Protein AF-0000000077103407 (afdb_homodimer)

InterPro domains:
  IPR001544 Aminotransferase class IV [PF01063] (34-262)
  IPR036038 Aminotransferase-like, PLP-dependent enzymes [SSF56752] (8-288)
  IPR043131 Branched-chain-amino-acid aminotransferase-like, N-terminal [G3DSA:3.30.470.10] (2-124)
  IPR043132 Branched-chain-amino-acid aminotransferase-like, C-terminal [G3DSA:3.20.10.10] (126-289)
  IPR050571 Class-IV Pyridoxal-Phosphate-Dependent Aminotransferase [PTHR42743] (19-290)

pLDDT: mean 94.96, std 7.56, range [35.94, 98.94]

Organism: NCBI:txid592028

Foldseek 3Di:
DPDQFKWKDKPNDIDGDPPDPDDCQFVCNVPLAWAKFKFWAAQLRTFCLVVRVVLRVVLCVVSLADDDADSVRVRVVQSVQSVRRVERGWIKMKMKGSAGDPDDPDDDHRPPHDIMIMIIIDHDDVVVLVVQQFAWAEEEDELPVDFQQQRRTSPLVVLVVQCVVCVVVPTRWYWYAYPQFTEQISAWFKWFAAPQEIEGAADDRSHYPAPLVVCLQPPQCVVLVTHYDRPPNDTHGPVCRLATLWMWIAHNRSRIGTHQYYPPRGRNPSGHDPSSVSSVVSVVVCRVVGDD/DPDQFKWKDKPNDIDGDDPDPDDCQFVCNVPLAWAKFKFWAAQLRTFCLVVRVVLRVVLCVVSLADDDADSVRVRVVQSVQSVRRVERGWIKMKMKGSAGDPDDPDDDHRPPHDIMIMIIIDHDDVVVLVVQQFAWAEEEDELPVDFQQQRRTSPLVVLVVQCVVCVVVPTRWYWYAYPQFTEQISAWFKWFAAPQEIEGEADDRSHYPAPLVVCLQPPQCVVLVTHYDHHVDDTHGPVCRLATLWMWIAHNRSRTGTHQYYPPRGRNPSGHDPSSVSSVVSVVVCRVVGDD

Radius of gyration: 25.15 Å; Cα contacts (8 Å, |Δi|>4): 1339; chains: 2; bounding box: 50×75×53 Å

Secondary structure (DSSP, 8-state):
-------EEETTEEESS-TT-B-TTBHHHHH--EEEEEEEEETTEESSHHHHHHHHHHHHHHHTPPP-S-HHHHHHHHHHHHHHHT-SEEEEEEEEE--B-S--SS---TTTSPPEEEEEEEE--HHHHHHHTT-EEEEEEE--S-S-TTS-BS--HHHHHHHHHHHHTT-SEEEEEETTEEEEESSSEEEEEETTEEE-PPP-TTS---HHHHHIIIIIHHHHT--EESSS-PPPBHHHHHT-SEEEEEETTTEEEEEEEETTEESTTSS--HHHHHHHHHHHHHHHH---/-------EEETTEEESS-TT-B-TTBHHHHH--EEEEEEEEETTEESSHHHHHHHHHHHHHHHTPPP-S-HHHHHHHHHHHHHHHT-SEEEEEEEEE--B-S--SS---TTTSPPEEEEEEEE--HHHHHHHHT-EEEEEEE--S-S-TTS-BS--HHHHHHHHHHHHTT-SEEEEEETTEEEEESSSEEEEEETTEEE-PPP-TTS---HHHHHIIIIIHHHHT--EE-SS----BHHHHHT-SEEEEEETTTEEEEEEEETTEESTTSS--HHHHHHHHHHHHHHHH---

Solvent-accessible surface area (backbone atoms only — not comparable to full-atom values): 29566 Å² total; per-residue (Å²): 128,80,82,78,46,50,26,31,41,47,73,95,39,78,41,62,63,54,67,38,65,33,39,61,42,23,29,22,60,65,26,10,35,32,33,46,44,71,36,30,24,55,83,53,34,74,53,57,55,69,60,47,52,50,51,41,51,51,30,28,56,77,70,49,38,59,83,87,70,51,73,70,54,49,53,52,52,50,51,50,29,31,59,64,22,66,37,41,50,23,34,38,39,40,36,40,27,46,17,62,54,77,95,56,91,55,68,66,60,55,82,71,42,64,54,40,44,39,35,37,48,48,72,58,61,62,67,63,39,56,56,39,53,71,33,34,37,29,30,72,41,77,52,46,63,37,58,59,38,40,39,52,46,15,54,35,52,67,34,28,53,41,27,39,56,13,47,77,68,76,21,76,33,20,37,27,32,45,95,58,26,46,51,27,35,46,78,30,42,49,37,30,26,51,94,75,28,38,38,31,43,43,86,49,51,61,26,62,76,48,62,46,48,48,43,38,58,71,44,18,25,58,76,59,72,37,55,61,40,44,77,60,70,50,78,36,39,48,67,54,56,63,66,14,57,32,38,33,34,23,27,59,82,63,39,56,28,31,36,20,25,48,70,86,39,57,23,51,85,46,51,75,37,71,68,58,51,44,38,43,54,36,41,52,49,43,63,75,70,49,75,134,130,79,83,78,47,48,25,31,40,45,74,95,39,78,39,64,64,51,65,40,65,33,40,62,42,23,30,22,60,66,25,11,34,32,35,45,44,72,36,31,24,56,82,53,34,72,54,55,55,68,59,47,52,52,50,41,50,50,31,28,55,78,71,50,40,58,82,87,70,50,73,70,53,50,53,53,51,51,51,50,30,32,59,64,23,65,38,40,52,22,35,37,39,41,38,40,28,47,17,64,54,77,95,57,92,55,69,65,57,55,80,72,41,64,54,40,42,39,36,37,47,48,70,58,62,64,68,62,38,54,56,38,54,70,33,35,38,29,30,72,39,77,52,47,63,36,55,59,39,39,40,52,45,16,55,36,52,68,34,28,53,41,27,40,56,12,45,76,68,76,20,74,34,20,36,27,32,44,96,57,26,44,50,27,34,45,80,30,43,49,36,30,24,51,94,76,27,38,38,32,43,41,88,48,51,60,25,62,76,47,60,45,48,47,42,38,58,72,46,17,23,56,75,59,72,36,56,62,46,42,84,88,39,62,82,37,39,47,66,54,56,63,68,15,57,30,36,33,32,24,28,58,84,64,39,54,29,30,37,20,25,48,69,87,39,58,23,49,87,46,52,75,37,71,67,59,51,43,37,42,54,35,42,51,49,41,63,73,71,49,75,133

Sequence (584 aa):
MGETKTAIYYNHNFYYDFSQIISADDRAIQFGDGAYEWIRIHHGHSFGLSYHTDRLYRSMRLLGIRPVTAPDEFTEIVEVVVEESEIEEGYVKIIVTRGSDDHNFTIPARSALQPNVLVYGKPIDLNAIEKVQSGVNCITLDDDRGHHCDILSLNQLNNMMARAEAQKKNCYDAVFIKDGLLTEASHSNVCIVKAGVIWTPATNEHMIRGVTRSLVLTRAAPSAGVTSIDEASEPVRFEDMMTAEEVFLTNSQDGIIPVLSIDGNLIGGGKVGDVTQKIQEHYAHLMEDGLPMGETKTAIYYNHNFYYDFSQIISADDRAIQFGDGAYEWIRIHHGHSFGLSYHTDRLYRSMRLLGIRPVTAPDEFTEIVEVVVEESEIEEGYVKIIVTRGSDDHNFTIPARSALQPNVLVYGKPIDLNAIEKVQSGVNCITLDDDRGHHCDILSLNQLNNMMARAEAQKKNCYDAVFIKDGLLTEASHSNVCIVKAGVIWTPATNEHMIRGVTRSLVLTRAAPSAGVTSIDEASEPVRFEDMMTAEEVFLTNSQDGIIPVLSIDGNLIGGGKVGDVTQKIQEHYAHLMEDGLP

Structure (mmCIF, N/CA/C/O backbone):
data_AF-0000000077103407-model_v1
#
loop_
_entity.id
_entity.type
_entity.pdbx_description
1 polymer 'D-amino-acid transaminase'
#
loop_
_atom_site.group_PDB
_atom_site.id
_atom_site.type_symbol
_atom_site.label_atom_id
_atom_site.label_alt_id
_atom_site.label_comp_id
_atom_site.label_asym_id
_atom_site.label_entity_id
_atom_site.label_seq_id
_atom_site.pdbx_PDB_ins_code
_atom_site.Cartn_x
_atom_site.Cartn_y
_atom_site.Cartn_z
_atom_site.occupancy
_atom_site.B_iso_or_equiv
_atom_site.auth_seq_id
_atom_site.auth_comp_id
_atom_site.auth_asym_id
_atom_site.auth_atom_id
_atom_site.pdbx_PDB_model_num
ATOM 1 N N . MET A 1 1 ? -23.391 -20.438 -18.312 1 35.94 1 MET A N 1
ATOM 2 C CA . MET A 1 1 ? -22.422 -20.672 -17.25 1 35.94 1 MET A CA 1
ATOM 3 C C . MET A 1 1 ? -23.078 -20.562 -15.883 1 35.94 1 MET A C 1
ATOM 5 O O . MET A 1 1 ? -23.75 -19.562 -15.586 1 35.94 1 MET A O 1
ATOM 9 N N . GLY A 1 2 ? -23.469 -21.531 -15.164 1 46.44 2 GLY A N 1
ATOM 10 C CA . GLY A 1 2 ? -24.312 -21.578 -13.984 1 46.44 2 GLY A CA 1
ATOM 11 C C . GLY A 1 2 ? -23.938 -20.531 -12.945 1 46.44 2 GLY A C 1
ATOM 12 O O . GLY A 1 2 ? -22.797 -20.094 -12.883 1 46.44 2 GLY A O 1
ATOM 13 N N . GLU A 1 3 ? -24.844 -19.688 -12.414 1 58.41 3 GLU A N 1
ATOM 14 C CA . GLU A 1 3 ? -24.641 -18.594 -11.461 1 58.41 3 GLU A CA 1
ATOM 15 C C . GLU A 1 3 ? -23.781 -19.047 -10.281 1 58.41 3 GLU A C 1
ATOM 17 O O . GLU A 1 3 ? -24.078 -20.047 -9.633 1 58.41 3 GLU A O 1
ATOM 22 N N . THR A 1 4 ? -22.422 -18.734 -10.242 1 70.88 4 THR A N 1
ATOM 23 C CA . THR A 1 4 ? -21.516 -19.109 -9.164 1 70.88 4 THR A CA 1
ATOM 24 C C . THR A 1 4 ? -22.094 -18.734 -7.809 1 70.88 4 THR A C 1
ATOM 26 O O . THR A 1 4 ? -22.594 -17.609 -7.633 1 70.88 4 THR A O 1
ATOM 29 N N . LYS A 1 5 ? -22.438 -19.781 -7.008 1 88.75 5 LYS A N 1
ATOM 30 C CA . LYS A 1 5 ? -22.875 -19.531 -5.641 1 88.75 5 LYS A CA 1
ATOM 31 C C . LYS A 1 5 ? -21.812 -18.812 -4.828 1 88.75 5 LYS A C 1
ATOM 33 O O . LYS A 1 5 ? -20.625 -19.156 -4.902 1 88.75 5 LYS A O 1
ATOM 38 N N . THR A 1 6 ? -22.234 -17.703 -4.277 1 93.06 6 THR A N 1
ATOM 39 C CA . THR A 1 6 ? -21.328 -16.906 -3.473 1 93.06 6 THR A CA 1
ATOM 40 C C . THR A 1 6 ? -21.516 -17.203 -1.985 1 93.06 6 THR A C 1
ATOM 42 O O . THR A 1 6 ? -22.641 -17.234 -1.492 1 93.06 6 THR A O 1
ATOM 45 N N . ALA A 1 7 ? -20.438 -17.594 -1.346 1 96.25 7 ALA A N 1
ATOM 46 C CA . ALA A 1 7 ? -20.375 -17.703 0.11 1 96.25 7 ALA A CA 1
ATOM 47 C C . ALA A 1 7 ? -19.188 -16.938 0.672 1 96.25 7 ALA A C 1
ATOM 49 O O . ALA A 1 7 ? -18.047 -17.172 0.265 1 96.25 7 ALA A O 1
ATOM 50 N N . ILE A 1 8 ? -19.5 -16.031 1.627 1 97.69 8 ILE A N 1
ATOM 51 C CA . ILE A 1 8 ? -18.484 -15.156 2.207 1 97.69 8 ILE A CA 1
ATOM 52 C C . ILE A 1 8 ? -18.516 -15.289 3.729 1 97.69 8 ILE A C 1
ATOM 54 O O . ILE A 1 8 ? -19.562 -15.164 4.355 1 97.69 8 ILE A O 1
ATOM 58 N N . TYR A 1 9 ? -17.391 -15.664 4.281 1 98.38 9 TYR A N 1
ATOM 59 C CA . TYR A 1 9 ? -17.219 -15.594 5.727 1 98.38 9 TYR A CA 1
ATOM 60 C C . TYR A 1 9 ? -16.656 -14.242 6.148 1 98.38 9 TYR A C 1
ATOM 62 O O . TYR A 1 9 ? -15.648 -13.781 5.602 1 98.38 9 TYR A O 1
ATOM 70 N N . TYR A 1 10 ? -17.312 -13.555 7.082 1 98 10 TYR A N 1
ATOM 71 C CA . TYR A 1 10 ? -16.797 -12.32 7.672 1 98 10 TYR A CA 1
ATOM 72 C C . TYR A 1 10 ? -17.047 -12.289 9.172 1 98 10 TYR A C 1
ATOM 74 O O . TYR A 1 10 ? -18.188 -12.156 9.617 1 98 10 TYR A O 1
ATOM 82 N N . ASN A 1 11 ? -16.016 -12.438 9.961 1 96.44 11 ASN A N 1
ATOM 83 C CA . ASN A 1 11 ? -16.047 -12.367 11.422 1 96.44 11 ASN A CA 1
ATOM 84 C C . ASN A 1 11 ? -17.141 -13.281 11.992 1 96.44 11 ASN A C 1
ATOM 86 O O . ASN A 1 11 ? -18 -12.828 12.758 1 96.44 11 ASN A O 1
ATOM 90 N N . HIS A 1 12 ? -17.141 -14.492 11.68 1 95.31 12 HIS A N 1
ATOM 91 C CA . HIS A 1 12 ? -17.969 -15.555 12.242 1 95.31 12 HIS A CA 1
ATOM 92 C C . HIS A 1 12 ? -19.375 -15.531 11.641 1 95.31 12 HIS A C 1
ATOM 94 O O . HIS A 1 12 ? -20.25 -16.266 12.086 1 95.31 12 HIS A O 1
ATOM 100 N N . ASN A 1 13 ? -19.594 -14.656 10.648 1 96.5 13 ASN A N 1
ATOM 101 C CA . ASN A 1 13 ? -20.859 -14.633 9.922 1 96.5 13 ASN A CA 1
ATOM 102 C C . ASN A 1 13 ? -20.672 -15.016 8.461 1 96.5 13 ASN A C 1
ATOM 104 O O . ASN A 1 13 ? -19.578 -14.867 7.906 1 96.5 13 ASN A O 1
ATOM 108 N N . PHE A 1 14 ? -21.781 -15.516 7.863 1 96.88 14 PHE A N 1
ATOM 109 C CA . PHE A 1 14 ? -21.766 -15.844 6.445 1 96.88 14 PHE A CA 1
ATOM 110 C C . PHE A 1 14 ? -22.672 -14.906 5.664 1 96.88 14 PHE A C 1
ATOM 112 O O . PHE A 1 14 ? -23.766 -14.562 6.133 1 96.88 14 PHE A O 1
ATOM 119 N N . TYR A 1 15 ? -22.156 -14.445 4.629 1 96.69 15 TYR A N 1
ATOM 120 C CA . TYR A 1 15 ? -22.891 -13.656 3.646 1 96.69 15 TYR A CA 1
ATOM 121 C C . TYR A 1 15 ? -22.891 -14.336 2.285 1 96.69 15 TYR A C 1
ATOM 123 O O . TYR A 1 15 ? -22.031 -15.164 1.994 1 96.69 15 TYR A O 1
ATOM 131 N N . TYR A 1 16 ? -23.859 -13.961 1.423 1 95.31 16 TYR A N 1
ATOM 132 C CA . TYR A 1 16 ? -24.016 -14.68 0.159 1 95.31 16 TYR A CA 1
ATOM 133 C C . TYR A 1 16 ? -23.984 -13.711 -1.019 1 95.31 16 TYR A C 1
ATOM 135 O O . TYR A 1 16 ? -24.391 -14.062 -2.129 1 95.31 16 TYR A O 1
ATOM 143 N N . ASP A 1 17 ? -23.641 -12.508 -0.693 1 93.81 17 ASP A N 1
ATOM 144 C CA . ASP A 1 17 ? -23.281 -11.5 -1.686 1 93.81 17 ASP A CA 1
ATOM 145 C C . ASP A 1 17 ? -22.203 -10.562 -1.142 1 93.81 17 ASP A C 1
ATOM 147 O O . ASP A 1 17 ? -22.016 -10.469 0.072 1 93.81 17 ASP A O 1
ATOM 151 N N . PHE A 1 18 ? -21.516 -9.906 -2.004 1 94.56 18 PHE A N 1
ATOM 152 C CA . PHE A 1 18 ? -20.359 -9.102 -1.608 1 94.56 18 PHE A CA 1
ATOM 153 C C . PHE A 1 18 ? -20.812 -7.723 -1.132 1 94.56 18 PHE A C 1
ATOM 155 O O . PHE A 1 18 ? -19.984 -6.93 -0.666 1 94.56 18 PHE A O 1
ATOM 162 N N . SER A 1 19 ? -22.016 -7.383 -1.115 1 92.06 19 SER A N 1
ATOM 163 C CA . SER A 1 19 ? -22.453 -6.008 -0.926 1 92.06 19 SER A CA 1
ATOM 164 C C . SER A 1 19 ? -22.516 -5.645 0.554 1 92.06 19 SER A C 1
ATOM 166 O O . SER A 1 19 ? -22.969 -6.445 1.377 1 92.06 19 SER A O 1
ATOM 168 N N . GLN A 1 20 ? -22 -4.531 0.915 1 90.81 20 GLN A N 1
ATOM 169 C CA . GLN A 1 20 ? -22.125 -3.832 2.189 1 90.81 20 GLN A CA 1
ATOM 170 C C . GLN A 1 20 ? -21.797 -4.754 3.359 1 90.81 20 GLN A C 1
ATOM 172 O O . GLN A 1 20 ? -22.594 -4.914 4.281 1 90.81 20 GLN A O 1
ATOM 177 N N . ILE A 1 21 ? -20.703 -5.328 3.439 1 94.75 21 ILE A N 1
ATOM 178 C CA . ILE A 1 21 ? -20.219 -6.246 4.465 1 94.75 21 ILE A CA 1
ATOM 179 C C . ILE A 1 21 ? -19.172 -5.551 5.328 1 94.75 21 ILE A C 1
ATOM 181 O O . ILE A 1 21 ? -19.141 -5.727 6.551 1 94.75 21 ILE A O 1
ATOM 185 N N . ILE A 1 22 ? -18.438 -4.664 4.758 1 97.12 22 ILE A N 1
ATOM 186 C CA . ILE A 1 22 ? -17.266 -4.082 5.406 1 97.12 22 ILE A CA 1
ATOM 187 C C . ILE A 1 22 ? -17.609 -2.695 5.945 1 97.12 22 ILE A C 1
ATOM 189 O O . ILE A 1 22 ? -18.281 -1.91 5.27 1 97.12 22 ILE A O 1
ATOM 193 N N . SER A 1 23 ? -17.156 -2.396 7.141 1 96.88 23 SER A N 1
ATOM 194 C CA . SER A 1 23 ? -17.312 -1.064 7.719 1 96.88 23 SER A CA 1
ATOM 195 C C . SER A 1 23 ? -16.453 -0.044 6.988 1 96.88 23 SER A C 1
ATOM 197 O O . SER A 1 23 ? -15.32 -0.35 6.594 1 96.88 23 SER A O 1
ATOM 199 N N . ALA A 1 24 ? -16.953 1.139 6.906 1 95.38 24 ALA A N 1
ATOM 200 C CA . ALA A 1 24 ? -16.234 2.186 6.184 1 95.38 24 ALA A CA 1
ATOM 201 C C . ALA A 1 24 ? -14.992 2.631 6.953 1 95.38 24 ALA A C 1
ATOM 203 O O . ALA A 1 24 ? -14.102 3.268 6.391 1 95.38 24 ALA A O 1
ATOM 204 N N . ASP A 1 25 ? -14.953 2.342 8.234 1 95.38 25 ASP A N 1
ATOM 205 C CA . ASP A 1 25 ? -13.805 2.754 9.031 1 95.38 25 ASP A CA 1
ATOM 206 C C . ASP A 1 25 ? -12.828 1.598 9.227 1 95.38 25 ASP A C 1
ATOM 208 O O . ASP A 1 25 ? -11.945 1.664 10.086 1 95.38 25 ASP A O 1
ATOM 212 N N . ASP A 1 26 ? -13.055 0.472 8.453 1 97.19 26 ASP A N 1
ATOM 213 C CA . ASP A 1 26 ? -12.055 -0.586 8.43 1 97.19 26 ASP A CA 1
ATOM 214 C C . ASP A 1 26 ? -10.703 -0.051 7.969 1 97.19 26 ASP A C 1
ATOM 216 O O . ASP A 1 26 ? -10.617 0.656 6.961 1 97.19 26 ASP A O 1
ATOM 220 N N . ARG A 1 27 ? -9.68 -0.404 8.641 1 97.31 27 ARG A N 1
ATOM 221 C CA . ARG A 1 27 ? -8.359 0.153 8.375 1 97.31 27 ARG A CA 1
ATOM 222 C C . ARG A 1 27 ? -7.82 -0.334 7.031 1 97.31 27 ARG A C 1
ATOM 224 O O . ARG A 1 27 ? -6.879 0.247 6.488 1 97.31 27 ARG A O 1
ATOM 231 N N . ALA A 1 28 ? -8.367 -1.424 6.453 1 96.88 28 ALA A N 1
ATOM 232 C CA . ALA A 1 28 ? -8.023 -1.813 5.086 1 96.88 28 ALA A CA 1
ATOM 233 C C . ALA A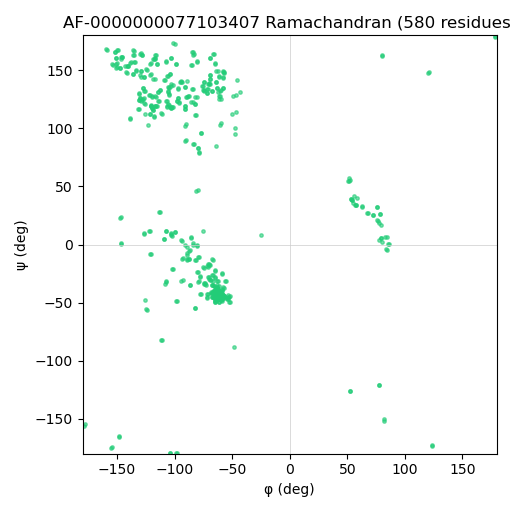 1 28 ? -8.445 -0.74 4.086 1 96.88 28 ALA A C 1
ATOM 235 O O . ALA A 1 28 ? -7.734 -0.477 3.113 1 96.88 28 ALA A O 1
ATOM 236 N N . ILE A 1 29 ? -9.594 -0.147 4.359 1 96.44 29 ILE A N 1
ATOM 237 C CA . ILE A 1 29 ? -10.125 0.894 3.49 1 96.44 29 ILE A CA 1
ATOM 238 C C . ILE A 1 29 ? -9.391 2.209 3.746 1 96.44 29 ILE A C 1
ATOM 240 O O . ILE A 1 29 ? -9.188 3.002 2.824 1 96.44 29 ILE A O 1
ATOM 244 N N . GLN A 1 30 ? -8.93 2.316 4.926 1 96.38 30 GLN A N 1
ATOM 245 C CA . GLN A 1 30 ? -8.367 3.598 5.34 1 96.38 30 GLN A CA 1
ATOM 246 C C . GLN A 1 30 ? -6.891 3.695 4.961 1 96.38 30 GLN A C 1
ATOM 248 O O . GLN A 1 30 ? -6.398 4.773 4.625 1 96.38 30 GLN A O 1
ATOM 253 N N . PHE A 1 31 ? -6.148 2.514 5.027 1 96.88 31 PHE A N 1
ATOM 254 C CA . PHE A 1 31 ? -4.699 2.605 4.938 1 96.88 31 PHE A CA 1
ATOM 255 C C . PHE A 1 31 ? -4.121 1.387 4.227 1 96.88 31 PHE A C 1
ATOM 257 O O . PHE A 1 31 ? -2.904 1.271 4.07 1 96.88 31 PHE A O 1
ATOM 264 N N . GLY A 1 32 ? -4.953 0.452 3.783 1 97.56 32 GLY A N 1
ATOM 265 C CA . GLY A 1 32 ? -4.43 -0.824 3.32 1 97.56 32 GLY A CA 1
ATOM 266 C C . GLY A 1 32 ? -3.822 -1.658 4.434 1 97.56 32 GLY A C 1
ATOM 267 O O . GLY A 1 32 ? -2.924 -2.467 4.188 1 97.56 32 GLY A O 1
ATOM 268 N N . ASP A 1 33 ? -4.297 -1.456 5.621 1 97.62 33 ASP A N 1
ATOM 269 C CA . ASP A 1 33 ? -3.727 -2.053 6.824 1 97.62 33 ASP A CA 1
ATOM 270 C C . ASP A 1 33 ? -4.258 -3.467 7.043 1 97.62 33 ASP A C 1
ATOM 272 O O . ASP A 1 33 ? -5.207 -3.672 7.801 1 97.62 33 ASP A O 1
ATOM 276 N N . GLY A 1 34 ? -3.596 -4.371 6.418 1 98.12 34 GLY A N 1
ATOM 277 C CA . GLY A 1 34 ? -3.973 -5.777 6.473 1 98.12 34 GLY A CA 1
ATOM 278 C C . GLY A 1 34 ? -3.074 -6.664 5.633 1 98.12 34 GLY A C 1
ATOM 279 O O . GLY A 1 34 ? -2.109 -6.191 5.031 1 98.12 34 GLY A O 1
ATOM 280 N N . ALA A 1 35 ? -3.369 -7.949 5.664 1 98.56 35 ALA A N 1
ATOM 281 C CA . ALA A 1 35 ? -2.658 -8.984 4.918 1 98.56 35 ALA A CA 1
ATOM 282 C C . ALA A 1 35 ? -3.633 -9.961 4.27 1 98.56 35 ALA A C 1
ATOM 284 O O . ALA A 1 35 ? -4.809 -10.008 4.637 1 98.56 35 ALA A O 1
ATOM 285 N N . TYR A 1 36 ? -3.119 -10.742 3.273 1 98.5 36 TYR A N 1
ATOM 286 C CA . TYR A 1 36 ? -4.031 -11.664 2.607 1 98.5 36 TYR A CA 1
ATOM 287 C C . TYR A 1 36 ? -3.291 -12.906 2.121 1 98.5 36 TYR A C 1
ATOM 289 O O . TYR A 1 36 ? -2.059 -12.953 2.15 1 98.5 36 TYR A O 1
ATOM 297 N N . GLU A 1 37 ? -4.035 -13.836 1.774 1 98.38 37 GLU A N 1
ATOM 298 C CA . GLU A 1 37 ? -3.566 -15.039 1.096 1 98.38 37 GLU A CA 1
ATOM 299 C C . GLU A 1 37 ? -4.488 -15.422 -0.059 1 98.38 37 GLU A C 1
ATOM 301 O O . GLU A 1 37 ? -5.699 -15.188 0.004 1 98.38 37 GLU A O 1
ATOM 306 N N . TRP A 1 38 ? -3.943 -15.93 -1.014 1 97.56 38 TRP A N 1
ATOM 307 C CA . TRP A 1 38 ? -4.605 -16.5 -2.182 1 97.56 38 TRP A CA 1
ATOM 308 C C . TRP A 1 38 ? -4.289 -17.984 -2.314 1 97.56 38 TRP A C 1
ATOM 310 O O . TRP A 1 38 ? -3.146 -18.359 -2.586 1 97.56 38 TRP A O 1
ATOM 320 N N . ILE A 1 39 ? -5.293 -18.797 -2.195 1 98.06 39 ILE A N 1
ATOM 321 C CA . ILE A 1 39 ? -5.066 -20.234 -2.057 1 98.06 39 ILE A CA 1
ATOM 322 C C . ILE A 1 39 ? -5.789 -20.984 -3.176 1 98.06 39 ILE A C 1
ATOM 324 O O . ILE A 1 39 ? -7 -20.844 -3.344 1 98.06 39 ILE A O 1
ATOM 328 N N . ARG A 1 40 ? -5.105 -21.844 -3.879 1 98.12 40 ARG A N 1
ATOM 329 C CA . ARG A 1 40 ? -5.66 -22.625 -4.973 1 98.12 40 ARG A CA 1
ATOM 330 C C . ARG A 1 40 ? -6.598 -23.719 -4.445 1 98.12 40 ARG A C 1
ATOM 332 O O . ARG A 1 40 ? -6.289 -24.375 -3.457 1 98.12 40 ARG A O 1
ATOM 339 N N . ILE A 1 41 ? -7.77 -23.766 -5.039 1 97.44 41 ILE A N 1
ATOM 340 C CA . ILE A 1 41 ? -8.688 -24.875 -4.816 1 97.44 41 ILE A CA 1
ATOM 341 C C . ILE A 1 41 ? -8.633 -25.844 -6.004 1 97.44 41 ILE A C 1
ATOM 343 O O . ILE A 1 41 ? -8.875 -25.438 -7.145 1 97.44 41 ILE A O 1
ATOM 347 N N . HIS A 1 42 ? -8.25 -27.016 -5.762 1 97.06 42 HIS A N 1
ATOM 348 C CA . HIS A 1 42 ? -8.148 -28.094 -6.75 1 97.06 42 HIS A CA 1
ATOM 349 C C . HIS A 1 42 ? -9.031 -29.281 -6.379 1 97.06 42 HIS A C 1
ATOM 351 O O . HIS A 1 42 ? -8.875 -29.859 -5.301 1 97.06 42 HIS A O 1
ATOM 357 N N . HIS A 1 43 ? -9.984 -29.641 -7.199 1 96.06 43 HIS A N 1
ATOM 358 C CA . HIS A 1 43 ? -10.953 -30.703 -6.961 1 96.06 43 HIS A CA 1
ATOM 359 C C . HIS A 1 43 ? -11.68 -30.516 -5.637 1 96.06 43 HIS A C 1
ATOM 361 O O . HIS A 1 43 ? -11.812 -31.453 -4.852 1 96.06 43 HIS A O 1
ATOM 367 N N . GLY A 1 44 ? -11.977 -29.281 -5.344 1 95.94 44 GLY A N 1
ATOM 368 C CA . GLY A 1 44 ? -12.797 -28.969 -4.188 1 95.94 44 GLY A CA 1
ATOM 369 C C . GLY A 1 44 ? -12.008 -28.891 -2.895 1 95.94 44 GLY A C 1
ATOM 370 O O . GLY A 1 44 ? -12.578 -28.734 -1.816 1 95.94 44 GLY A O 1
ATOM 371 N N . HIS A 1 45 ? -10.711 -28.984 -3.018 1 95.94 45 HIS A N 1
ATOM 372 C CA . HIS A 1 45 ? -9.875 -28.938 -1.821 1 95.94 45 HIS A CA 1
ATOM 373 C C . HIS A 1 45 ? -8.789 -27.875 -1.943 1 95.94 45 HIS A C 1
ATOM 375 O O . HIS A 1 45 ? -8.234 -27.672 -3.027 1 95.94 45 HIS A O 1
ATOM 381 N N . SER A 1 46 ? -8.531 -27.266 -0.789 1 97.12 46 SER A N 1
ATOM 382 C CA . SER A 1 46 ? -7.457 -26.281 -0.785 1 97.12 46 SER A CA 1
ATOM 383 C C . SER A 1 46 ? -6.09 -26.938 -0.935 1 97.12 46 SER A C 1
ATOM 385 O O . SER A 1 46 ? -5.852 -28.016 -0.373 1 97.12 46 SER A O 1
ATOM 387 N N . PHE A 1 47 ? -5.246 -26.391 -1.698 1 97.69 47 PHE A N 1
ATOM 388 C CA . PHE A 1 47 ? -3.881 -26.875 -1.875 1 97.69 47 PHE A CA 1
ATOM 389 C C . PHE A 1 47 ? -2.895 -26 -1.105 1 97.69 47 PHE A C 1
ATOM 391 O O . PHE A 1 47 ? -2.789 -24.797 -1.36 1 97.69 47 PHE A O 1
ATOM 398 N N . GLY A 1 48 ? -2.184 -26.547 -0.131 1 96.88 48 GLY A N 1
ATOM 399 C CA . GLY A 1 48 ? -1.134 -25.875 0.61 1 96.88 48 GLY A CA 1
ATOM 400 C C . GLY A 1 48 ? -1.669 -24.891 1.637 1 96.88 48 GLY A C 1
ATOM 401 O O . GLY A 1 48 ? -1.042 -23.859 1.908 1 96.88 48 GLY A O 1
ATOM 402 N N . LEU A 1 49 ? -2.834 -25.172 2.227 1 97.19 49 LEU A N 1
ATOM 403 C CA . LEU A 1 49 ? -3.475 -24.234 3.152 1 97.19 49 LEU A CA 1
ATOM 404 C C . LEU A 1 49 ? -2.559 -23.922 4.328 1 97.19 49 LEU A C 1
ATOM 406 O O . LEU A 1 49 ? -2.432 -22.766 4.734 1 97.19 49 LEU A O 1
ATOM 410 N N . SER A 1 50 ? -1.943 -24.938 4.852 1 97 50 SER A N 1
ATOM 411 C CA . SER A 1 50 ? -1.091 -24.719 6.016 1 97 50 SER A CA 1
ATOM 412 C C . SER A 1 50 ? 0.093 -23.828 5.676 1 97 50 SER A C 1
ATOM 414 O O . SER A 1 50 ? 0.489 -22.984 6.48 1 97 50 SER A O 1
ATOM 416 N N . TYR A 1 51 ? 0.728 -23.984 4.457 1 97.38 51 TYR A N 1
ATOM 417 C CA . TYR A 1 51 ? 1.81 -23.125 4.004 1 97.38 51 TYR A CA 1
ATOM 418 C C . TYR A 1 51 ? 1.339 -21.672 3.891 1 97.38 51 TYR A C 1
ATOM 420 O O . TYR A 1 51 ? 2.051 -20.75 4.289 1 97.38 51 TYR A O 1
ATOM 428 N N . HIS A 1 52 ? 0.178 -21.547 3.408 1 98.25 52 HIS A N 1
ATOM 429 C CA . HIS A 1 52 ? -0.379 -20.219 3.213 1 98.25 52 HIS A CA 1
ATOM 430 C C . HIS A 1 52 ? -0.729 -19.562 4.547 1 98.25 52 HIS A C 1
ATOM 432 O O . HIS A 1 52 ? -0.473 -18.375 4.746 1 98.25 52 HIS A O 1
ATOM 438 N N . THR A 1 53 ? -1.332 -20.328 5.465 1 98 53 THR A N 1
ATOM 439 C CA . THR A 1 53 ? -1.682 -19.75 6.762 1 98 53 THR A CA 1
ATOM 440 C C . THR A 1 53 ? -0.427 -19.406 7.551 1 98 53 THR A C 1
ATOM 442 O O . THR A 1 53 ? -0.412 -18.422 8.297 1 98 53 THR A O 1
ATOM 445 N N . ASP A 1 54 ? 0.602 -20.219 7.402 1 98 54 ASP A N 1
ATOM 446 C CA . ASP A 1 54 ? 1.877 -19.875 8.023 1 98 54 ASP A CA 1
ATOM 447 C C . ASP A 1 54 ? 2.402 -18.547 7.516 1 98 54 ASP A C 1
ATOM 449 O O . ASP A 1 54 ? 2.879 -17.719 8.297 1 98 54 ASP A O 1
ATOM 453 N N . ARG A 1 55 ? 2.379 -18.391 6.227 1 98.06 55 ARG A N 1
ATOM 454 C CA . ARG A 1 55 ? 2.832 -17.125 5.652 1 98.06 55 ARG A CA 1
ATOM 455 C C . ARG A 1 55 ? 1.939 -15.969 6.094 1 98.06 55 ARG A C 1
ATOM 457 O O . ARG A 1 55 ? 2.418 -14.852 6.301 1 98.06 55 ARG A O 1
ATOM 464 N N . LEU A 1 56 ? 0.652 -16.188 6.223 1 98.62 56 LEU A N 1
ATOM 465 C CA . LEU A 1 56 ? -0.274 -15.188 6.723 1 98.62 56 LEU A CA 1
ATOM 466 C C . LEU A 1 56 ? 0.121 -14.734 8.125 1 98.62 56 LEU A C 1
ATOM 468 O O . LEU A 1 56 ? 0.184 -13.531 8.398 1 98.62 56 LEU A O 1
ATOM 472 N N . TYR A 1 57 ? 0.411 -15.727 8.961 1 98.56 57 TYR A N 1
ATOM 473 C CA . TYR A 1 57 ? 0.789 -15.406 10.336 1 98.56 57 TYR A CA 1
ATOM 474 C C . TYR A 1 57 ? 2.092 -14.617 10.375 1 98.56 57 TYR A C 1
ATOM 476 O O . TYR A 1 57 ? 2.256 -13.727 11.211 1 98.56 57 TYR A O 1
ATOM 484 N N . ARG A 1 58 ? 3 -14.945 9.539 1 98 58 ARG A N 1
ATOM 485 C CA . ARG A 1 58 ? 4.238 -14.18 9.445 1 98 58 ARG A CA 1
ATOM 486 C C . ARG A 1 58 ? 3.959 -12.734 9.047 1 98 58 ARG A C 1
ATOM 488 O O . ARG A 1 58 ? 4.508 -11.805 9.641 1 98 58 ARG A O 1
ATOM 495 N N . SER A 1 59 ? 3.172 -12.57 8.008 1 98.44 59 SER A N 1
ATOM 496 C CA . SER A 1 59 ? 2.807 -11.227 7.57 1 98.44 59 SER A CA 1
ATOM 497 C C . SER A 1 59 ? 2.141 -10.438 8.695 1 98.44 59 SER A C 1
ATOM 499 O O . SER A 1 59 ? 2.473 -9.273 8.93 1 98.44 59 SER A O 1
ATOM 501 N N . MET A 1 60 ? 1.219 -11.078 9.406 1 97.81 60 MET A N 1
ATOM 502 C CA . MET A 1 60 ? 0.521 -10.438 10.516 1 97.81 60 MET A CA 1
ATOM 503 C C . MET A 1 60 ? 1.501 -10.031 11.617 1 97.81 60 MET A C 1
ATOM 505 O O . MET A 1 60 ? 1.4 -8.938 12.164 1 97.81 60 MET A O 1
ATOM 509 N N . ARG A 1 61 ? 2.396 -10.891 11.891 1 97.12 61 ARG A N 1
ATOM 510 C CA . ARG A 1 61 ? 3.408 -10.602 12.906 1 97.12 61 ARG A CA 1
ATOM 511 C C . ARG A 1 61 ? 4.23 -9.375 12.523 1 97.12 61 ARG A C 1
ATOM 513 O O . ARG A 1 61 ? 4.465 -8.492 13.352 1 97.12 61 ARG A O 1
ATOM 520 N N . LEU A 1 62 ? 4.652 -9.297 11.312 1 96.5 62 LEU A N 1
ATOM 521 C CA . LEU A 1 62 ? 5.473 -8.188 10.836 1 96.5 62 LEU A CA 1
ATOM 522 C C . LEU A 1 62 ? 4.676 -6.891 10.828 1 96.5 62 LEU A C 1
ATOM 524 O O . LEU A 1 62 ? 5.238 -5.809 11.008 1 96.5 62 LEU A O 1
ATOM 528 N N . LEU A 1 63 ? 3.377 -6.977 10.703 1 96.69 63 LEU A N 1
ATOM 529 C CA . LEU A 1 63 ? 2.508 -5.805 10.68 1 96.69 63 LEU A CA 1
ATOM 530 C C . LEU A 1 63 ? 2.064 -5.438 12.094 1 96.69 63 LEU A C 1
ATOM 532 O O . LEU A 1 63 ? 1.472 -4.375 12.305 1 96.69 63 LEU A O 1
ATOM 536 N N . GLY A 1 64 ? 2.285 -6.316 13.016 1 95.62 64 GLY A N 1
ATOM 537 C CA . GLY A 1 64 ? 1.811 -6.102 14.375 1 95.62 64 GLY A CA 1
ATOM 538 C C . GLY A 1 64 ? 0.331 -6.395 14.547 1 95.62 64 GLY A C 1
ATOM 539 O O . GLY A 1 64 ? -0.335 -5.785 15.383 1 95.62 64 GLY A O 1
ATOM 540 N N . ILE A 1 65 ? -0.23 -7.234 13.742 1 96.69 65 ILE A N 1
ATOM 541 C CA . ILE A 1 65 ? -1.624 -7.652 13.844 1 96.69 65 ILE A CA 1
ATOM 542 C C . ILE A 1 65 ? -1.716 -8.969 14.609 1 96.69 65 ILE A C 1
ATOM 544 O O . ILE A 1 65 ? -1.099 -9.961 14.227 1 96.69 65 ILE A O 1
ATOM 548 N N . ARG A 1 66 ? -2.412 -8.992 15.633 1 94.88 66 ARG A N 1
ATOM 549 C CA . ARG A 1 66 ? -2.557 -10.203 16.438 1 94.88 66 ARG A CA 1
ATOM 550 C C . ARG A 1 66 ? -3.475 -11.211 15.75 1 94.88 66 ARG A C 1
ATOM 552 O O . ARG A 1 66 ? -4.562 -10.852 15.297 1 94.88 66 ARG A O 1
ATOM 559 N N . PRO A 1 67 ? -3.053 -12.414 15.703 1 94.25 67 PRO A N 1
ATOM 560 C CA . PRO A 1 67 ? -3.953 -13.43 15.148 1 94.25 67 PRO A CA 1
ATOM 561 C C . PRO A 1 67 ? -5.148 -13.719 16.047 1 94.25 67 PRO A C 1
ATOM 563 O O . PRO A 1 67 ? -5.012 -13.734 17.281 1 94.25 67 PRO A O 1
ATOM 566 N N . VAL A 1 68 ? -6.309 -13.859 15.398 1 93 68 VAL A N 1
ATOM 567 C CA . VAL A 1 68 ? -7.5 -14.172 16.188 1 93 68 VAL A CA 1
ATOM 568 C C . VAL A 1 68 ? -8.109 -15.477 15.695 1 93 68 VAL A C 1
ATOM 570 O O . VAL A 1 68 ? -9.117 -15.945 16.234 1 93 68 VAL A O 1
ATOM 573 N N . THR A 1 69 ? -7.672 -16.016 14.664 1 95.12 69 THR A N 1
ATOM 574 C CA . THR A 1 69 ? -8.117 -17.281 14.094 1 95.12 69 THR A CA 1
ATOM 575 C C . THR A 1 69 ? -6.992 -18.312 14.109 1 95.12 69 THR A C 1
ATOM 577 O O . THR A 1 69 ? -5.902 -18.047 13.594 1 95.12 69 THR A O 1
ATOM 580 N N . ALA A 1 70 ? -7.281 -19.422 14.648 1 95.38 70 ALA A N 1
ATOM 581 C CA . ALA A 1 70 ? -6.289 -20.5 14.711 1 95.38 70 ALA A CA 1
ATOM 582 C C . ALA A 1 70 ? -6.211 -21.25 13.391 1 95.38 70 ALA A C 1
ATOM 584 O O . ALA A 1 70 ? -7.141 -21.188 12.578 1 95.38 70 ALA A O 1
ATOM 585 N N . PRO A 1 71 ? -5.023 -21.906 13.203 1 94.06 71 PRO A N 1
ATOM 586 C CA . PRO A 1 71 ? -4.859 -22.641 11.945 1 94.06 71 PRO A CA 1
ATOM 587 C C . PRO A 1 71 ? -5.996 -23.641 11.688 1 94.06 71 PRO A C 1
ATOM 589 O O . PRO A 1 71 ? -6.516 -23.703 10.57 1 94.06 71 PRO A O 1
ATOM 592 N N . ASP A 1 72 ? -6.391 -24.359 12.672 1 95.31 72 ASP A N 1
ATOM 593 C CA . ASP A 1 72 ? -7.465 -25.344 12.523 1 95.31 72 ASP A CA 1
ATOM 594 C C . ASP A 1 72 ? -8.789 -24.656 12.188 1 95.31 72 ASP A C 1
ATOM 596 O O . ASP A 1 72 ? -9.602 -25.188 11.43 1 95.31 72 ASP A O 1
ATOM 600 N N . GLU A 1 73 ? -8.992 -23.5 12.773 1 96.69 73 GLU A N 1
ATOM 601 C CA . GLU A 1 73 ? -10.195 -22.719 12.477 1 96.69 73 GLU A CA 1
ATOM 602 C C . GLU A 1 73 ? -10.203 -22.25 11.023 1 96.69 73 GLU A C 1
ATOM 604 O O . GLU A 1 73 ? -11.242 -22.266 10.367 1 96.69 73 GLU A O 1
ATOM 609 N N . PHE A 1 74 ? -9.055 -21.844 10.523 1 97.25 74 PHE A N 1
ATOM 610 C CA . PHE A 1 74 ? -8.969 -21.469 9.125 1 97.25 74 PHE A CA 1
ATOM 611 C C . PHE A 1 74 ? -9.328 -22.641 8.219 1 97.25 74 PHE A C 1
ATOM 613 O O . PHE A 1 74 ? -9.977 -22.453 7.184 1 97.25 74 PHE A O 1
ATOM 620 N N . THR A 1 75 ? -8.836 -23.812 8.562 1 97.19 75 THR A N 1
ATOM 621 C CA . THR A 1 75 ? -9.164 -25 7.789 1 97.19 75 THR A CA 1
ATOM 622 C C . THR A 1 75 ? -10.672 -25.188 7.699 1 97.19 75 THR A C 1
ATOM 624 O O . THR A 1 75 ? -11.219 -25.406 6.613 1 97.19 75 THR A O 1
ATOM 627 N N . GLU A 1 76 ? -11.359 -25.047 8.812 1 97.69 76 GLU A N 1
ATOM 628 C CA . GLU A 1 76 ? -12.805 -25.219 8.859 1 97.69 76 GLU A CA 1
ATOM 629 C C . GLU A 1 76 ? -13.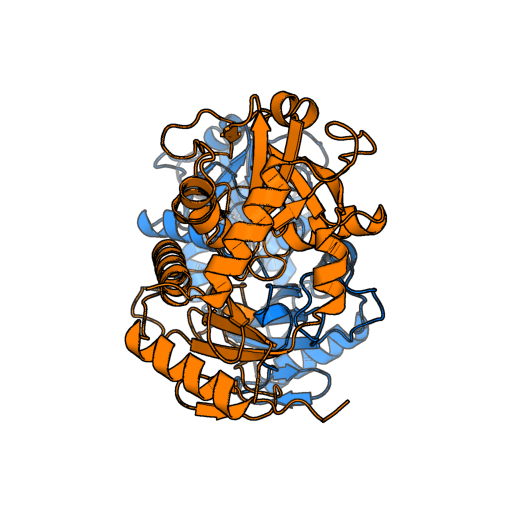508 -24.141 8.039 1 97.69 76 GLU A C 1
ATOM 631 O O . GLU A 1 76 ? -14.438 -24.422 7.281 1 97.69 76 GLU A O 1
ATOM 636 N N . ILE A 1 77 ? -13.086 -22.906 8.203 1 98.12 77 ILE A N 1
ATOM 637 C CA . ILE A 1 77 ? -13.688 -21.781 7.5 1 98.12 77 ILE A CA 1
ATOM 638 C C . ILE A 1 77 ? -13.555 -21.984 5.992 1 98.12 77 ILE A C 1
ATOM 640 O O . ILE A 1 77 ? -14.523 -21.844 5.25 1 98.12 77 ILE A O 1
ATOM 644 N N . VAL A 1 78 ? -12.352 -22.344 5.551 1 98.19 78 VAL A N 1
ATOM 645 C CA . VAL A 1 78 ? -12.07 -22.531 4.129 1 98.19 78 VAL A CA 1
ATOM 646 C C . VAL A 1 78 ? -12.914 -23.672 3.576 1 98.19 78 VAL A C 1
ATOM 648 O O . VAL A 1 78 ? -13.5 -23.547 2.498 1 98.19 78 VAL A O 1
ATOM 651 N N . GLU A 1 79 ? -12.977 -24.75 4.297 1 97.44 79 GLU A N 1
ATOM 652 C CA . GLU A 1 79 ? -13.773 -25.891 3.865 1 97.44 79 GLU A CA 1
ATOM 653 C C . GLU A 1 79 ? -15.242 -25.5 3.688 1 97.44 79 GLU A C 1
ATOM 655 O O . GLU A 1 79 ? -15.859 -25.859 2.684 1 97.44 79 GLU A O 1
ATOM 660 N N . VAL A 1 80 ? -15.781 -24.812 4.629 1 97.62 80 VAL A N 1
ATOM 661 C CA . VAL A 1 80 ? -17.172 -24.406 4.578 1 97.62 80 VAL A CA 1
ATOM 662 C C . VAL A 1 80 ? -17.406 -23.469 3.387 1 97.62 80 VAL A C 1
ATOM 664 O O . VAL A 1 80 ? -18.375 -23.641 2.645 1 97.62 80 VAL A O 1
ATOM 667 N N . VAL A 1 81 ? -16.531 -22.516 3.184 1 98 81 VAL A N 1
ATOM 668 C CA . VAL A 1 81 ? -16.656 -21.562 2.094 1 98 81 VAL A CA 1
ATOM 669 C C . VAL A 1 81 ? -16.609 -22.281 0.752 1 98 81 VAL A C 1
ATOM 671 O O . VAL A 1 81 ? -17.406 -22.016 -0.142 1 98 81 VAL A O 1
ATOM 674 N N . VAL A 1 82 ? -15.68 -23.203 0.595 1 97.62 82 VAL A N 1
ATOM 675 C CA . VAL A 1 82 ? -15.508 -23.953 -0.647 1 97.62 82 VAL A CA 1
ATOM 676 C C . VAL A 1 82 ? -16.75 -24.812 -0.914 1 97.62 82 VAL A C 1
ATOM 678 O O . VAL A 1 82 ? -17.266 -24.828 -2.031 1 97.62 82 VAL A O 1
ATOM 681 N N . GLU A 1 83 ? -17.188 -25.469 0.136 1 96.81 83 GLU A N 1
ATOM 682 C CA . GLU A 1 83 ? -18.359 -26.312 0.013 1 96.81 83 GLU A CA 1
ATOM 683 C C . GLU A 1 83 ? -19.594 -25.5 -0.354 1 96.81 83 GLU A C 1
ATOM 685 O O . GLU A 1 83 ? -20.312 -25.844 -1.295 1 96.81 83 GLU A O 1
ATOM 690 N N . GLU A 1 84 ? -19.797 -24.438 0.325 1 96.38 84 GLU A N 1
ATOM 691 C CA . GLU A 1 84 ? -20.984 -23.609 0.126 1 96.38 84 GLU A CA 1
ATOM 692 C C . GLU A 1 84 ? -20.953 -22.906 -1.224 1 96.38 84 GLU A C 1
ATOM 694 O O . GLU A 1 84 ? -22 -22.672 -1.831 1 96.38 84 GLU A O 1
ATOM 699 N N . SER A 1 85 ? -19.797 -22.625 -1.676 1 96.31 85 SER A N 1
ATOM 700 C CA . SER A 1 85 ? -19.656 -21.953 -2.963 1 96.31 85 SER A CA 1
ATOM 701 C C . SER A 1 85 ? -19.578 -22.953 -4.105 1 96.31 85 SER A C 1
ATOM 703 O O . SER A 1 85 ? -19.547 -22.562 -5.277 1 96.31 85 SER A O 1
ATOM 705 N N . GLU A 1 86 ? -19.5 -24.188 -3.795 1 96.44 86 GLU A N 1
ATOM 706 C CA . GLU A 1 86 ? -19.453 -25.297 -4.754 1 96.44 86 GLU A CA 1
ATOM 707 C C . GLU A 1 86 ? -18.297 -25.125 -5.734 1 96.44 86 GLU A C 1
ATOM 709 O O . GLU A 1 86 ? -18.469 -25.281 -6.941 1 96.44 86 GLU A O 1
ATOM 714 N N . ILE A 1 87 ? -17.25 -24.719 -5.172 1 96.31 87 ILE A N 1
ATOM 715 C CA . ILE A 1 87 ? -16.062 -24.516 -6.004 1 96.31 87 ILE A CA 1
ATOM 716 C C . ILE A 1 87 ? -15.305 -25.828 -6.152 1 96.31 87 ILE A C 1
ATOM 718 O O . ILE A 1 87 ? -14.914 -26.438 -5.152 1 96.31 87 ILE A O 1
ATOM 722 N N . GLU A 1 88 ? -15.102 -26.281 -7.348 1 96.31 88 GLU A N 1
ATOM 723 C CA . GLU A 1 88 ? -14.273 -27.438 -7.629 1 96.31 88 GLU A CA 1
ATOM 724 C C . GLU A 1 88 ? -12.867 -27.031 -8.062 1 96.31 88 GLU A C 1
ATOM 726 O O . GLU A 1 88 ? -11.883 -27.625 -7.621 1 96.31 88 GLU A O 1
ATOM 731 N N . GLU A 1 89 ? -12.828 -26.109 -9.008 1 97.12 89 GLU A N 1
ATOM 732 C CA . GLU A 1 89 ? -11.594 -25.469 -9.461 1 97.12 89 GLU A CA 1
ATOM 733 C C . GLU A 1 89 ? -11.664 -23.953 -9.273 1 97.12 89 GLU A C 1
ATOM 735 O O . GLU A 1 89 ? -12.492 -23.281 -9.891 1 97.12 89 GLU A O 1
ATOM 740 N N . GLY A 1 90 ? -10.867 -23.422 -8.383 1 96.88 90 GLY A N 1
ATOM 741 C CA . GLY A 1 90 ? -10.93 -22.016 -8.047 1 96.88 90 GLY A CA 1
ATOM 742 C C . GLY A 1 90 ? -9.883 -21.594 -7.023 1 96.88 90 GLY A C 1
ATOM 743 O O . GLY A 1 90 ? -8.773 -22.141 -7.016 1 96.88 90 GLY A O 1
ATOM 744 N N . TYR A 1 91 ? -10.164 -20.562 -6.309 1 97.12 91 TYR A N 1
ATOM 745 C CA . TYR A 1 91 ? -9.32 -20.078 -5.219 1 97.12 91 TYR A CA 1
ATOM 746 C C . TYR A 1 91 ? -10.164 -19.641 -4.031 1 97.12 91 TYR A C 1
ATOM 748 O O . TYR A 1 91 ? -11.367 -19.391 -4.172 1 97.12 91 TYR A O 1
ATOM 756 N N . VAL A 1 92 ? -9.523 -19.672 -2.934 1 97.81 92 VAL A N 1
ATOM 757 C CA . VAL A 1 92 ? -10.023 -18.984 -1.742 1 97.81 92 VAL A CA 1
ATOM 758 C C . VAL A 1 92 ? -9.078 -17.844 -1.359 1 97.81 92 VAL A C 1
ATOM 760 O O . VAL A 1 92 ? -7.855 -18.031 -1.351 1 97.81 92 VAL A O 1
ATOM 763 N N . LYS A 1 93 ? -9.641 -16.688 -1.132 1 98 93 LYS A N 1
ATOM 764 C CA . LYS A 1 93 ? -8.867 -15.57 -0.609 1 98 93 LYS A CA 1
ATOM 765 C C . LYS A 1 93 ? -9.172 -15.336 0.868 1 98 93 LYS A C 1
ATOM 767 O O . LYS A 1 93 ? -10.336 -15.328 1.273 1 98 93 LYS A O 1
ATOM 772 N N . ILE A 1 94 ? -8.188 -15.242 1.647 1 98.5 94 ILE A N 1
ATOM 773 C CA . ILE A 1 94 ? -8.273 -14.836 3.045 1 98.5 94 ILE A CA 1
ATOM 774 C C . ILE A 1 94 ? -7.703 -13.43 3.209 1 98.5 94 ILE A C 1
ATOM 776 O O . ILE A 1 94 ? -6.578 -13.156 2.791 1 98.5 94 ILE A O 1
ATOM 780 N N . ILE A 1 95 ? -8.461 -12.547 3.734 1 98.56 95 ILE A N 1
ATOM 781 C CA . ILE A 1 95 ? -8.008 -11.203 4.074 1 98.56 95 ILE A CA 1
ATOM 782 C C . ILE A 1 95 ? -8.164 -10.969 5.574 1 98.56 95 ILE A C 1
ATOM 784 O O . ILE A 1 95 ? -9.227 -11.234 6.145 1 98.56 95 ILE A O 1
ATOM 788 N N . VAL A 1 96 ? -7.129 -10.555 6.215 1 98.69 96 VAL A N 1
ATOM 789 C CA . VAL A 1 96 ? -7.164 -10.117 7.605 1 98.69 96 VAL A CA 1
ATOM 790 C C . VAL A 1 96 ? -6.777 -8.641 7.695 1 98.69 96 VAL A C 1
ATOM 792 O O . VAL A 1 96 ? -5.699 -8.25 7.246 1 98.69 96 VAL A O 1
ATOM 795 N N . THR A 1 97 ? -7.684 -7.863 8.188 1 98 97 THR A N 1
ATOM 796 C CA . THR A 1 97 ? -7.367 -6.461 8.422 1 98 97 THR A CA 1
ATOM 797 C C . THR A 1 97 ? -7.129 -6.199 9.906 1 98 97 THR A C 1
ATOM 799 O O . THR A 1 97 ? -7.512 -7.008 10.75 1 98 97 THR A O 1
ATOM 802 N N . ARG A 1 98 ? -6.469 -5.113 10.219 1 96.88 98 ARG A N 1
ATOM 803 C CA . ARG A 1 98 ? -6.203 -4.793 11.617 1 96.88 98 ARG A CA 1
ATOM 804 C C . ARG A 1 98 ? -7.5 -4.512 12.375 1 96.88 98 ARG A C 1
ATOM 806 O O . ARG A 1 98 ? -7.539 -4.602 13.602 1 96.88 98 ARG A O 1
ATOM 813 N N . GLY A 1 99 ? -8.508 -4.156 11.68 1 96.12 99 GLY A N 1
ATOM 814 C CA . GLY A 1 99 ? -9.781 -3.877 12.32 1 96.12 99 GLY A CA 1
ATOM 815 C C . GLY A 1 99 ? -10.312 -2.484 12.023 1 96.12 99 GLY A C 1
ATOM 816 O O . GLY A 1 99 ? -9.805 -1.805 11.125 1 96.12 99 GLY A O 1
ATOM 817 N N . SER A 1 100 ? -11.391 -2.162 12.695 1 92.88 100 SER A N 1
ATOM 818 C CA . SER A 1 100 ? -12.031 -0.863 12.547 1 92.88 100 SER A CA 1
ATOM 819 C C . SER A 1 100 ? -11.719 0.05 13.727 1 92.88 100 SER A C 1
ATOM 821 O O . SER A 1 100 ? -11.68 -0.401 14.875 1 92.88 100 SER A O 1
ATOM 823 N N . ASP A 1 101 ? -11.414 1.271 13.422 1 86.25 101 ASP A N 1
ATOM 824 C CA . ASP A 1 101 ? -11.055 2.238 14.453 1 86.25 101 ASP A CA 1
ATOM 825 C C . ASP A 1 101 ? -11.25 3.67 13.953 1 86.25 101 ASP A C 1
ATOM 827 O O . ASP A 1 101 ? -11.547 3.889 12.781 1 86.25 101 ASP A O 1
ATOM 831 N N . ASP A 1 102 ? -11.188 4.547 14.898 1 81.44 102 ASP A N 1
ATOM 832 C CA . ASP A 1 102 ? -11.055 5.945 14.516 1 81.44 102 ASP A CA 1
ATOM 833 C C . ASP A 1 102 ? -9.812 6.16 13.648 1 81.44 102 ASP A C 1
ATOM 835 O O . ASP A 1 102 ? -8.867 5.375 13.711 1 81.44 102 ASP A O 1
ATOM 839 N N . HIS A 1 103 ? -10 7.137 12.797 1 80.19 103 HIS A N 1
ATOM 840 C CA . HIS A 1 103 ? -8.859 7.441 11.938 1 80.19 103 HIS A CA 1
ATOM 841 C C . HIS A 1 103 ? -7.648 7.859 12.758 1 80.19 103 HIS A C 1
ATOM 843 O O . HIS A 1 103 ? -7.637 8.945 13.344 1 80.19 103 HIS A O 1
ATOM 849 N N . ASN A 1 104 ? -6.789 7.027 12.891 1 83.12 104 ASN A N 1
ATOM 850 C CA . ASN A 1 104 ? -5.492 7.234 13.531 1 83.12 104 ASN A CA 1
ATOM 851 C C . ASN A 1 104 ? -4.352 6.707 12.664 1 83.12 104 ASN A C 1
ATOM 853 O O . ASN A 1 104 ? -4.262 5.504 12.414 1 83.12 104 ASN A O 1
ATOM 857 N N . PHE A 1 105 ? -3.529 7.633 12.273 1 90.44 105 PHE A N 1
ATOM 858 C CA . PHE A 1 105 ? -2.424 7.254 11.398 1 90.44 105 PHE A CA 1
ATOM 859 C C . PHE A 1 105 ? -1.272 6.664 12.203 1 90.44 105 PHE A C 1
ATOM 861 O O . PHE A 1 105 ? -0.142 7.152 12.125 1 90.44 105 PHE A O 1
ATOM 868 N N . THR A 1 106 ? -1.546 5.805 13.078 1 90.62 106 THR A N 1
ATOM 869 C CA . THR A 1 106 ? -0.583 5.078 13.898 1 90.62 106 THR A CA 1
ATOM 870 C C . THR A 1 106 ? -0.925 3.59 13.938 1 90.62 106 THR A C 1
ATOM 872 O O . THR A 1 106 ? -2.061 3.201 13.656 1 90.62 106 THR A O 1
ATOM 875 N N . ILE A 1 107 ? 0.077 2.793 14.227 1 90.38 107 ILE A N 1
ATOM 876 C CA . ILE A 1 107 ? -0.174 1.388 14.523 1 90.38 107 ILE A CA 1
ATOM 877 C C . ILE A 1 107 ? -0.608 1.24 15.984 1 90.38 107 ILE A C 1
ATOM 879 O O . ILE A 1 107 ? 0.168 1.521 16.906 1 90.38 107 ILE A O 1
ATOM 883 N N . PRO A 1 108 ? -1.821 0.896 16.094 1 89.56 108 PRO A N 1
ATOM 884 C CA . PRO A 1 108 ? -2.289 0.736 17.469 1 89.56 108 PRO A CA 1
ATOM 885 C C . PRO A 1 108 ? -1.616 -0.429 18.188 1 89.56 108 PRO A C 1
ATOM 887 O O . PRO A 1 108 ? -1.009 -1.29 17.547 1 89.56 108 PRO A O 1
ATOM 890 N N . ALA A 1 109 ? -1.785 -0.361 19.484 1 86.19 109 ALA A N 1
ATOM 891 C CA . ALA A 1 109 ? -1.31 -1.498 20.266 1 86.19 109 ALA A CA 1
ATOM 892 C C . ALA A 1 109 ? -1.982 -2.793 19.812 1 86.19 109 ALA A C 1
ATOM 894 O O . ALA A 1 109 ? -3.139 -2.781 19.391 1 86.19 109 ALA A O 1
ATOM 895 N N . ARG A 1 110 ? -1.271 -3.832 19.938 1 81.44 110 ARG A N 1
ATOM 896 C CA . ARG A 1 110 ? -1.657 -5.129 19.391 1 81.44 110 ARG A CA 1
ATOM 897 C C . ARG A 1 110 ? -3.029 -5.551 19.906 1 81.44 110 ARG A C 1
ATOM 899 O O . ARG A 1 110 ? -3.801 -6.184 19.188 1 81.44 110 ARG A O 1
ATOM 906 N N . SER A 1 111 ? -3.377 -5.188 21.031 1 82.12 111 SER A N 1
ATOM 907 C CA . SER A 1 111 ? -4.625 -5.652 21.625 1 82.12 111 SER A CA 1
ATOM 908 C C . SER A 1 111 ? -5.707 -4.578 21.547 1 82.12 111 SER A C 1
ATOM 910 O O . SER A 1 111 ? -6.824 -4.781 22.016 1 82.12 111 SER A O 1
ATOM 912 N N . ALA A 1 112 ? -5.387 -3.533 20.859 1 87.31 112 ALA A N 1
ATOM 913 C CA . ALA A 1 112 ? -6.305 -2.396 20.875 1 87.31 112 ALA A CA 1
ATOM 914 C C . ALA A 1 112 ? -7.484 -2.629 19.938 1 87.31 112 ALA A C 1
ATOM 916 O O . ALA A 1 112 ? -8.594 -2.148 20.188 1 87.31 112 ALA A O 1
ATOM 917 N N . LEU A 1 113 ? -7.219 -3.342 18.891 1 92 113 LEU A N 1
ATOM 918 C CA . LEU A 1 113 ? -8.266 -3.578 17.906 1 92 113 LEU A CA 1
ATOM 919 C C . LEU A 1 113 ? -8.461 -5.07 17.656 1 92 113 LEU A C 1
ATOM 921 O O . LEU A 1 113 ? -7.527 -5.859 17.828 1 92 113 LEU A O 1
ATOM 925 N N . GLN A 1 114 ? -9.672 -5.371 17.312 1 94.69 114 GLN A N 1
ATOM 926 C CA . GLN A 1 114 ? -9.977 -6.727 16.875 1 94.69 114 GLN A CA 1
ATOM 927 C C . GLN A 1 114 ? -9.828 -6.852 15.359 1 94.69 114 GLN A C 1
ATOM 929 O O . GLN A 1 114 ? -10.547 -6.188 14.602 1 94.69 114 GLN A O 1
ATOM 934 N N . PRO A 1 115 ? -8.938 -7.707 14.953 1 97.38 115 PRO A N 1
ATOM 935 C CA . PRO A 1 115 ? -8.797 -7.898 13.508 1 97.38 115 PRO A CA 1
ATOM 936 C C . PRO A 1 115 ? -10.078 -8.43 12.859 1 97.38 115 PRO A C 1
ATOM 938 O O . PRO A 1 115 ? -10.836 -9.164 13.5 1 97.38 115 PRO A O 1
ATOM 941 N N . ASN A 1 116 ? -10.352 -7.988 11.648 1 97.69 116 ASN A N 1
ATOM 942 C CA . ASN A 1 116 ? -11.422 -8.555 10.836 1 97.69 116 ASN A CA 1
ATOM 943 C C . ASN A 1 116 ? -10.906 -9.648 9.906 1 97.69 116 ASN A C 1
ATOM 945 O O . ASN A 1 116 ? -9.812 -9.531 9.352 1 97.69 116 ASN A O 1
ATOM 949 N N . VAL A 1 117 ? -11.656 -10.711 9.75 1 98.5 117 VAL A N 1
ATOM 950 C CA . VAL A 1 117 ? -11.297 -11.828 8.891 1 98.5 117 VAL A CA 1
ATOM 951 C C . VAL A 1 117 ? -12.352 -12 7.797 1 98.5 117 VAL A C 1
ATOM 953 O O . VAL A 1 117 ? -13.531 -12.203 8.094 1 98.5 117 VAL A O 1
ATOM 956 N N . LEU A 1 118 ? -11.953 -11.836 6.562 1 98.31 118 LEU A N 1
ATOM 957 C CA . LEU A 1 118 ? -12.781 -12.031 5.379 1 98.31 118 LEU A CA 1
ATOM 958 C C . LEU A 1 118 ? -12.289 -13.211 4.555 1 98.31 118 LEU A C 1
ATOM 960 O O . LEU A 1 118 ? -11.102 -13.289 4.223 1 98.31 118 LEU A O 1
ATOM 964 N N . VAL A 1 119 ? -13.117 -14.188 4.285 1 98.56 119 VAL A N 1
ATOM 965 C CA . VAL A 1 119 ? -12.781 -15.344 3.473 1 98.56 119 VAL A CA 1
ATOM 966 C C . VAL A 1 119 ? -13.844 -15.562 2.402 1 98.56 119 VAL A C 1
ATOM 968 O O . VAL A 1 119 ? -15.039 -15.586 2.705 1 98.56 119 VAL A O 1
ATOM 971 N N . TYR A 1 120 ? -13.438 -15.633 1.16 1 97.5 120 TYR A N 1
ATOM 972 C CA . TYR A 1 120 ? -14.359 -15.961 0.081 1 97.5 120 TYR A CA 1
ATOM 973 C C . TYR A 1 120 ? -13.664 -16.781 -1.001 1 97.5 120 TYR A C 1
ATOM 975 O O . TYR A 1 120 ? -12.438 -16.875 -1.019 1 97.5 120 TYR A O 1
ATOM 983 N N . GLY A 1 121 ? -14.422 -17.469 -1.843 1 96.19 121 GLY A N 1
ATOM 984 C CA . GLY A 1 121 ? -13.891 -18.266 -2.938 1 96.19 121 GLY A CA 1
ATOM 985 C C . GLY A 1 121 ? -14.547 -17.969 -4.27 1 96.19 121 GLY A C 1
ATOM 986 O O . GLY A 1 121 ? -15.719 -17.578 -4.316 1 96.19 121 GLY A O 1
ATOM 987 N N . LYS A 1 122 ? -13.812 -18.109 -5.309 1 95.75 122 LYS A N 1
ATOM 988 C CA . LYS A 1 122 ? -14.305 -17.938 -6.672 1 95.75 122 LYS A CA 1
ATOM 989 C C . LYS A 1 122 ? -13.688 -18.953 -7.621 1 95.75 122 LYS A C 1
ATOM 991 O O . LYS A 1 122 ? -12.594 -19.469 -7.359 1 95.75 122 LYS A O 1
ATOM 996 N N . PRO A 1 123 ? -14.422 -19.25 -8.688 1 95.5 123 PRO A N 1
ATOM 997 C CA . PRO A 1 123 ? -13.828 -20.125 -9.703 1 95.5 123 PRO A CA 1
ATOM 998 C C . PRO A 1 123 ? -12.688 -19.453 -10.461 1 95.5 123 PRO A C 1
ATOM 1000 O O . PRO A 1 123 ? -12.547 -18.219 -10.422 1 95.5 123 PRO A O 1
ATOM 1003 N N . ILE A 1 124 ? -11.883 -20.266 -11.078 1 95.19 124 ILE A N 1
ATOM 1004 C CA . ILE A 1 124 ? -10.812 -19.766 -11.938 1 95.19 124 ILE A CA 1
ATOM 1005 C C . ILE A 1 124 ? -11.047 -20.234 -13.367 1 95.19 124 ILE A C 1
ATOM 1007 O O . ILE A 1 124 ? -11.812 -21.172 -13.609 1 95.19 124 ILE A O 1
ATOM 1011 N N . ASP A 1 125 ? -10.43 -19.578 -14.289 1 94.44 125 ASP A N 1
ATOM 1012 C CA . ASP A 1 125 ? -10.469 -19.953 -15.703 1 94.44 125 ASP A CA 1
ATOM 1013 C C . ASP A 1 125 ? -9.32 -20.906 -16.047 1 94.44 125 ASP A C 1
ATOM 1015 O O . ASP A 1 125 ? -8.211 -20.469 -16.328 1 94.44 125 ASP A O 1
ATOM 1019 N N . LEU A 1 126 ? -9.641 -22.156 -16.156 1 95.56 126 LEU A N 1
ATOM 1020 C CA . LEU A 1 126 ? -8.617 -23.172 -16.406 1 95.56 126 LEU A CA 1
ATOM 1021 C C . LEU A 1 126 ? -8.008 -23 -17.781 1 95.56 126 LEU A C 1
ATOM 1023 O O . LEU A 1 126 ? -6.84 -23.328 -18 1 95.56 126 LEU A O 1
ATOM 1027 N N . ASN A 1 127 ? -8.812 -22.516 -18.703 1 96 127 ASN A N 1
ATOM 1028 C CA . ASN A 1 127 ? -8.289 -22.266 -20.047 1 96 127 ASN A CA 1
ATOM 1029 C C . ASN A 1 127 ? -7.223 -21.172 -20.047 1 96 127 ASN A C 1
ATOM 1031 O O . ASN A 1 127 ? -6.219 -21.281 -20.75 1 96 127 ASN A O 1
ATOM 1035 N N . ALA A 1 128 ? -7.469 -20.203 -19.297 1 94.38 128 ALA A N 1
ATOM 1036 C CA . ALA A 1 128 ? -6.484 -19.125 -19.172 1 94.38 128 ALA A CA 1
ATOM 1037 C C . ALA A 1 128 ? -5.188 -19.641 -18.547 1 94.38 128 ALA A C 1
ATOM 1039 O O . ALA A 1 128 ? -4.094 -19.25 -18.969 1 94.38 128 ALA A O 1
ATOM 1040 N N . ILE A 1 129 ? -5.305 -20.484 -17.609 1 95.88 129 ILE A N 1
ATOM 1041 C CA . ILE A 1 129 ? -4.145 -21.078 -16.938 1 95.88 129 ILE A CA 1
ATOM 1042 C C . ILE A 1 129 ? -3.367 -21.938 -17.938 1 95.88 129 ILE A C 1
ATOM 1044 O O . ILE A 1 129 ? -2.141 -21.844 -18.031 1 95.88 129 ILE A O 1
ATOM 1048 N N . GLU A 1 130 ? -4.078 -22.75 -18.625 1 95.88 130 GLU A N 1
ATOM 1049 C CA . GLU A 1 130 ? -3.451 -23.625 -19.609 1 95.88 130 GLU A CA 1
ATOM 1050 C C . GLU A 1 130 ? -2.668 -22.828 -20.656 1 95.88 130 GLU A C 1
ATOM 1052 O O . GLU A 1 130 ? -1.591 -23.234 -21.078 1 95.88 130 GLU A O 1
ATOM 1057 N N . LYS A 1 131 ? -3.189 -21.719 -21.016 1 96.06 131 LYS A N 1
ATOM 1058 C CA . LYS A 1 131 ? -2.568 -20.875 -22.031 1 96.06 131 LYS A CA 1
ATOM 1059 C C . LYS A 1 131 ? -1.182 -20.422 -21.594 1 96.06 131 LYS A C 1
ATOM 1061 O O . LYS A 1 131 ? -0.262 -20.328 -22.406 1 96.06 131 LYS A O 1
ATOM 1066 N N . VAL A 1 132 ? -1.025 -20.188 -20.375 1 97.31 132 VAL A N 1
ATOM 1067 C CA . VAL A 1 132 ? 0.25 -19.625 -19.938 1 97.31 132 VAL A CA 1
ATOM 1068 C C . VAL A 1 132 ? 1.24 -20.75 -19.656 1 97.31 132 VAL A C 1
ATOM 1070 O O . VAL A 1 132 ? 2.445 -20.5 -19.531 1 97.31 132 VAL A O 1
ATOM 1073 N N . GLN A 1 133 ? 0.775 -21.984 -19.594 1 96.81 133 GLN A N 1
ATOM 1074 C CA . GLN A 1 133 ? 1.645 -23.125 -19.312 1 96.81 133 GLN A CA 1
ATOM 1075 C C . GLN A 1 133 ? 2.557 -23.422 -20.5 1 96.81 133 GLN A C 1
ATOM 1077 O O . GLN A 1 133 ? 3.545 -24.141 -20.359 1 96.81 133 GLN A O 1
ATOM 1082 N N . SER A 1 134 ? 2.205 -22.875 -21.672 1 96.69 134 SER A N 1
ATOM 1083 C CA . SER A 1 134 ? 3.016 -23.094 -22.859 1 96.69 134 SER A CA 1
ATOM 1084 C C . SER A 1 134 ? 4.074 -22 -23.016 1 96.69 134 SER A C 1
ATOM 1086 O O . SER A 1 134 ? 4.855 -22.016 -23.969 1 96.69 134 SER A O 1
ATOM 1088 N N . GLY A 1 135 ? 4.051 -21.109 -22.109 1 98.56 135 GLY A N 1
ATOM 1089 C CA . GLY A 1 135 ? 5.102 -20.109 -22.125 1 98.56 135 GLY A CA 1
ATOM 1090 C C . GLY A 1 135 ? 4.57 -18.688 -22.266 1 98.56 135 GLY A C 1
ATOM 1091 O O . GLY A 1 135 ? 3.559 -18.469 -22.938 1 98.56 135 GLY A O 1
ATOM 1092 N N . VAL A 1 136 ? 5.281 -17.766 -21.656 1 98.81 136 VAL A N 1
ATOM 1093 C CA . VAL A 1 136 ? 4.887 -16.359 -21.688 1 98.81 136 VAL A CA 1
ATOM 1094 C C . VAL A 1 136 ? 6.109 -15.484 -21.969 1 98.81 136 VAL A C 1
ATOM 1096 O O . VAL A 1 136 ? 7.242 -15.977 -21.984 1 98.81 136 VAL A O 1
ATOM 1099 N N . ASN A 1 137 ? 5.84 -14.234 -22.297 1 98.81 137 ASN A N 1
ATOM 1100 C CA . ASN A 1 137 ? 6.863 -13.195 -22.391 1 98.81 137 ASN A CA 1
ATOM 1101 C C . ASN A 1 137 ? 6.797 -12.242 -21.203 1 98.81 137 ASN A C 1
ATOM 1103 O O . ASN A 1 137 ? 5.715 -11.977 -20.672 1 98.81 137 ASN A O 1
ATOM 1107 N N . CYS A 1 138 ? 7.914 -11.773 -20.781 1 98.88 138 CYS A N 1
ATOM 1108 C CA . CYS A 1 138 ? 7.992 -10.844 -19.672 1 98.88 138 CYS A CA 1
ATOM 1109 C C . CYS A 1 138 ? 8.828 -9.625 -20.031 1 98.88 138 CYS A C 1
ATOM 1111 O O . CYS A 1 138 ? 9.484 -9.602 -21.062 1 98.88 138 CYS A O 1
ATOM 1113 N N . ILE A 1 139 ? 8.711 -8.594 -19.234 1 98.88 139 ILE A N 1
ATOM 1114 C CA . ILE A 1 139 ? 9.602 -7.441 -19.281 1 98.88 139 ILE A CA 1
ATOM 1115 C C . ILE A 1 139 ? 10.352 -7.32 -17.969 1 98.88 139 ILE A C 1
ATOM 1117 O O . ILE A 1 139 ? 10.023 -7.992 -16.984 1 98.88 139 ILE A O 1
ATOM 1121 N N . THR A 1 140 ? 11.414 -6.555 -17.984 1 98.81 140 THR A N 1
ATOM 1122 C CA . THR A 1 140 ? 12.078 -6.211 -16.734 1 98.81 140 THR A CA 1
ATOM 1123 C C . THR A 1 140 ? 11.742 -4.777 -16.328 1 98.81 140 THR A C 1
ATOM 1125 O O . THR A 1 140 ? 11.469 -3.93 -17.172 1 98.81 140 THR A O 1
ATOM 1128 N N . LEU A 1 141 ? 11.672 -4.551 -15.086 1 98.5 141 LEU A N 1
ATOM 1129 C CA . LEU A 1 141 ? 11.547 -3.221 -14.5 1 98.5 141 LEU A CA 1
ATOM 1130 C C . LEU A 1 141 ? 12.523 -3.049 -13.336 1 98.5 141 LEU A C 1
ATOM 1132 O O . LEU A 1 141 ? 12.867 -4.02 -12.656 1 98.5 141 LEU A O 1
ATOM 1136 N N . ASP A 1 142 ? 12.969 -1.812 -13.148 1 97.31 142 ASP A N 1
ATOM 1137 C CA . ASP A 1 142 ? 13.68 -1.515 -11.906 1 97.31 142 ASP A CA 1
ATOM 1138 C C . ASP A 1 142 ? 12.789 -1.75 -10.688 1 97.31 142 ASP A C 1
ATOM 1140 O O . ASP A 1 142 ? 11.617 -1.36 -10.688 1 97.31 142 ASP A O 1
ATOM 1144 N N . ASP A 1 143 ? 13.375 -2.482 -9.695 1 97 143 ASP A N 1
ATOM 1145 C CA . ASP A 1 143 ? 12.625 -2.691 -8.461 1 97 143 ASP A CA 1
ATOM 1146 C C . ASP A 1 143 ? 12.656 -1.438 -7.586 1 97 143 ASP A C 1
ATOM 1148 O O . ASP A 1 143 ? 13.562 -1.262 -6.773 1 97 143 ASP A O 1
ATOM 1152 N N . ASP A 1 144 ? 11.656 -0.663 -7.703 1 92.94 144 ASP A N 1
ATOM 1153 C CA . ASP A 1 144 ? 11.562 0.572 -6.93 1 92.94 144 ASP A CA 1
ATO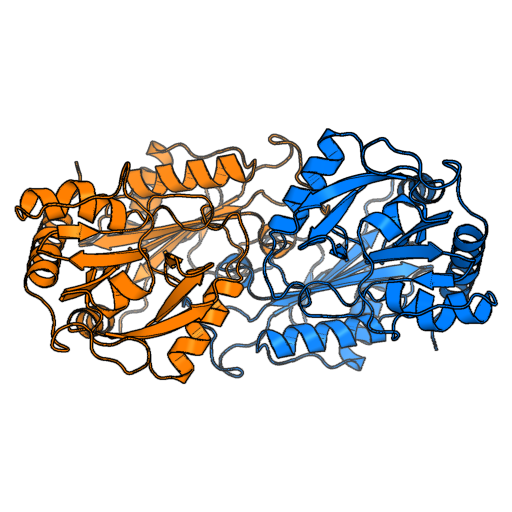M 1154 C C . ASP A 1 144 ? 10.422 0.502 -5.918 1 92.94 144 ASP A C 1
ATOM 1156 O O . ASP A 1 144 ? 9.812 1.523 -5.59 1 92.94 144 ASP A O 1
ATOM 1160 N N . ARG A 1 145 ? 10.07 -0.72 -5.457 1 95.44 145 ARG A N 1
ATOM 1161 C CA . ARG A 1 145 ? 8.969 -0.941 -4.535 1 95.44 145 ARG A CA 1
ATOM 1162 C C . ARG A 1 145 ? 9.391 -0.668 -3.096 1 95.44 145 ARG A C 1
ATOM 1164 O O . ARG A 1 145 ? 8.547 -0.512 -2.211 1 95.44 145 ARG A O 1
ATOM 1171 N N . GLY A 1 146 ? 10.633 -0.565 -2.908 1 92 146 GLY A N 1
ATOM 1172 C CA . GLY A 1 146 ? 11.109 -0.349 -1.552 1 92 146 GLY A CA 1
ATOM 1173 C C . GLY A 1 146 ? 11.195 -1.625 -0.736 1 92 146 GLY A C 1
ATOM 1174 O O . GLY A 1 146 ? 11.445 -2.701 -1.281 1 92 146 GLY A O 1
ATOM 1175 N N . HIS A 1 147 ? 11.039 -1.503 0.6 1 91.69 147 HIS A N 1
ATOM 1176 C CA . HIS A 1 147 ? 11.188 -2.631 1.515 1 91.69 147 HIS A CA 1
ATOM 1177 C C . HIS A 1 147 ? 9.828 -3.191 1.913 1 91.69 147 HIS A C 1
ATOM 1179 O O . HIS A 1 147 ? 8.789 -2.715 1.444 1 91.69 147 HIS A O 1
ATOM 1185 N N . HIS A 1 148 ? 9.828 -4.289 2.604 1 94.81 148 HIS A N 1
ATOM 1186 C CA . HIS A 1 148 ? 8.664 -4.961 3.178 1 94.81 148 HIS A CA 1
ATOM 1187 C C . HIS A 1 148 ? 7.879 -5.711 2.109 1 94.81 148 HIS A C 1
ATOM 1189 O O . HIS A 1 148 ? 6.695 -6 2.293 1 94.81 148 HIS A O 1
ATOM 1195 N N . CYS A 1 149 ? 8.586 -5.977 1.022 1 96.31 149 CYS A N 1
ATOM 1196 C CA . CYS A 1 149 ? 7.953 -6.773 -0.024 1 96.31 149 CYS A CA 1
ATOM 1197 C C . CYS A 1 149 ? 7.707 -8.195 0.451 1 96.31 149 CYS A C 1
ATOM 1199 O O . CYS A 1 149 ? 6.949 -8.945 -0.173 1 96.31 149 CYS A O 1
ATOM 1201 N N . ASP A 1 150 ? 8.312 -8.562 1.567 1 96.88 150 ASP A N 1
ATOM 1202 C CA . ASP A 1 150 ? 8.156 -9.906 2.119 1 96.88 150 ASP A CA 1
ATOM 1203 C C . ASP A 1 150 ? 6.836 -10.039 2.871 1 96.88 150 ASP A C 1
ATOM 1205 O O . ASP A 1 150 ? 6.457 -11.141 3.279 1 96.88 150 ASP A O 1
ATOM 1209 N N . ILE A 1 151 ? 6.176 -8.93 3.086 1 98.19 151 ILE A N 1
ATOM 1210 C CA . ILE A 1 151 ? 4.84 -8.93 3.676 1 98.19 151 ILE A CA 1
ATOM 1211 C C . ILE A 1 151 ? 3.789 -8.992 2.572 1 98.19 151 ILE A C 1
ATOM 1213 O O . ILE A 1 151 ? 3.717 -8.094 1.727 1 98.19 151 ILE A O 1
ATOM 1217 N N . LEU A 1 152 ? 3.039 -10.039 2.566 1 98.44 152 LEU A N 1
ATOM 1218 C CA . LEU A 1 152 ? 1.923 -10.078 1.627 1 98.44 152 LEU A CA 1
ATOM 1219 C C . LEU A 1 152 ? 0.751 -9.25 2.148 1 98.44 152 LEU A C 1
ATOM 1221 O O . LEU A 1 152 ? -0.245 -9.805 2.617 1 98.44 152 LEU A O 1
ATOM 1225 N N . SER A 1 153 ? 0.867 -7.941 1.986 1 98.31 153 SER A N 1
ATOM 1226 C CA . SER A 1 153 ? -0.079 -6.988 2.559 1 98.31 153 SER A CA 1
ATOM 1227 C C . SER A 1 153 ? -1.111 -6.547 1.525 1 98.31 153 SER A C 1
ATOM 1229 O O . SER A 1 153 ? -1.116 -7.039 0.396 1 98.31 153 SER A O 1
ATOM 1231 N N . LEU A 1 154 ? -2.008 -5.66 1.978 1 98.06 154 LEU A N 1
ATOM 1232 C CA . LEU A 1 154 ? -3.039 -5.105 1.107 1 98.06 154 LEU A CA 1
ATOM 1233 C C . LEU A 1 154 ? -2.514 -3.889 0.352 1 98.06 154 LEU A C 1
ATOM 1235 O O . LEU A 1 154 ? -3.279 -3.191 -0.318 1 98.06 154 LEU A O 1
ATOM 1239 N N . ASN A 1 155 ? -1.233 -3.561 0.456 1 97.75 155 ASN A N 1
ATOM 1240 C CA . ASN A 1 155 ? -0.576 -2.523 -0.334 1 97.75 155 ASN A CA 1
ATOM 1241 C C . ASN A 1 155 ? 0.022 -3.094 -1.618 1 97.75 155 ASN A C 1
ATOM 1243 O O . ASN A 1 155 ? 1.192 -3.477 -1.646 1 97.75 155 ASN A O 1
ATOM 1247 N N . GLN A 1 156 ? -0.783 -3.109 -2.678 1 97.19 156 GLN A N 1
ATOM 1248 C CA . GLN A 1 156 ? -0.369 -3.85 -3.863 1 97.19 156 GLN A CA 1
ATOM 1249 C C . GLN A 1 156 ? -0.305 -2.939 -5.086 1 97.19 156 GLN A C 1
ATOM 1251 O O . GLN A 1 156 ? -0.125 -3.414 -6.211 1 97.19 156 GLN A O 1
ATOM 1256 N N . LEU A 1 157 ? -0.382 -1.658 -4.902 1 96.69 157 LEU A N 1
ATOM 1257 C CA . LEU A 1 157 ? -0.487 -0.731 -6.023 1 96.69 157 LEU A CA 1
ATOM 1258 C C . LEU A 1 157 ? 0.767 -0.783 -6.891 1 96.69 157 LEU A C 1
ATOM 1260 O O . LEU A 1 157 ? 0.675 -0.812 -8.117 1 96.69 157 LEU A O 1
ATOM 1264 N N . ASN A 1 158 ? 1.951 -0.814 -6.289 1 96.31 158 ASN A N 1
ATOM 1265 C CA . ASN A 1 158 ? 3.191 -0.837 -7.059 1 96.31 158 ASN A CA 1
ATOM 1266 C C . ASN A 1 158 ? 3.289 -2.088 -7.926 1 96.31 158 ASN A C 1
ATOM 1268 O O . ASN A 1 158 ? 3.703 -2.016 -9.086 1 96.31 158 ASN A O 1
ATOM 1272 N N . ASN A 1 159 ? 2.934 -3.16 -7.355 1 97.44 159 ASN A N 1
ATOM 1273 C CA . ASN A 1 159 ? 2.945 -4.41 -8.109 1 97.44 159 ASN A CA 1
ATOM 1274 C C . ASN A 1 159 ? 1.95 -4.379 -9.266 1 97.44 159 ASN A C 1
ATOM 1276 O O . ASN A 1 159 ? 2.262 -4.832 -10.367 1 97.44 159 ASN A O 1
ATOM 1280 N N . MET A 1 160 ? 0.779 -3.848 -8.953 1 96.62 160 MET A N 1
ATOM 1281 C CA . MET A 1 160 ? -0.247 -3.771 -9.992 1 96.62 160 MET A CA 1
ATOM 1282 C C . MET A 1 160 ? 0.185 -2.84 -11.117 1 96.62 160 MET A C 1
ATOM 1284 O O . MET A 1 160 ? -0.081 -3.111 -12.289 1 96.62 160 MET A O 1
ATOM 1288 N N . MET A 1 161 ? 0.8 -1.765 -10.766 1 96.12 161 MET A N 1
ATOM 1289 C CA . MET A 1 161 ? 1.284 -0.829 -11.773 1 96.12 161 MET A CA 1
ATOM 1290 C C . MET A 1 161 ? 2.373 -1.468 -12.633 1 96.12 161 MET A C 1
ATOM 1292 O O . MET A 1 161 ? 2.42 -1.254 -13.844 1 96.12 161 MET A O 1
ATOM 1296 N N . ALA A 1 162 ? 3.248 -2.234 -12.023 1 97.25 162 ALA A N 1
ATOM 1297 C CA . ALA A 1 162 ? 4.27 -2.965 -12.773 1 97.25 162 ALA A CA 1
ATOM 1298 C C . ALA A 1 162 ? 3.633 -3.967 -13.727 1 97.25 162 ALA A C 1
ATOM 1300 O O . ALA A 1 162 ? 4.051 -4.078 -14.883 1 97.25 162 ALA A O 1
ATOM 1301 N N . ARG A 1 163 ? 2.654 -4.637 -13.25 1 97.25 163 ARG A N 1
ATOM 1302 C CA . ARG A 1 163 ? 1.948 -5.59 -14.102 1 97.25 163 ARG A CA 1
ATOM 1303 C C . ARG A 1 163 ? 1.302 -4.887 -15.289 1 97.25 163 ARG A C 1
ATOM 1305 O O . ARG A 1 163 ? 1.308 -5.41 -16.406 1 97.25 163 ARG A O 1
ATOM 1312 N N . ALA A 1 164 ? 0.744 -3.773 -15.023 1 96.06 164 ALA A N 1
ATOM 1313 C CA . ALA A 1 164 ? 0.121 -2.988 -16.094 1 96.06 164 ALA A CA 1
ATOM 1314 C C . ALA A 1 164 ? 1.135 -2.631 -17.172 1 96.06 164 ALA A C 1
ATOM 1316 O O . ALA A 1 164 ? 0.804 -2.609 -18.359 1 96.06 164 ALA A O 1
ATOM 1317 N N . GLU A 1 165 ? 2.332 -2.32 -16.812 1 97.06 165 GLU A N 1
ATOM 1318 C CA . GLU A 1 165 ? 3.381 -2.016 -17.781 1 97.06 165 GLU A CA 1
ATOM 1319 C C . GLU A 1 165 ? 3.678 -3.219 -18.672 1 97.06 165 GLU A C 1
ATOM 1321 O O . GLU A 1 165 ? 3.904 -3.068 -19.875 1 97.06 165 GLU A O 1
ATOM 1326 N N . ALA A 1 166 ? 3.711 -4.344 -18.047 1 98.12 166 ALA A N 1
ATOM 1327 C CA . ALA A 1 166 ? 3.906 -5.57 -18.812 1 98.12 166 ALA A CA 1
ATOM 1328 C C . ALA A 1 166 ? 2.754 -5.793 -19.797 1 98.12 166 ALA A C 1
ATOM 1330 O O . ALA A 1 166 ? 2.979 -6.129 -20.953 1 98.12 166 ALA A O 1
ATOM 1331 N N . GLN A 1 167 ? 1.562 -5.562 -19.328 1 96.44 167 GLN A N 1
ATOM 1332 C CA . GLN A 1 167 ? 0.376 -5.77 -20.156 1 96.44 167 GLN A CA 1
ATOM 1333 C C . GLN A 1 167 ? 0.37 -4.828 -21.359 1 96.44 167 GLN A C 1
ATOM 1335 O O . GLN A 1 167 ? -0.037 -5.215 -22.453 1 96.44 167 GLN A O 1
ATOM 1340 N N . LYS A 1 168 ? 0.805 -3.639 -21.156 1 96.12 168 LYS A N 1
ATOM 1341 C CA . LYS A 1 168 ? 0.886 -2.668 -22.25 1 96.12 168 LYS A CA 1
ATOM 1342 C C . LYS A 1 168 ? 1.788 -3.174 -23.375 1 96.12 168 LYS A C 1
ATOM 1344 O O . LYS A 1 168 ? 1.614 -2.797 -24.531 1 96.12 168 LYS A O 1
ATOM 1349 N N . LYS A 1 169 ? 2.676 -4.023 -23.016 1 97.56 169 LYS A N 1
ATOM 1350 C CA . LYS A 1 169 ? 3.623 -4.574 -23.984 1 97.56 169 LYS A CA 1
ATOM 1351 C C . LYS A 1 169 ? 3.232 -5.992 -24.391 1 97.56 169 LYS A C 1
ATOM 1353 O O . LYS A 1 169 ? 4.047 -6.73 -24.938 1 97.56 169 LYS A O 1
ATOM 1358 N N . ASN A 1 170 ? 2.023 -6.391 -23.969 1 97.38 170 ASN A N 1
ATOM 1359 C CA . ASN A 1 170 ? 1.49 -7.719 -24.25 1 97.38 170 ASN A CA 1
ATOM 1360 C C . ASN A 1 170 ? 2.338 -8.812 -23.609 1 97.38 170 ASN A C 1
ATOM 1362 O O . ASN A 1 170 ? 2.561 -9.867 -24.203 1 97.38 170 ASN A O 1
ATOM 1366 N N . CYS A 1 171 ? 2.879 -8.5 -22.516 1 98.44 171 CYS A N 1
ATOM 1367 C CA . CYS A 1 171 ? 3.666 -9.461 -21.75 1 98.44 171 CYS A CA 1
ATOM 1368 C C . CYS A 1 171 ? 2.916 -9.898 -20.5 1 98.44 171 CYS A C 1
ATOM 1370 O O . CYS A 1 171 ? 2.027 -9.195 -20.016 1 98.44 171 CYS A O 1
ATOM 1372 N N . TYR A 1 172 ? 3.246 -11.031 -19.969 1 98.19 172 TYR A N 1
ATOM 1373 C CA . TYR A 1 172 ? 2.537 -11.688 -18.875 1 98.19 172 TYR A CA 1
ATOM 1374 C C . TYR A 1 172 ? 2.867 -11.039 -17.531 1 98.19 172 TYR A C 1
ATOM 1376 O O . TYR A 1 172 ? 1.983 -10.836 -16.703 1 98.19 172 TYR A O 1
ATOM 1384 N N . ASP A 1 173 ? 4.156 -10.734 -17.328 1 98.44 173 ASP A N 1
ATOM 1385 C CA . ASP A 1 173 ? 4.594 -10.242 -16.031 1 98.44 173 ASP A CA 1
ATOM 1386 C C . ASP A 1 173 ? 5.805 -9.32 -16.156 1 98.44 173 ASP A C 1
ATOM 1388 O O . ASP A 1 173 ? 6.426 -9.258 -17.219 1 98.44 173 ASP A O 1
ATOM 1392 N N . ALA A 1 174 ? 6.035 -8.531 -15.156 1 98.81 174 ALA A N 1
ATOM 1393 C CA . ALA A 1 174 ? 7.227 -7.688 -15.039 1 98.81 174 ALA A CA 1
ATOM 1394 C C . ALA A 1 174 ? 8.188 -8.242 -13.992 1 98.81 174 ALA A C 1
ATOM 1396 O O . ALA A 1 174 ? 7.824 -8.391 -12.82 1 98.81 174 ALA A O 1
ATOM 1397 N N . VAL A 1 175 ? 9.375 -8.578 -14.406 1 98.88 175 VAL A N 1
ATOM 1398 C CA . VAL A 1 175 ? 10.422 -9.094 -13.523 1 98.88 175 VAL A CA 1
ATOM 1399 C C . VAL A 1 175 ? 11.227 -7.93 -12.953 1 98.88 175 VAL A C 1
ATOM 1401 O O . VAL A 1 175 ? 11.742 -7.094 -13.703 1 98.88 175 VAL A O 1
ATOM 1404 N N . PHE A 1 176 ? 11.352 -7.93 -11.664 1 98.62 176 PHE A N 1
ATOM 1405 C CA . PHE A 1 176 ? 12 -6.812 -10.984 1 98.62 176 PHE A CA 1
ATOM 1406 C C . PHE A 1 176 ? 13.5 -7.066 -10.844 1 98.62 176 PHE A C 1
ATOM 1408 O O . PHE A 1 176 ? 13.914 -8.172 -10.484 1 98.62 176 PHE A O 1
ATOM 1415 N N . ILE A 1 177 ? 14.25 -6.027 -11.141 1 98.38 177 ILE A N 1
ATOM 1416 C CA . ILE A 1 177 ? 15.695 -6.023 -10.961 1 98.38 177 ILE A CA 1
ATOM 1417 C C . ILE A 1 177 ? 16.094 -4.898 -10.008 1 98.38 177 ILE A C 1
ATOM 1419 O O . ILE A 1 177 ? 15.758 -3.732 -10.234 1 98.38 177 ILE A O 1
ATOM 1423 N N . LYS A 1 178 ? 16.703 -5.223 -8.922 1 95.88 178 LYS A N 1
ATOM 1424 C CA . LYS A 1 178 ? 17.203 -4.254 -7.953 1 95.88 178 LYS A CA 1
ATOM 1425 C C . LYS A 1 178 ? 18.734 -4.246 -7.934 1 95.88 178 LYS A C 1
ATOM 1427 O O . LYS A 1 178 ? 19.359 -5.219 -7.508 1 95.88 178 LYS A O 1
ATOM 1432 N N . ASP A 1 179 ? 19.344 -3.17 -8.367 1 93.88 179 ASP A N 1
ATOM 1433 C CA . ASP A 1 179 ? 20.797 -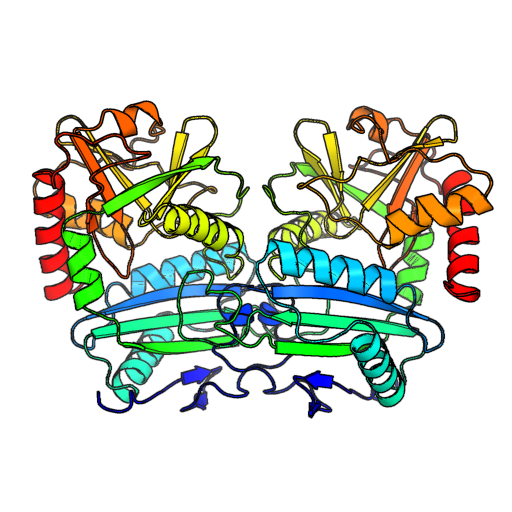3.027 -8.383 1 93.88 179 ASP A CA 1
ATOM 1434 C C . ASP A 1 179 ? 21.453 -4.195 -9.117 1 93.88 179 ASP A C 1
ATOM 1436 O O . ASP A 1 179 ? 22.422 -4.789 -8.617 1 93.88 179 ASP A O 1
ATOM 1440 N N . GLY A 1 180 ? 20.875 -4.613 -10.141 1 97 180 GLY A N 1
ATOM 1441 C CA . GLY A 1 180 ? 21.406 -5.66 -10.992 1 97 180 GLY A CA 1
ATOM 1442 C C . GLY A 1 180 ? 21.047 -7.055 -10.516 1 97 180 GLY A C 1
ATOM 1443 O O . GLY A 1 180 ? 21.438 -8.047 -11.133 1 97 180 GLY A O 1
ATOM 1444 N N . LEU A 1 181 ? 20.328 -7.133 -9.453 1 96.38 181 LEU A N 1
ATOM 1445 C CA . LEU A 1 181 ? 19.969 -8.422 -8.867 1 96.38 181 LEU A CA 1
ATOM 1446 C C . LEU A 1 181 ? 18.5 -8.727 -9.07 1 96.38 181 LEU A C 1
ATOM 1448 O O . LEU A 1 181 ? 17.656 -7.832 -8.938 1 96.38 181 LEU A O 1
ATOM 1452 N N . LEU A 1 182 ? 18.203 -10.008 -9.344 1 96.88 182 LEU A N 1
ATOM 1453 C CA . LEU A 1 182 ? 16.828 -10.492 -9.484 1 96.88 182 LEU A CA 1
ATOM 1454 C C . LEU A 1 182 ? 16.125 -10.523 -8.133 1 96.88 182 LEU A C 1
ATOM 1456 O O . LEU A 1 182 ? 16.703 -10.953 -7.137 1 96.88 182 LEU A O 1
ATOM 1460 N N . THR A 1 183 ? 14.914 -10.023 -8.055 1 96.31 183 THR A N 1
ATOM 1461 C CA . THR A 1 183 ? 14.102 -10.18 -6.852 1 96.31 183 THR A CA 1
ATOM 1462 C C . THR A 1 183 ? 12.922 -11.102 -7.113 1 96.31 183 THR A C 1
ATOM 1464 O O . THR A 1 183 ? 13.031 -12.32 -6.953 1 96.31 183 THR A O 1
ATOM 1467 N N . GLU A 1 184 ? 11.898 -10.609 -7.66 1 97.88 184 GLU A N 1
ATOM 1468 C CA . GLU A 1 184 ? 10.703 -11.344 -8.07 1 97.88 184 GLU A CA 1
ATOM 1469 C C . GLU A 1 184 ? 9.969 -10.625 -9.195 1 97.88 184 GLU A C 1
ATOM 1471 O O . GLU A 1 184 ? 10.523 -9.727 -9.828 1 97.88 184 GLU A O 1
ATOM 1476 N N . ALA A 1 185 ? 8.836 -11.125 -9.586 1 98.56 185 ALA A N 1
ATOM 1477 C CA . ALA A 1 185 ? 7.973 -10.445 -10.547 1 98.56 185 ALA A CA 1
ATOM 1478 C C . ALA A 1 185 ? 6.785 -9.797 -9.844 1 98.56 185 ALA A C 1
ATOM 1480 O O . ALA A 1 185 ? 6.723 -9.766 -8.609 1 98.56 185 ALA A O 1
ATOM 1481 N N . SER A 1 186 ? 5.91 -9.156 -10.562 1 97.94 186 SER A N 1
ATOM 1482 C CA . SER A 1 186 ? 4.824 -8.375 -9.984 1 97.94 186 SER A CA 1
ATOM 1483 C C . SER A 1 186 ? 3.879 -9.258 -9.18 1 97.94 186 SER A C 1
ATOM 1485 O O . SER A 1 186 ? 3.283 -8.805 -8.195 1 97.94 186 SER A O 1
ATOM 1487 N N . HIS A 1 187 ? 3.723 -10.492 -9.562 1 97.25 187 HIS A N 1
ATOM 1488 C CA . HIS A 1 187 ? 2.807 -11.375 -8.852 1 97.25 187 HIS A CA 1
ATOM 1489 C C . HIS A 1 187 ? 3.307 -12.82 -8.859 1 97.25 187 HIS A C 1
ATOM 1491 O O . HIS A 1 187 ? 2.508 -13.758 -8.828 1 97.25 187 HIS A O 1
ATOM 1497 N N . SER A 1 188 ? 4.637 -13.008 -9.039 1 98.12 188 SER A N 1
ATOM 1498 C CA . SER A 1 188 ? 5.25 -14.328 -9.094 1 98.12 188 SER A CA 1
ATOM 1499 C C . SER A 1 188 ? 6.684 -14.305 -8.586 1 98.12 188 SER A C 1
ATOM 1501 O O . SER A 1 188 ? 7.316 -13.242 -8.555 1 98.12 188 SER A O 1
ATOM 1503 N N . ASN A 1 189 ? 7.148 -15.453 -8.141 1 97.5 189 ASN A N 1
ATOM 1504 C CA . ASN A 1 189 ? 8.586 -15.648 -8 1 97.5 189 ASN A CA 1
ATOM 1505 C C . ASN A 1 189 ? 9.227 -16.078 -9.32 1 97.5 189 ASN A C 1
ATOM 1507 O O . ASN A 1 189 ? 8.523 -16.453 -10.258 1 97.5 189 ASN A O 1
ATOM 1511 N N . VAL A 1 190 ? 10.57 -15.93 -9.344 1 98 190 VAL A N 1
ATOM 1512 C CA . VAL A 1 190 ? 11.281 -16.234 -10.586 1 98 190 VAL A CA 1
ATOM 1513 C C . VAL A 1 190 ? 12.391 -17.25 -10.312 1 98 190 VAL A C 1
ATOM 1515 O O . VAL A 1 190 ? 13.156 -17.094 -9.359 1 98 190 VAL A O 1
ATOM 1518 N N . CYS A 1 191 ? 12.453 -18.234 -11.109 1 97.69 191 CYS A N 1
ATOM 1519 C CA . CYS A 1 191 ? 13.523 -19.234 -11.086 1 97.69 191 CYS A CA 1
ATOM 1520 C C . CYS A 1 191 ? 14.258 -19.266 -12.422 1 97.69 191 CYS A C 1
ATOM 1522 O O . CYS A 1 191 ? 13.648 -19.078 -13.477 1 97.69 191 CYS A O 1
ATOM 1524 N N . ILE A 1 192 ? 15.508 -19.531 -12.344 1 97.5 192 ILE A N 1
ATOM 1525 C CA . ILE A 1 192 ? 16.297 -19.75 -13.555 1 97.5 192 ILE A CA 1
ATOM 1526 C C . ILE A 1 192 ? 16.938 -21.125 -13.523 1 97.5 192 ILE A C 1
ATOM 1528 O O . ILE A 1 192 ? 17.094 -21.719 -12.445 1 97.5 192 ILE A O 1
ATOM 1532 N N . VAL A 1 193 ? 17.234 -21.656 -14.688 1 97.75 193 VAL A N 1
ATOM 1533 C CA . VAL A 1 193 ? 17.953 -22.922 -14.812 1 97.75 193 VAL A CA 1
ATOM 1534 C C . VAL A 1 193 ? 19.312 -22.703 -15.469 1 97.75 193 VAL A C 1
ATOM 1536 O O . VAL A 1 193 ? 19.391 -22.188 -16.578 1 97.75 193 VAL A O 1
ATOM 1539 N N . LYS A 1 194 ? 20.281 -23.031 -14.758 1 94.81 194 LYS A N 1
ATOM 1540 C CA . LYS A 1 194 ? 21.656 -22.984 -15.234 1 94.81 194 LYS A CA 1
ATOM 1541 C C . LYS A 1 194 ? 22.375 -24.312 -14.969 1 94.81 194 LYS A C 1
ATOM 1543 O O . LYS A 1 194 ? 22.438 -24.766 -13.828 1 94.81 194 LYS A O 1
ATOM 1548 N N . ALA A 1 195 ? 22.891 -24.906 -16.016 1 95.19 195 ALA A N 1
ATOM 1549 C CA . ALA A 1 195 ? 23.562 -26.203 -15.914 1 95.19 195 ALA A CA 1
ATOM 1550 C C . ALA A 1 195 ? 22.641 -27.25 -15.297 1 95.19 195 ALA A C 1
ATOM 1552 O O . ALA A 1 195 ? 23.062 -28.031 -14.445 1 95.19 195 ALA A O 1
ATOM 1553 N N . GLY A 1 196 ? 21.438 -27.109 -15.594 1 95.56 196 GLY A N 1
ATOM 1554 C CA . GLY A 1 196 ? 20.438 -28.078 -15.156 1 95.56 196 GLY A CA 1
ATOM 1555 C C . GLY A 1 196 ? 20.016 -27.875 -13.719 1 95.56 196 GLY A C 1
ATOM 1556 O O . GLY A 1 196 ? 19.203 -28.641 -13.195 1 95.56 196 GLY A O 1
ATOM 1557 N N . VAL A 1 197 ? 20.562 -26.844 -13.109 1 95.69 197 VAL A N 1
ATOM 1558 C CA . VAL A 1 197 ? 20.266 -26.562 -11.703 1 95.69 197 VAL A CA 1
ATOM 1559 C C . VAL A 1 197 ? 19.312 -25.375 -11.594 1 95.69 197 VAL A C 1
ATOM 1561 O O . VAL A 1 197 ? 19.469 -24.375 -12.281 1 95.69 197 VAL A O 1
ATOM 1564 N N . ILE A 1 198 ? 18.281 -25.547 -10.734 1 97 198 ILE A N 1
ATOM 1565 C CA . ILE A 1 198 ? 17.344 -24.453 -10.492 1 97 198 ILE A CA 1
ATOM 1566 C C . ILE A 1 198 ? 17.938 -23.469 -9.484 1 97 198 ILE A C 1
ATOM 1568 O O . ILE A 1 198 ? 18.406 -23.875 -8.414 1 97 198 ILE A O 1
ATOM 1572 N N . TRP A 1 199 ? 17.938 -22.203 -9.938 1 95.06 199 TRP A N 1
ATOM 1573 C CA . TRP A 1 199 ? 18.344 -21.109 -9.062 1 95.06 199 TRP A CA 1
ATOM 1574 C C . TRP A 1 199 ? 17.203 -20.141 -8.836 1 95.06 199 TRP A C 1
ATOM 1576 O O . TRP A 1 199 ? 16.406 -19.875 -9.742 1 95.06 199 TRP A O 1
ATOM 1586 N N . THR A 1 200 ? 17.094 -19.625 -7.633 1 95.31 200 THR A N 1
ATOM 1587 C CA . THR A 1 200 ? 16.203 -18.516 -7.309 1 95.31 200 THR A CA 1
ATOM 1588 C C . THR A 1 200 ? 16.797 -17.656 -6.203 1 95.31 200 THR A C 1
ATOM 1590 O O . THR A 1 200 ? 17.656 -18.109 -5.438 1 95.31 200 THR A O 1
ATOM 1593 N N . PRO A 1 201 ? 16.438 -16.359 -6.184 1 93.06 201 PRO A N 1
ATOM 1594 C CA . PRO A 1 201 ? 16.969 -15.531 -5.102 1 93.06 201 PRO A CA 1
ATOM 1595 C C . PRO A 1 201 ? 16.594 -16.062 -3.717 1 93.06 201 PRO A C 1
ATOM 1597 O O . PRO A 1 201 ? 15.484 -16.562 -3.518 1 93.06 201 PRO A O 1
ATOM 1600 N N . ALA A 1 202 ? 17.578 -15.898 -2.812 1 90.69 202 ALA A N 1
ATOM 1601 C CA . ALA A 1 202 ? 17.234 -16.188 -1.422 1 90.69 202 ALA A CA 1
ATOM 1602 C C . ALA A 1 202 ? 16.141 -15.25 -0.919 1 90.69 202 ALA A C 1
ATOM 1604 O O . ALA A 1 202 ? 16.094 -14.078 -1.309 1 90.69 202 ALA A O 1
ATOM 1605 N N . THR A 1 203 ? 15.32 -15.797 0.032 1 91 203 THR A N 1
ATOM 1606 C CA . THR A 1 203 ? 14.242 -14.977 0.573 1 91 203 THR A CA 1
ATOM 1607 C C . THR A 1 203 ? 14.805 -13.828 1.407 1 91 203 THR A C 1
ATOM 1609 O O . THR A 1 203 ? 15.75 -14.016 2.174 1 91 203 THR A O 1
ATOM 1612 N N . ASN A 1 204 ? 14.359 -12.703 1.193 1 91.88 204 ASN A N 1
ATOM 1613 C CA . ASN A 1 204 ? 14.711 -11.5 1.938 1 91.88 204 ASN A CA 1
ATOM 1614 C C . ASN A 1 204 ? 13.547 -10.516 2.004 1 91.88 204 ASN A C 1
ATOM 1616 O O . ASN A 1 204 ? 12.406 -10.883 1.725 1 91.88 204 ASN A O 1
ATOM 1620 N N . GLU A 1 205 ? 13.781 -9.305 2.359 1 92.88 205 GLU A N 1
ATOM 1621 C CA . GLU A 1 205 ? 12.727 -8.328 2.602 1 92.88 205 GLU A CA 1
ATOM 1622 C C . GLU A 1 205 ? 12.219 -7.727 1.293 1 92.88 205 GLU A C 1
ATOM 1624 O O . GLU A 1 205 ? 11.266 -6.949 1.291 1 92.88 205 GLU A O 1
ATOM 1629 N N . HIS A 1 206 ? 12.789 -8.133 0.148 1 94.31 206 HIS A N 1
ATOM 1630 C CA . HIS A 1 206 ? 12.438 -7.527 -1.13 1 94.31 206 HIS A CA 1
ATOM 1631 C C . HIS A 1 206 ? 11.594 -8.477 -1.974 1 94.31 206 HIS A C 1
ATOM 1633 O O . HIS A 1 206 ? 11.367 -8.227 -3.16 1 94.31 206 HIS A O 1
ATOM 1639 N N . MET A 1 207 ? 11.148 -9.523 -1.327 1 95.56 207 MET A N 1
ATOM 1640 C CA . MET A 1 207 ? 10.352 -10.461 -2.111 1 95.56 207 MET A CA 1
ATOM 1641 C C . MET A 1 207 ? 9.391 -11.242 -1.218 1 95.56 207 MET A C 1
ATOM 1643 O O . MET A 1 207 ? 9.648 -11.406 -0.023 1 95.56 207 MET A O 1
ATOM 1647 N N . ILE A 1 208 ? 8.367 -11.68 -1.823 1 97.25 208 ILE A N 1
ATOM 1648 C CA . ILE A 1 208 ? 7.426 -12.562 -1.145 1 97.25 208 ILE A CA 1
ATOM 1649 C C . ILE A 1 208 ? 8.031 -13.961 -1.021 1 97.25 208 ILE A C 1
ATOM 1651 O O . ILE A 1 208 ? 8.648 -14.461 -1.961 1 97.25 208 ILE A O 1
ATOM 1655 N N . ARG A 1 209 ? 7.785 -14.523 0.13 1 95.75 209 ARG A N 1
ATOM 1656 C CA . ARG A 1 209 ? 8.133 -15.938 0.302 1 95.75 209 ARG A CA 1
ATOM 1657 C C . ARG A 1 209 ? 7.078 -16.844 -0.332 1 95.75 209 ARG A C 1
ATOM 1659 O O . ARG A 1 209 ? 6.215 -17.375 0.364 1 95.75 209 ARG A O 1
ATOM 1666 N N . GLY A 1 210 ? 7.211 -17.031 -1.575 1 97.31 210 GLY A N 1
ATOM 1667 C CA . GLY A 1 210 ? 6.188 -17.734 -2.338 1 97.31 210 GLY A CA 1
ATOM 1668 C C . GLY A 1 210 ? 6 -19.172 -1.907 1 97.31 210 GLY A C 1
ATOM 1669 O O . GLY A 1 210 ? 6.977 -19.906 -1.734 1 97.31 210 GLY A O 1
ATOM 1670 N N . VAL A 1 211 ? 4.773 -19.562 -1.769 1 98 211 VAL A N 1
ATOM 1671 C CA . VAL A 1 211 ? 4.449 -20.922 -1.362 1 98 211 VAL A CA 1
ATOM 1672 C C . VAL A 1 211 ? 4.742 -21.891 -2.51 1 98 211 VAL A C 1
ATOM 1674 O O . VAL A 1 211 ? 5.367 -22.922 -2.309 1 98 211 VAL A O 1
ATOM 1677 N N . THR A 1 212 ? 4.309 -21.547 -3.723 1 98.06 212 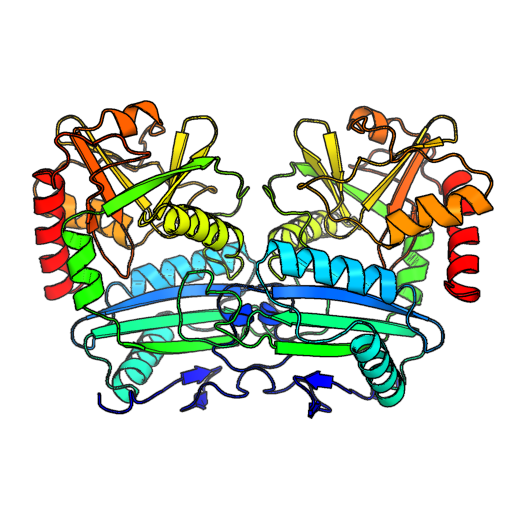THR A N 1
ATOM 1678 C CA . THR A 1 212 ? 4.582 -22.375 -4.887 1 98.06 212 THR A CA 1
ATOM 1679 C C . THR A 1 212 ? 6.086 -22.516 -5.117 1 98.06 212 THR A C 1
ATOM 1681 O O . THR A 1 212 ? 6.578 -23.594 -5.418 1 98.06 212 THR A O 1
ATOM 1684 N N . ARG A 1 213 ? 6.797 -21.391 -5.016 1 96.69 213 ARG A N 1
ATOM 1685 C CA . ARG A 1 213 ? 8.258 -21.438 -5.086 1 96.69 213 ARG A CA 1
ATOM 1686 C C . ARG A 1 213 ? 8.82 -22.453 -4.102 1 96.69 213 ARG A C 1
ATOM 1688 O O . ARG A 1 213 ? 9.664 -23.281 -4.465 1 96.69 213 ARG A O 1
ATOM 1695 N N . SER A 1 214 ? 8.359 -22.344 -2.863 1 96.19 214 SER A N 1
ATOM 1696 C CA . SER A 1 214 ? 8.828 -23.25 -1.822 1 96.19 214 SER A CA 1
ATOM 1697 C C . SER A 1 214 ? 8.523 -24.703 -2.178 1 96.19 214 SER A C 1
ATOM 1699 O O . SER A 1 214 ? 9.375 -25.578 -2 1 96.19 214 SER A O 1
ATOM 1701 N N . LEU A 1 215 ? 7.387 -24.984 -2.639 1 97.25 215 LEU A N 1
ATOM 1702 C CA . LEU A 1 215 ? 6.977 -26.344 -2.982 1 97.25 215 LEU A CA 1
ATOM 1703 C C . LEU A 1 215 ? 7.773 -26.875 -4.176 1 97.25 215 LEU A C 1
ATOM 1705 O O . LEU A 1 215 ? 8.07 -28.062 -4.254 1 97.25 215 LEU A O 1
ATOM 1709 N N . VAL A 1 216 ? 8.078 -25.984 -5.082 1 97.12 216 VAL A N 1
ATOM 1710 C CA . VAL A 1 216 ? 8.922 -26.375 -6.211 1 97.12 216 VAL A CA 1
ATOM 1711 C C . VAL A 1 216 ? 10.289 -26.812 -5.703 1 97.12 216 VAL A C 1
ATOM 1713 O O . VAL A 1 216 ? 10.781 -27.875 -6.082 1 97.12 216 VAL A O 1
ATOM 1716 N N . LEU A 1 217 ? 10.844 -26.031 -4.828 1 95.62 217 LEU A N 1
ATOM 1717 C CA . LEU A 1 217 ? 12.203 -26.281 -4.367 1 95.62 217 LEU A CA 1
ATOM 1718 C C . LEU A 1 217 ? 12.258 -27.484 -3.443 1 95.62 217 LEU A C 1
ATOM 1720 O O . LEU A 1 217 ? 13.211 -28.266 -3.498 1 95.62 217 LEU A O 1
ATOM 1724 N N . THR A 1 218 ? 11.266 -27.703 -2.654 1 95.56 218 THR A N 1
ATOM 1725 C CA . THR A 1 218 ? 11.375 -28.672 -1.567 1 95.56 218 THR A CA 1
ATOM 1726 C C . THR A 1 218 ? 10.695 -29.984 -1.943 1 95.56 218 THR A C 1
ATOM 1728 O O . THR A 1 218 ? 10.961 -31.016 -1.33 1 95.56 218 THR A O 1
ATOM 1731 N N . ARG A 1 219 ? 9.773 -29.938 -2.928 1 96.69 219 ARG A N 1
ATOM 1732 C CA . ARG A 1 219 ? 9.008 -31.141 -3.23 1 96.69 219 ARG A CA 1
ATOM 1733 C C . ARG A 1 219 ? 9.148 -31.531 -4.699 1 96.69 219 ARG A C 1
ATOM 1735 O O . ARG A 1 219 ? 9.672 -32.594 -5.023 1 96.69 219 ARG A O 1
ATOM 1742 N N . ALA A 1 220 ? 8.805 -30.609 -5.625 1 97.38 220 ALA A N 1
ATOM 1743 C CA . ALA A 1 220 ? 8.742 -30.938 -7.047 1 97.38 220 ALA A CA 1
ATOM 1744 C C . ALA A 1 220 ? 10.133 -31.234 -7.598 1 97.38 220 ALA A C 1
ATOM 1746 O O . ALA A 1 220 ? 10.328 -32.219 -8.312 1 97.38 220 ALA A O 1
ATOM 1747 N N . ALA A 1 221 ? 11.086 -30.391 -7.234 1 97.44 221 ALA A N 1
ATOM 1748 C CA . ALA A 1 221 ? 12.438 -30.562 -7.77 1 97.44 221 ALA A CA 1
ATOM 1749 C C . ALA A 1 221 ? 13.062 -31.859 -7.297 1 97.44 221 ALA A C 1
ATOM 1751 O O . ALA A 1 221 ? 13.531 -32.656 -8.109 1 97.44 221 ALA A O 1
ATOM 1752 N N . PRO A 1 222 ? 13.008 -32.125 -6 1 96.88 222 PRO A N 1
ATOM 1753 C CA . PRO A 1 222 ? 13.562 -33.406 -5.543 1 96.88 222 PRO A CA 1
ATOM 1754 C C . PRO A 1 222 ? 12.891 -34.625 -6.203 1 96.88 222 PRO A C 1
ATOM 1756 O O . PRO A 1 222 ? 13.57 -35.562 -6.621 1 96.88 222 PRO A O 1
ATOM 1759 N N . SER A 1 223 ? 11.578 -34.562 -6.301 1 96.88 223 SER A N 1
ATOM 1760 C CA . SER A 1 223 ? 10.852 -35.656 -6.906 1 96.88 223 SER A CA 1
ATOM 1761 C C . SER A 1 223 ? 11.195 -35.812 -8.383 1 96.88 223 SER A C 1
ATOM 1763 O O . SER A 1 223 ? 11.133 -36.906 -8.93 1 96.88 223 SER A O 1
ATOM 1765 N N . ALA A 1 224 ? 11.57 -34.719 -9.016 1 97.62 224 ALA A N 1
ATOM 1766 C CA . ALA A 1 224 ? 11.914 -34.719 -10.438 1 97.62 224 ALA A CA 1
ATOM 1767 C C . ALA A 1 224 ? 13.383 -35.062 -10.648 1 97.62 224 ALA A C 1
ATOM 1769 O O . ALA A 1 224 ? 13.844 -35.188 -11.789 1 97.62 224 ALA A O 1
ATOM 1770 N N . GLY A 1 225 ? 14.125 -35.188 -9.578 1 97.62 225 GLY A N 1
ATOM 1771 C CA . GLY A 1 225 ? 15.555 -35.438 -9.68 1 97.62 225 GLY A CA 1
ATOM 1772 C C . GLY A 1 225 ? 16.344 -34.25 -10.148 1 97.62 225 GLY A C 1
ATOM 1773 O O . GLY A 1 225 ? 17.359 -34.375 -10.812 1 97.62 225 GLY A O 1
ATOM 1774 N N . VAL A 1 226 ? 15.805 -33.094 -9.906 1 97.25 226 VAL A N 1
ATOM 1775 C CA . VAL A 1 226 ? 16.453 -31.844 -10.297 1 97.25 226 VAL A CA 1
ATOM 1776 C C . VAL A 1 226 ? 17.031 -31.156 -9.062 1 97.25 226 VAL A C 1
ATOM 1778 O O . VAL A 1 226 ? 16.359 -31.016 -8.047 1 97.25 226 VAL A O 1
ATOM 1781 N N . THR A 1 227 ? 18.281 -30.75 -9.188 1 95.31 227 THR A N 1
ATOM 1782 C CA . THR A 1 227 ? 18.906 -30 -8.102 1 95.31 227 THR A CA 1
ATOM 1783 C C . THR A 1 227 ? 18.406 -28.562 -8.07 1 95.31 227 THR A C 1
ATOM 1785 O O . THR A 1 227 ? 18.219 -27.953 -9.125 1 95.31 227 THR A O 1
ATOM 1788 N N . SER A 1 228 ? 18.125 -28.094 -6.898 1 93.38 228 SER A N 1
ATOM 1789 C CA . SER A 1 228 ? 17.75 -26.688 -6.723 1 93.38 228 SER A CA 1
ATOM 1790 C C . SER A 1 228 ? 18.578 -26.031 -5.617 1 93.38 228 SER A C 1
ATOM 1792 O O . SER A 1 228 ? 18.938 -26.688 -4.637 1 93.38 228 SER A O 1
ATOM 1794 N N . ILE A 1 229 ? 18.859 -24.828 -5.84 1 87.12 229 ILE A N 1
ATOM 1795 C CA . ILE A 1 229 ? 19.641 -24.047 -4.883 1 87.12 229 ILE A CA 1
ATOM 1796 C C . ILE A 1 229 ? 18.859 -22.797 -4.469 1 87.12 229 ILE A C 1
ATOM 1798 O O . ILE A 1 229 ? 18.531 -21.953 -5.309 1 87.12 229 ILE A O 1
ATOM 1802 N N . ASP A 1 230 ? 18.297 -22.812 -3.352 1 70.75 230 ASP A N 1
ATOM 1803 C CA . ASP A 1 230 ? 17.656 -21.594 -2.871 1 70.75 230 ASP A CA 1
ATOM 1804 C C . ASP A 1 230 ? 18.453 -20.969 -1.726 1 70.75 230 ASP A C 1
ATOM 1806 O O . ASP A 1 230 ? 18.375 -19.766 -1.482 1 70.75 230 ASP A O 1
ATOM 1810 N N . GLU A 1 231 ? 19.031 -22.125 -0.996 1 61 231 GLU A N 1
ATOM 1811 C CA . GLU A 1 231 ? 19.766 -21.688 0.193 1 61 231 GLU A CA 1
ATOM 1812 C C . GLU A 1 231 ? 21.094 -21.031 -0.181 1 61 231 GLU A C 1
ATOM 1814 O O . GLU A 1 231 ? 21.734 -20.406 0.663 1 61 231 GLU A O 1
ATOM 1819 N N . ALA A 1 232 ? 21.516 -21.656 -1.279 1 55.16 232 ALA A N 1
ATOM 1820 C CA . ALA A 1 232 ? 22.797 -21.031 -1.569 1 55.16 232 ALA A CA 1
ATOM 1821 C C . ALA A 1 232 ? 22.625 -19.547 -1.898 1 55.16 232 ALA A C 1
ATOM 1823 O O . ALA A 1 232 ? 21.75 -19.188 -2.689 1 55.16 232 ALA A O 1
ATOM 1824 N N . SER A 1 233 ? 22.578 -18.656 -0.933 1 56.62 233 SER A N 1
ATOM 1825 C CA . SER A 1 233 ? 22.5 -17.25 -0.542 1 56.62 233 SER A CA 1
ATOM 1826 C C . SER A 1 233 ? 23.047 -16.344 -1.638 1 56.62 233 SER A C 1
ATOM 1828 O O . SER A 1 233 ? 23.125 -15.125 -1.459 1 56.62 233 SER A O 1
ATOM 1830 N N . GLU A 1 234 ? 23.297 -17.047 -2.777 1 73.44 234 GLU A N 1
ATOM 1831 C CA . GLU A 1 234 ? 23.906 -16.047 -3.648 1 73.44 234 GLU A CA 1
ATOM 1832 C C . GLU A 1 234 ? 22.844 -15.297 -4.457 1 73.44 234 GLU A C 1
ATOM 1834 O O . GLU A 1 234 ? 21.859 -15.898 -4.906 1 73.44 234 GLU A O 1
ATOM 1839 N N . PRO A 1 235 ? 23.016 -14.141 -4.609 1 89.06 235 PRO A N 1
ATOM 1840 C CA . PRO A 1 235 ? 22.125 -13.336 -5.445 1 89.06 235 PRO A CA 1
ATOM 1841 C C . PRO A 1 235 ? 22.078 -13.812 -6.898 1 89.06 235 PRO A C 1
ATOM 1843 O O . PRO A 1 235 ? 23.078 -14.352 -7.398 1 89.06 235 PRO A O 1
ATOM 1846 N N . VAL A 1 236 ? 20.953 -13.945 -7.465 1 94.44 236 VAL A N 1
ATOM 1847 C CA . VAL A 1 236 ? 20.812 -14.188 -8.898 1 94.44 236 VAL A CA 1
ATOM 1848 C C . VAL A 1 236 ? 20.906 -12.867 -9.656 1 94.44 236 VAL A C 1
ATOM 1850 O O . VAL A 1 236 ? 20.109 -11.953 -9.438 1 94.44 236 VAL A O 1
ATOM 1853 N N . ARG A 1 237 ? 21.906 -12.789 -10.562 1 96.06 237 ARG A N 1
ATOM 1854 C CA . ARG A 1 237 ? 22.156 -11.555 -11.305 1 96.06 237 ARG A CA 1
ATOM 1855 C C . ARG A 1 237 ? 21.266 -11.477 -12.547 1 96.06 237 ARG A C 1
ATOM 1857 O O . ARG A 1 237 ? 20.875 -12.508 -13.094 1 96.06 237 ARG A O 1
ATOM 1864 N N . PHE A 1 238 ? 21.047 -10.297 -12.93 1 97.94 238 PHE A N 1
ATOM 1865 C CA . PHE A 1 238 ? 20.328 -10.031 -14.172 1 97.94 238 PHE A CA 1
ATOM 1866 C C . PHE A 1 238 ? 20.953 -10.781 -15.336 1 97.94 238 PHE A C 1
ATOM 1868 O O . PHE A 1 238 ? 20.266 -11.414 -16.125 1 97.94 238 PHE A O 1
ATOM 1875 N N . GLU A 1 239 ? 22.203 -10.727 -15.391 1 97.31 239 GLU A N 1
ATOM 1876 C CA . GLU A 1 239 ? 22.938 -11.375 -16.469 1 97.31 239 GLU A CA 1
ATOM 1877 C C . GLU A 1 239 ? 22.734 -12.891 -16.453 1 97.31 239 GLU A C 1
ATOM 1879 O O . GLU A 1 239 ? 22.656 -13.523 -17.5 1 97.31 239 GLU A O 1
ATOM 1884 N N . ASP A 1 240 ? 22.703 -13.406 -15.234 1 95.94 240 ASP A N 1
ATOM 1885 C CA . ASP A 1 240 ? 22.469 -14.844 -15.102 1 95.94 240 ASP A CA 1
ATOM 1886 C C . ASP A 1 240 ? 21.109 -15.227 -15.656 1 95.94 240 ASP A C 1
ATOM 1888 O O . ASP A 1 240 ? 20.969 -16.25 -16.328 1 95.94 240 ASP A O 1
ATOM 1892 N N . MET A 1 241 ? 20.141 -14.422 -15.438 1 97.75 241 MET A N 1
ATOM 1893 C CA . MET A 1 241 ? 18.781 -14.688 -15.914 1 97.75 241 MET A CA 1
ATOM 1894 C C . MET A 1 241 ? 18.719 -14.609 -17.438 1 97.75 241 MET A C 1
ATOM 1896 O O . MET A 1 241 ? 18.141 -15.484 -18.078 1 97.75 241 MET A O 1
ATOM 1900 N N . MET A 1 242 ? 19.406 -13.633 -18 1 98.25 242 MET A N 1
ATOM 1901 C CA . MET A 1 242 ? 19.297 -13.391 -19.438 1 98.25 242 MET A CA 1
ATOM 1902 C C . MET A 1 242 ? 20.062 -14.445 -20.234 1 98.25 242 MET A C 1
ATOM 1904 O O . MET A 1 242 ? 19.766 -14.695 -21.406 1 98.25 242 MET A O 1
ATOM 1908 N N . THR A 1 243 ? 21 -15.125 -19.562 1 97.81 243 THR A N 1
ATOM 1909 C CA . THR A 1 243 ? 21.797 -16.141 -20.25 1 97.81 243 THR A CA 1
ATOM 1910 C C . THR A 1 243 ? 21.406 -17.531 -19.781 1 97.81 243 THR A C 1
ATOM 1912 O O . THR A 1 243 ? 22.062 -18.516 -20.141 1 97.81 243 THR A O 1
ATOM 1915 N N . ALA A 1 244 ? 20.438 -17.672 -18.984 1 98 244 ALA A N 1
ATOM 1916 C CA . ALA A 1 244 ? 20 -18.953 -18.438 1 98 244 ALA A CA 1
ATOM 1917 C C . ALA A 1 244 ? 19.469 -19.859 -19.547 1 98 244 ALA A C 1
ATOM 1919 O O . ALA A 1 244 ? 19 -19.391 -20.578 1 98 244 ALA A O 1
ATOM 1920 N N . GLU A 1 245 ? 19.516 -21.172 -19.297 1 98.56 245 GLU A N 1
ATOM 1921 C CA . GLU A 1 245 ? 18.891 -22.141 -20.203 1 98.56 245 GLU A CA 1
ATOM 1922 C C . GLU A 1 245 ? 17.375 -22.016 -20.203 1 98.56 245 GLU A C 1
ATOM 1924 O O . GLU A 1 245 ? 16.734 -22.156 -21.234 1 98.56 245 GLU A O 1
ATOM 1929 N N . GLU A 1 246 ? 16.828 -21.844 -19.047 1 98.81 246 GLU A N 1
ATOM 1930 C CA . GLU A 1 246 ? 15.398 -21.688 -18.828 1 98.81 246 GLU A CA 1
ATOM 1931 C C . GLU A 1 246 ? 15.109 -20.656 -17.734 1 98.81 246 GLU A C 1
ATOM 1933 O O . GLU A 1 246 ? 15.93 -20.453 -16.844 1 98.81 246 GLU A O 1
ATOM 1938 N N . VAL A 1 247 ? 14.016 -19.953 -17.844 1 98.81 247 VAL A N 1
ATOM 1939 C CA . VAL A 1 247 ? 13.422 -19.141 -16.797 1 98.81 247 VAL A CA 1
ATOM 1940 C C . VAL A 1 247 ? 11.953 -19.516 -16.625 1 98.81 247 VAL A C 1
ATOM 1942 O O . VAL A 1 247 ? 11.242 -19.766 -17.594 1 98.81 247 VAL A O 1
ATOM 1945 N N . PHE A 1 248 ? 11.5 -19.672 -15.406 1 98.88 248 PHE A N 1
ATOM 1946 C CA . PHE A 1 248 ? 10.078 -19.875 -15.188 1 98.88 248 PHE A CA 1
ATOM 1947 C C . PHE A 1 248 ? 9.602 -19.125 -13.953 1 98.88 248 PHE A C 1
ATOM 1949 O O . PHE A 1 248 ? 10.398 -18.828 -13.055 1 98.88 248 PHE A O 1
ATOM 1956 N N . LEU A 1 249 ? 8.352 -18.766 -13.914 1 98.88 249 LEU A N 1
ATOM 1957 C CA . LEU A 1 249 ? 7.68 -18.094 -12.805 1 98.88 249 LEU A CA 1
ATOM 1958 C C . LEU A 1 249 ? 6.902 -19.094 -11.961 1 98.88 249 LEU A C 1
ATOM 1960 O O . LEU A 1 249 ? 6.535 -20.172 -12.445 1 98.88 249 LEU A O 1
ATOM 1964 N N . THR A 1 250 ? 6.68 -18.75 -10.711 1 98.56 250 THR A N 1
ATOM 1965 C CA . THR A 1 250 ? 5.82 -19.531 -9.836 1 98.56 250 THR A CA 1
ATOM 1966 C C . THR A 1 250 ? 4.805 -18.656 -9.125 1 98.56 250 THR A C 1
ATOM 1968 O O . THR A 1 250 ? 5.16 -17.594 -8.594 1 98.56 250 THR A O 1
ATOM 1971 N N . ASN A 1 251 ? 3.578 -19 -9.156 1 97.94 251 ASN A N 1
ATOM 1972 C CA . ASN A 1 251 ? 2.529 -18.406 -8.328 1 97.94 251 ASN A CA 1
ATOM 1973 C C . ASN A 1 251 ? 1.403 -19.406 -8.062 1 97.94 251 ASN A C 1
ATOM 1975 O O . ASN A 1 251 ? 1.336 -20.453 -8.703 1 97.94 251 ASN A O 1
ATOM 1979 N N . SER A 1 252 ? 0.587 -19.094 -7.129 1 97.06 252 SER A N 1
ATOM 1980 C CA . SER A 1 252 ? -0.388 -20.062 -6.645 1 97.06 252 SER A CA 1
ATOM 1981 C C . SER A 1 252 ? -1.477 -20.328 -7.68 1 97.06 252 SER A C 1
ATOM 1983 O O . SER A 1 252 ? -2.025 -21.422 -7.754 1 97.06 252 SER A O 1
ATOM 1985 N N . GLN A 1 253 ? -1.771 -19.406 -8.516 1 95.69 253 GLN A N 1
ATOM 1986 C CA . GLN A 1 253 ? -2.855 -19.578 -9.477 1 95.69 253 GLN A CA 1
ATOM 1987 C C . GLN A 1 253 ? -2.396 -20.375 -10.695 1 95.69 253 GLN A C 1
ATOM 1989 O O . GLN A 1 253 ? -2.943 -21.438 -10.992 1 95.69 253 GLN A O 1
ATOM 1994 N N . ASP A 1 254 ? -1.33 -19.891 -11.305 1 96.94 254 ASP A N 1
ATOM 1995 C CA . ASP A 1 254 ? -0.93 -20.422 -12.602 1 96.94 254 ASP A CA 1
ATOM 1996 C C . ASP A 1 254 ? 0.094 -21.547 -12.453 1 96.94 254 ASP A C 1
ATOM 1998 O O . ASP A 1 254 ? 0.356 -22.281 -13.398 1 96.94 254 ASP A O 1
ATOM 2002 N N . GLY A 1 255 ? 0.653 -21.719 -11.234 1 98 255 GLY A N 1
ATOM 2003 C CA . GLY A 1 255 ? 1.63 -22.766 -11.008 1 98 255 GLY A CA 1
ATOM 2004 C C . GLY A 1 255 ? 3.008 -22.422 -11.547 1 98 255 GLY A C 1
ATOM 2005 O O . GLY A 1 255 ? 3.605 -21.422 -11.148 1 98 255 GLY A O 1
ATOM 2006 N N . ILE A 1 256 ? 3.469 -23.266 -12.453 1 98.75 256 ILE A N 1
ATOM 2007 C CA . ILE A 1 256 ? 4.781 -23.094 -13.07 1 98.75 256 ILE A CA 1
ATOM 2008 C C . ILE A 1 256 ? 4.621 -22.547 -14.484 1 98.75 256 ILE A C 1
ATOM 2010 O O . ILE A 1 256 ? 4.07 -23.219 -15.359 1 98.75 256 ILE A O 1
ATOM 2014 N N . ILE A 1 257 ? 5.188 -21.328 -14.727 1 98.81 257 ILE A N 1
ATOM 2015 C CA . ILE A 1 257 ? 4.965 -20.641 -15.992 1 98.81 257 ILE A CA 1
ATOM 2016 C C . ILE A 1 257 ? 6.293 -20.453 -16.719 1 98.81 257 ILE A C 1
ATOM 2018 O O . ILE A 1 257 ? 7.113 -19.625 -16.312 1 98.81 257 ILE A O 1
ATOM 2022 N N . PRO A 1 258 ? 6.488 -21.156 -17.812 1 98.88 258 PRO A N 1
ATOM 2023 C CA . PRO A 1 258 ? 7.727 -20.953 -18.578 1 98.88 258 PRO A CA 1
ATOM 2024 C C . PRO A 1 258 ? 7.824 -19.547 -19.156 1 98.88 258 PRO A C 1
ATOM 2026 O O . PRO A 1 258 ? 6.82 -19 -19.625 1 98.88 258 PRO A O 1
ATOM 2029 N N . VAL A 1 259 ? 8.992 -18.953 -19.125 1 98.94 259 VAL A N 1
ATOM 2030 C CA . VAL A 1 259 ? 9.25 -17.656 -19.75 1 98.94 259 VAL A CA 1
ATOM 2031 C C . VAL A 1 259 ? 10.062 -17.859 -21.016 1 98.94 259 VAL A C 1
ATOM 2033 O O . VAL A 1 259 ? 11.188 -18.359 -20.984 1 98.94 259 VAL A O 1
ATOM 2036 N N . LEU A 1 260 ? 9.5 -17.422 -22.094 1 98.88 260 LEU A N 1
ATOM 2037 C CA . LEU A 1 260 ? 10.117 -17.688 -23.391 1 98.88 260 LEU A CA 1
ATOM 2038 C C . LEU A 1 260 ? 11.008 -16.531 -23.812 1 98.88 260 LEU A C 1
ATOM 2040 O O . LEU A 1 260 ? 11.953 -16.703 -24.594 1 98.88 260 LEU A O 1
ATOM 2044 N N . SER A 1 261 ? 10.617 -15.336 -23.391 1 98.81 261 SER A N 1
ATOM 2045 C CA . SER A 1 261 ? 11.422 -14.164 -23.703 1 98.81 261 SER A CA 1
ATOM 2046 C C . SER A 1 261 ? 11.297 -13.094 -22.609 1 98.81 261 SER A C 1
ATOM 2048 O O . SER A 1 261 ? 10.289 -13.047 -21.906 1 98.81 261 SER A O 1
ATOM 2050 N N . ILE A 1 262 ? 12.289 -12.328 -22.484 1 98.88 262 ILE A N 1
ATOM 2051 C CA . ILE A 1 262 ? 12.32 -11.156 -21.594 1 98.88 262 ILE A CA 1
ATOM 2052 C C . ILE A 1 262 ? 12.844 -9.945 -22.375 1 98.88 262 ILE A C 1
ATOM 2054 O O . ILE A 1 262 ? 13.914 -10.008 -22.969 1 98.88 262 ILE A O 1
ATOM 2058 N N . ASP A 1 263 ? 12.062 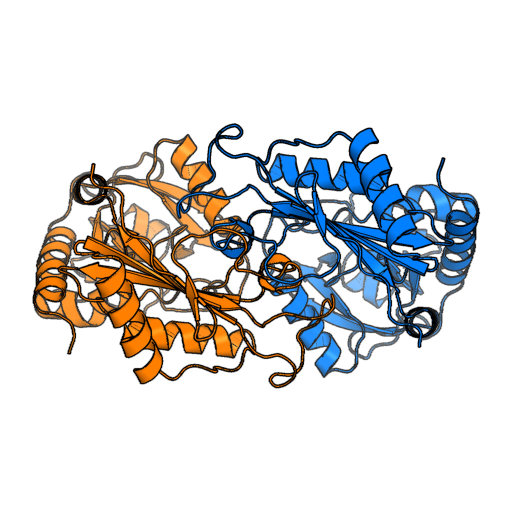-8.898 -22.391 1 98.5 263 ASP A N 1
ATOM 2059 C CA . ASP A 1 263 ? 12.422 -7.672 -23.094 1 98.5 263 ASP A CA 1
ATOM 2060 C C . ASP A 1 263 ? 12.695 -7.941 -24.578 1 98.5 263 ASP A C 1
ATOM 2062 O O . ASP A 1 263 ? 13.633 -7.395 -25.141 1 98.5 263 ASP A O 1
ATOM 2066 N N . GLY A 1 264 ? 11.977 -8.844 -25.062 1 98.06 264 GLY A N 1
ATOM 2067 C CA . GLY A 1 264 ? 12.086 -9.141 -26.484 1 98.06 264 GLY A CA 1
ATOM 2068 C C . GLY A 1 264 ? 13.227 -10.086 -26.812 1 98.06 264 GLY A C 1
ATOM 2069 O O . GLY A 1 264 ? 13.391 -10.484 -27.969 1 98.06 264 GLY A O 1
ATOM 2070 N N . ASN A 1 265 ? 14 -10.445 -25.859 1 98.44 265 ASN A N 1
ATOM 2071 C CA . ASN A 1 265 ? 15.094 -11.383 -26.047 1 98.44 265 ASN A CA 1
ATOM 2072 C C . ASN A 1 265 ? 14.688 -12.805 -25.656 1 98.44 265 ASN A C 1
ATOM 2074 O O . ASN A 1 265 ? 14.156 -13.016 -24.562 1 98.44 265 ASN A O 1
ATOM 2078 N N . LEU A 1 266 ? 15.008 -13.734 -26.469 1 98.5 266 LEU A N 1
ATOM 2079 C CA . LEU A 1 266 ? 14.648 -15.125 -26.203 1 98.5 266 LEU A CA 1
ATOM 2080 C C . LEU A 1 266 ? 15.438 -15.672 -25.016 1 98.5 266 LEU A C 1
ATOM 2082 O O . LEU A 1 266 ? 16.625 -15.375 -24.875 1 98.5 266 LEU A O 1
ATOM 2086 N N . ILE A 1 267 ? 14.844 -16.438 -24.25 1 98.44 267 ILE A N 1
ATOM 2087 C CA . ILE A 1 267 ? 15.492 -17.219 -23.203 1 98.44 267 ILE A CA 1
ATOM 2088 C C . ILE A 1 267 ? 15.766 -18.641 -23.719 1 98.44 267 ILE A C 1
ATOM 2090 O O . ILE A 1 267 ? 14.852 -19.312 -24.188 1 98.44 267 ILE A O 1
ATOM 2094 N N . GLY A 1 268 ? 16.984 -18.969 -23.578 1 95.81 268 GLY A N 1
ATOM 2095 C CA . GLY A 1 268 ? 17.328 -20.234 -24.203 1 95.81 268 GLY A CA 1
ATOM 2096 C C . GLY A 1 268 ? 16.922 -20.312 -25.656 1 95.81 268 GLY A C 1
ATOM 2097 O O . GLY A 1 268 ? 17.25 -19.422 -26.453 1 95.81 268 GLY A O 1
ATOM 2098 N N . GLY A 1 269 ? 16.188 -21.281 -26.078 1 94.44 269 GLY A N 1
ATOM 2099 C CA . GLY A 1 269 ? 15.734 -21.453 -27.438 1 94.44 269 GLY A CA 1
ATOM 2100 C C . GLY A 1 269 ? 14.352 -20.875 -27.688 1 94.44 269 GLY A C 1
ATOM 2101 O O . GLY A 1 269 ? 13.805 -21 -28.781 1 94.44 269 GLY A O 1
ATOM 2102 N N . GLY A 1 270 ? 13.797 -20.25 -26.703 1 96.75 270 GLY A N 1
ATOM 2103 C CA . GLY A 1 270 ? 12.484 -19.641 -26.875 1 96.75 270 GLY A CA 1
ATOM 2104 C C . GLY A 1 270 ? 11.352 -20.641 -26.797 1 96.75 270 GLY A C 1
ATOM 2105 O O . GLY A 1 270 ? 10.258 -20.391 -27.312 1 96.75 270 GLY A O 1
ATOM 2106 N N . LYS A 1 271 ? 11.695 -21.734 -26.266 1 97.31 271 LYS A N 1
ATOM 2107 C CA . LYS A 1 271 ? 10.719 -22.797 -26.031 1 97.31 271 LYS A CA 1
ATOM 2108 C C . LYS A 1 271 ? 10.766 -23.281 -24.594 1 97.31 271 LYS A C 1
ATOM 2110 O O . LYS A 1 271 ? 11.711 -22.984 -23.859 1 97.31 271 LYS A O 1
ATOM 2115 N N . VAL A 1 272 ? 9.734 -23.953 -24.203 1 98.25 272 VAL A N 1
ATOM 2116 C CA . VAL A 1 272 ? 9.711 -24.516 -22.859 1 98.25 272 VAL A CA 1
ATOM 2117 C C . VAL A 1 272 ? 10.859 -25.5 -22.688 1 98.25 272 VAL A C 1
ATOM 2119 O O . VAL A 1 272 ? 11.031 -26.406 -23.516 1 98.25 272 VAL A O 1
ATOM 2122 N N . GLY A 1 273 ? 11.625 -25.312 -21.656 1 97.88 273 GLY A N 1
ATOM 2123 C CA . GLY A 1 273 ? 12.789 -26.156 -21.438 1 97.88 273 GLY A CA 1
ATOM 2124 C C . GLY A 1 273 ? 12.453 -27.453 -20.719 1 97.88 273 GLY A C 1
ATOM 2125 O O . GLY A 1 273 ? 11.375 -27.594 -20.156 1 97.88 273 GLY A O 1
ATOM 2126 N N . ASP A 1 274 ? 13.398 -28.375 -20.766 1 97.88 274 ASP A N 1
ATOM 2127 C CA . ASP A 1 274 ? 13.203 -29.719 -20.219 1 97.88 274 ASP A CA 1
ATOM 2128 C C . ASP A 1 274 ? 13.008 -29.672 -18.703 1 97.88 274 ASP A C 1
ATOM 2130 O O . ASP A 1 274 ? 12.164 -30.406 -18.172 1 97.88 274 ASP A O 1
ATOM 2134 N N . VAL A 1 275 ? 13.789 -28.891 -18.047 1 98.5 275 VAL A N 1
ATOM 2135 C CA . VAL A 1 275 ? 13.703 -28.828 -16.594 1 98.5 275 VAL A CA 1
ATOM 2136 C C . VAL A 1 275 ? 12.352 -28.25 -16.188 1 98.5 275 VAL A C 1
ATOM 2138 O O . VAL A 1 275 ? 11.688 -28.781 -15.297 1 98.5 275 VAL A O 1
ATOM 2141 N N . THR A 1 276 ? 11.961 -27.172 -16.844 1 98.69 276 THR A N 1
ATOM 2142 C CA . THR A 1 276 ? 10.672 -26.547 -16.547 1 98.69 276 THR A CA 1
ATOM 2143 C C . THR A 1 276 ? 9.531 -27.547 -16.766 1 98.69 276 THR A C 1
ATOM 2145 O O . THR A 1 276 ? 8.617 -27.625 -15.953 1 98.69 276 THR A O 1
ATOM 2148 N N . GLN A 1 277 ? 9.602 -28.297 -17.844 1 98.31 277 GLN A N 1
ATOM 2149 C CA . GLN A 1 277 ? 8.57 -29.281 -18.141 1 98.31 277 GLN A CA 1
ATOM 2150 C C . GLN A 1 277 ? 8.492 -30.344 -17.047 1 98.31 277 GLN A C 1
ATOM 2152 O O . GLN A 1 277 ? 7.402 -30.75 -16.641 1 98.31 277 GLN A O 1
ATOM 2157 N N . LYS A 1 278 ? 9.633 -30.797 -16.641 1 98.38 278 LYS A N 1
ATOM 2158 C CA . LYS A 1 278 ? 9.688 -31.766 -15.555 1 98.38 278 LYS A CA 1
ATOM 2159 C C . LYS A 1 278 ? 9.047 -31.219 -14.289 1 98.38 278 LYS A C 1
ATOM 2161 O O . LYS A 1 278 ? 8.289 -31.922 -13.609 1 98.38 278 LYS A O 1
ATOM 2166 N N . ILE A 1 279 ? 9.383 -30.016 -13.969 1 98.69 279 ILE A N 1
ATOM 2167 C CA . ILE A 1 279 ? 8.859 -29.391 -12.766 1 98.69 279 ILE A CA 1
ATOM 2168 C C . ILE A 1 279 ? 7.344 -29.219 -12.891 1 98.69 279 ILE A C 1
ATOM 2170 O O . ILE A 1 279 ? 6.609 -29.422 -11.922 1 98.69 279 ILE A O 1
ATOM 2174 N N . GLN A 1 280 ? 6.836 -28.781 -14.07 1 98.56 280 GLN A N 1
ATOM 2175 C CA . GLN A 1 280 ? 5.398 -28.688 -14.305 1 98.56 280 GLN A CA 1
ATOM 2176 C C . GLN A 1 280 ? 4.707 -30.016 -14.039 1 98.56 280 GLN A C 1
ATOM 2178 O O . GLN A 1 280 ? 3.684 -30.062 -13.352 1 98.56 280 GLN A O 1
ATOM 2183 N N . GLU A 1 281 ? 5.273 -31.078 -14.562 1 98.31 281 GLU A N 1
ATOM 2184 C CA . GLU A 1 281 ? 4.699 -32.406 -14.414 1 98.31 281 GLU A CA 1
ATOM 2185 C C . GLU A 1 281 ? 4.664 -32.844 -12.953 1 98.31 281 GLU A C 1
ATOM 2187 O O . GLU A 1 281 ? 3.639 -33.312 -12.461 1 98.31 281 GLU A O 1
ATOM 2192 N N . HIS A 1 282 ? 5.73 -32.625 -12.289 1 98.31 282 HIS A N 1
ATOM 2193 C CA . HIS A 1 282 ? 5.824 -33.094 -10.914 1 98.31 282 HIS A CA 1
ATOM 2194 C C . HIS A 1 282 ? 4.988 -32.219 -9.984 1 98.31 282 HIS A C 1
ATOM 2196 O O . HIS A 1 282 ? 4.457 -32.719 -8.977 1 98.31 282 HIS A O 1
ATOM 2202 N N . TYR A 1 283 ? 4.906 -30.984 -10.273 1 98 283 TYR A N 1
ATOM 2203 C CA . TYR A 1 283 ? 4.027 -30.125 -9.5 1 98 283 TYR A CA 1
ATOM 2204 C C . TYR A 1 283 ? 2.566 -30.516 -9.688 1 98 283 TYR A C 1
ATOM 2206 O O . TYR A 1 283 ? 1.782 -30.484 -8.734 1 98 283 TYR A O 1
ATOM 2214 N N . ALA A 1 284 ? 2.213 -30.828 -10.898 1 96.88 284 ALA A N 1
ATOM 2215 C CA . ALA A 1 284 ? 0.857 -31.297 -11.164 1 96.88 284 ALA A CA 1
ATOM 2216 C C . ALA A 1 284 ? 0.544 -32.562 -10.359 1 96.88 284 ALA A C 1
ATOM 2218 O O . ALA A 1 284 ? -0.567 -32.719 -9.852 1 96.88 284 ALA A O 1
ATOM 2219 N N . HIS A 1 285 ? 1.492 -33.438 -10.266 1 96.88 285 HIS A N 1
ATOM 2220 C CA . HIS A 1 285 ? 1.321 -34.656 -9.461 1 96.88 285 HIS A CA 1
ATOM 2221 C C . HIS A 1 285 ? 1.154 -34.312 -7.984 1 96.88 285 HIS A C 1
ATOM 2223 O O . HIS A 1 285 ? 0.341 -34.938 -7.293 1 96.88 285 HIS A O 1
ATOM 2229 N N . LEU A 1 286 ? 1.969 -33.375 -7.594 1 96.25 286 LEU A N 1
ATOM 2230 C CA . LEU A 1 286 ? 1.88 -32.906 -6.211 1 96.25 286 LEU A CA 1
ATOM 2231 C C . LEU A 1 286 ? 0.484 -32.375 -5.902 1 96.25 286 LEU A C 1
ATOM 2233 O O . LEU A 1 286 ? -0.063 -32.656 -4.828 1 96.25 286 LEU A O 1
ATOM 2237 N N . MET A 1 287 ? -0.078 -31.625 -6.785 1 95.62 287 MET A N 1
ATOM 2238 C CA . MET A 1 287 ? -1.41 -31.047 -6.613 1 95.62 287 MET A CA 1
ATOM 2239 C C . MET A 1 287 ? -2.475 -32.156 -6.598 1 95.62 287 MET A C 1
ATOM 2241 O O . MET A 1 287 ? -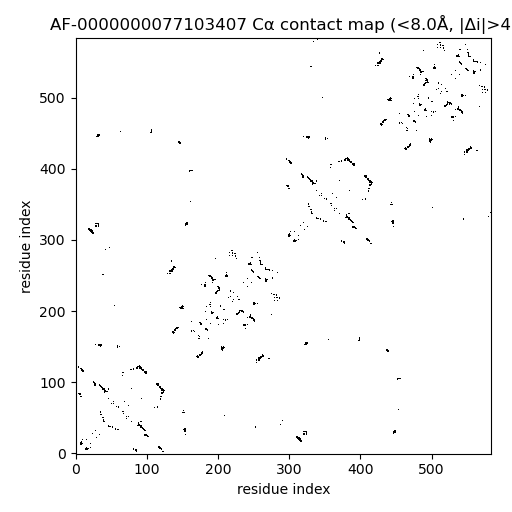3.445 -32.062 -5.844 1 95.62 287 MET A O 1
ATOM 2245 N N . GLU A 1 288 ? -2.307 -33.125 -7.465 1 94.69 288 GLU A N 1
ATOM 2246 C CA . GLU A 1 288 ? -3.244 -34.25 -7.539 1 94.69 288 GLU A CA 1
ATOM 2247 C C . GLU A 1 288 ? -3.209 -35.094 -6.262 1 94.69 288 GLU A C 1
ATOM 2249 O O . GLU A 1 288 ? -4.254 -35.5 -5.758 1 94.69 288 GLU A O 1
ATOM 2254 N N . ASP A 1 289 ? -2.029 -35.281 -5.75 1 92.69 289 ASP A N 1
ATOM 2255 C CA . ASP A 1 289 ? -1.843 -36.125 -4.578 1 92.69 289 ASP A CA 1
ATOM 2256 C C . ASP A 1 289 ? -2.193 -35.375 -3.297 1 92.69 289 ASP A C 1
ATOM 2258 O O . ASP A 1 289 ? -2.561 -36 -2.293 1 92.69 289 ASP A O 1
ATOM 2262 N N . GLY A 1 290 ? -2.115 -34.094 -3.381 1 89 290 GLY A N 1
ATOM 2263 C CA . GLY A 1 290 ? -2.262 -33.281 -2.174 1 89 290 GLY A CA 1
ATOM 2264 C C . GLY A 1 290 ? -0.999 -33.219 -1.336 1 89 290 GLY A C 1
ATOM 2265 O O . GLY A 1 290 ? -0.049 -33.969 -1.586 1 89 290 GLY A O 1
ATOM 2266 N N . LEU A 1 291 ? -0.936 -32.25 -0.447 1 86.31 291 LEU A N 1
ATOM 2267 C CA . LEU A 1 291 ? 0.185 -32.125 0.478 1 86.31 291 LEU A CA 1
ATOM 2268 C C . LEU A 1 291 ? -0.124 -32.812 1.806 1 86.31 291 LEU A C 1
ATOM 2270 O O . LEU A 1 291 ? -1.277 -32.844 2.238 1 86.31 291 LEU A O 1
ATOM 2274 N N . PRO A 1 292 ? 0.874 -33.5 2.402 1 69.06 292 PRO A N 1
ATOM 2275 C CA . PRO A 1 292 ? 0.622 -34.156 3.68 1 69.06 292 PRO A CA 1
ATOM 2276 C C . PRO A 1 292 ? 0.161 -33.219 4.773 1 69.06 292 PRO A C 1
ATOM 2278 O O . PRO A 1 292 ? 0.491 -32.031 4.734 1 69.06 292 PRO A O 1
ATOM 2281 N N . MET B 1 1 ? -19.188 14.062 26.891 1 36.28 1 MET B N 1
ATOM 2282 C CA . MET B 1 1 ? -18.766 14.547 25.594 1 36.28 1 MET B CA 1
ATOM 2283 C C . MET B 1 1 ? -19.812 14.266 24.516 1 36.28 1 MET B C 1
ATOM 2285 O O . MET B 1 1 ? -20.281 13.125 24.391 1 36.28 1 MET B O 1
ATOM 2289 N N . GLY B 1 2 ? -20.641 15.109 24.047 1 46.81 2 GLY B N 1
ATOM 2290 C CA . GLY B 1 2 ? -21.844 14.914 23.281 1 46.81 2 GLY B CA 1
ATOM 2291 C C . GLY B 1 2 ? -21.656 13.977 22.094 1 46.81 2 GLY B C 1
ATOM 2292 O O . GLY B 1 2 ? -20.562 13.867 21.562 1 46.81 2 GLY B O 1
ATOM 2293 N N . GLU B 1 3 ? -22.469 12.906 21.891 1 58.31 3 GLU B N 1
ATOM 2294 C CA . GLU B 1 3 ? -22.391 11.859 20.875 1 58.31 3 GLU B CA 1
ATOM 2295 C C . GLU B 1 3 ? -22.172 12.453 19.484 1 58.31 3 GLU B C 1
ATOM 2297 O O . GLU B 1 3 ? -22.953 13.297 19.047 1 58.31 3 GLU B O 1
ATOM 2302 N N . THR B 1 4 ? -20.844 12.594 18.891 1 71.69 4 THR B N 1
ATOM 2303 C CA . THR B 1 4 ? -20.562 13.133 17.562 1 71.69 4 THR B CA 1
ATOM 2304 C C . THR B 1 4 ? -21.484 12.523 16.516 1 71.69 4 THR B C 1
ATOM 2306 O O . THR B 1 4 ? -21.688 11.312 16.484 1 71.69 4 THR B O 1
ATOM 2309 N N . LYS B 1 5 ? -22.312 13.406 15.977 1 87.5 5 LYS B N 1
ATOM 2310 C CA . LYS B 1 5 ? -23.172 12.977 14.883 1 87.5 5 LYS B CA 1
ATOM 2311 C C . LYS B 1 5 ? -22.359 12.516 13.68 1 87.5 5 LYS B C 1
ATOM 2313 O O . LYS B 1 5 ? -21.375 13.156 13.305 1 87.5 5 LYS B O 1
ATOM 2318 N N . THR B 1 6 ? -22.656 11.297 13.266 1 92.75 6 THR B N 1
ATOM 2319 C CA . THR B 1 6 ? -21.938 10.727 12.133 1 92.75 6 THR B CA 1
ATOM 2320 C C . THR B 1 6 ? -22.75 10.875 10.844 1 92.75 6 THR B C 1
ATOM 2322 O O . THR B 1 6 ? -23.953 10.578 10.828 1 92.75 6 THR B O 1
ATOM 2325 N N . ALA B 1 7 ? -22.156 11.5 9.867 1 96.25 7 ALA B N 1
ATOM 2326 C CA . ALA B 1 7 ? -22.688 11.539 8.508 1 96.25 7 ALA B CA 1
ATOM 2327 C C . ALA B 1 7 ? -21.641 11.078 7.492 1 96.25 7 ALA B C 1
ATOM 2329 O O . ALA B 1 7 ? -20.531 11.609 7.457 1 96.25 7 ALA B O 1
ATOM 2330 N N . ILE B 1 8 ? -22.062 10.078 6.691 1 97.62 8 ILE B N 1
ATOM 2331 C CA . ILE B 1 8 ? -21.172 9.477 5.719 1 97.62 8 ILE B CA 1
ATOM 2332 C C . ILE B 1 8 ? -21.797 9.516 4.328 1 97.62 8 ILE B C 1
ATOM 2334 O O . ILE B 1 8 ? -22.953 9.094 4.152 1 97.62 8 ILE B O 1
ATOM 2338 N N . TYR B 1 9 ? -21.125 10.148 3.406 1 98.31 9 TYR B N 1
ATOM 2339 C CA . TYR B 1 9 ? -21.516 10.047 2.002 1 98.31 9 TYR B CA 1
ATOM 2340 C C . TYR B 1 9 ? -20.812 8.867 1.329 1 98.31 9 TYR B C 1
ATOM 2342 O O . TYR B 1 9 ? -19.594 8.719 1.422 1 98.31 9 TYR B O 1
ATOM 2350 N N . TYR B 1 10 ? -21.578 7.98 0.684 1 97.94 10 TYR B N 1
ATOM 2351 C CA . TYR B 1 10 ? -21.031 6.887 -0.116 1 97.94 10 TYR B CA 1
ATOM 2352 C C . TYR B 1 10 ? -21.828 6.707 -1.405 1 97.94 10 TYR B C 1
ATOM 2354 O O . TYR B 1 10 ? -22.969 6.254 -1.378 1 97.94 10 TYR B O 1
ATOM 2362 N N . ASN B 1 11 ? -21.234 7.074 -2.525 1 96.44 11 ASN B N 1
ATOM 2363 C CA . ASN B 1 11 ? -21.812 6.918 -3.855 1 96.44 11 ASN B CA 1
ATOM 2364 C C . ASN B 1 11 ? -23.234 7.477 -3.914 1 96.44 11 ASN B C 1
ATOM 2366 O O . ASN B 1 11 ? -24.172 6.773 -4.309 1 96.44 11 ASN B O 1
ATOM 2370 N N . HIS B 1 12 ? -23.438 8.672 -3.562 1 95.31 12 HIS B N 1
ATOM 2371 C CA . HIS B 1 12 ? -24.656 9.445 -3.709 1 95.31 12 HIS B CA 1
ATOM 2372 C C . HIS B 1 12 ? -25.672 9.094 -2.615 1 95.31 12 HIS B C 1
ATOM 2374 O O . HIS B 1 12 ? -26.812 9.562 -2.643 1 95.31 12 HIS B O 1
ATOM 2380 N N . ASN B 1 13 ? -25.25 8.25 -1.659 1 96.44 13 ASN B N 1
ATOM 2381 C CA . ASN B 1 13 ? -26.078 7.934 -0.506 1 96.44 13 ASN B CA 1
ATOM 2382 C C . ASN B 1 13 ? -25.453 8.43 0.794 1 96.44 13 ASN B C 1
ATOM 2384 O O . ASN B 1 13 ? -24.234 8.602 0.873 1 96.44 13 ASN B O 1
ATOM 2388 N N . PHE B 1 14 ? -26.344 8.648 1.79 1 96.81 14 PHE B N 1
ATOM 2389 C CA . PHE B 1 14 ? -25.875 9.055 3.109 1 96.81 14 PHE B CA 1
ATOM 2390 C C . PHE B 1 14 ? -26.141 7.957 4.137 1 96.81 14 PHE B C 1
ATOM 2392 O O . PHE B 1 14 ? -27.188 7.309 4.102 1 96.81 14 PHE B O 1
ATOM 2399 N N . TYR B 1 15 ? -25.141 7.707 4.867 1 96.69 15 TYR B N 1
ATOM 2400 C CA . TYR B 1 15 ? -25.203 6.809 6.012 1 96.69 15 TYR B CA 1
ATOM 2401 C C . TYR B 1 15 ? -24.875 7.543 7.301 1 96.69 15 TYR B C 1
ATOM 2403 O O . TYR B 1 15 ? -24.219 8.586 7.277 1 96.69 15 TYR B O 1
ATOM 2411 N N . TYR B 1 16 ? -25.297 6.957 8.461 1 95.19 16 TYR B N 1
ATOM 2412 C CA . TYR B 1 16 ? -25.125 7.68 9.711 1 95.19 16 TYR B CA 1
ATOM 2413 C C . TYR B 1 16 ? -24.391 6.824 10.742 1 95.19 16 TYR B C 1
ATOM 2415 O O . TYR B 1 16 ? -24.406 7.125 11.938 1 95.19 16 TYR B O 1
ATOM 2423 N N . ASP B 1 17 ? -23.906 5.738 10.25 1 93.69 17 ASP B N 1
ATOM 2424 C CA . ASP B 1 17 ? -22.922 4.926 10.977 1 93.69 17 ASP B CA 1
ATOM 2425 C C . ASP B 1 17 ? -21.938 4.258 10.016 1 93.69 17 ASP B C 1
ATOM 2427 O O . ASP B 1 17 ? -22.203 4.16 8.812 1 93.69 17 ASP B O 1
ATOM 2431 N N . PHE B 1 18 ? -20.844 3.844 10.523 1 94.44 18 PHE B N 1
ATOM 2432 C CA . PHE B 1 18 ? -19.781 3.334 9.68 1 94.44 18 PHE B CA 1
ATOM 2433 C C . PHE B 1 18 ? -20 1.862 9.352 1 94.44 18 PHE B C 1
ATOM 2435 O O . PHE B 1 18 ? -19.234 1.269 8.586 1 94.44 18 PHE B O 1
ATOM 2442 N N . SER B 1 19 ? -20.984 1.236 9.758 1 91.56 19 SER B N 1
ATOM 2443 C CA . SER B 1 19 ? -21.109 -0.216 9.672 1 91.56 19 SER B CA 1
ATOM 2444 C C . SER B 1 19 ? -21.641 -0.651 8.312 1 91.56 19 SER B C 1
ATOM 2446 O O . SER B 1 19 ? -22.531 -0.016 7.754 1 91.56 19 SER B O 1
ATOM 2448 N N . GLN B 1 20 ? -21.047 -1.633 7.723 1 90.06 20 GLN B N 1
ATOM 2449 C CA . GLN B 1 20 ? -21.484 -2.396 6.555 1 90.06 20 GLN B CA 1
ATOM 2450 C C . GLN B 1 20 ? -21.844 -1.473 5.398 1 90.06 20 GLN B C 1
ATOM 2452 O O . GLN B 1 20 ? -22.953 -1.562 4.855 1 90.06 20 GLN B O 1
ATOM 2457 N N . ILE B 1 21 ? -21.062 -0.644 4.938 1 94.44 21 ILE B N 1
ATOM 2458 C CA . ILE B 1 21 ? -21.25 0.326 3.867 1 94.44 21 ILE B CA 1
ATOM 2459 C C . ILE B 1 21 ? -20.469 -0.108 2.629 1 94.44 21 ILE B C 1
ATOM 2461 O O . ILE B 1 21 ? -20.969 0.021 1.503 1 94.44 21 ILE B O 1
ATOM 2465 N N . ILE B 1 22 ? -19.391 -0.76 2.816 1 97.12 22 ILE B N 1
ATOM 2466 C CA . ILE B 1 22 ? -18.453 -1.05 1.734 1 97.12 22 ILE B CA 1
ATOM 2467 C C . ILE B 1 22 ? -18.609 -2.504 1.295 1 97.12 22 ILE B C 1
ATOM 2469 O O . ILE B 1 22 ? -18.734 -3.4 2.131 1 97.12 22 ILE B O 1
ATOM 2473 N N . SER B 1 23 ? -18.578 -2.729 -0 1 96.81 23 SER B N 1
ATOM 2474 C CA . SER B 1 23 ? -18.594 -4.082 -0.546 1 96.81 23 SER B CA 1
ATOM 2475 C C . SER B 1 23 ? -17.281 -4.809 -0.254 1 96.81 23 SER B C 1
ATOM 2477 O O . SER B 1 23 ? -16.203 -4.203 -0.295 1 96.81 23 SER B O 1
ATOM 2479 N N . ALA B 1 24 ? -17.391 -6.086 -0.048 1 95.44 24 ALA B N 1
ATOM 2480 C CA . ALA B 1 24 ? -16.219 -6.875 0.293 1 95.44 24 ALA B CA 1
ATOM 2481 C C . ALA B 1 24 ? -15.297 -7.035 -0.913 1 95.44 24 ALA B C 1
ATOM 2483 O O . ALA B 1 24 ? -14.133 -7.406 -0.765 1 95.44 24 ALA B O 1
ATOM 2484 N N . ASP B 1 25 ? -15.82 -6.797 -2.1 1 95.31 25 ASP B N 1
ATOM 2485 C CA . ASP B 1 25 ? -15 -6.941 -3.293 1 95.31 25 ASP B CA 1
ATOM 2486 C C . ASP B 1 25 ? -14.5 -5.582 -3.787 1 95.31 25 ASP B C 1
ATOM 2488 O O . ASP B 1 25 ? -14.031 -5.461 -4.918 1 95.31 25 ASP B O 1
ATOM 2492 N N . ASP B 1 26 ? -14.688 -4.516 -2.924 1 97.19 26 ASP B N 1
ATOM 2493 C CA . ASP B 1 26 ? -14.062 -3.234 -3.236 1 97.19 26 ASP B CA 1
ATOM 2494 C C . ASP B 1 26 ? -12.547 -3.375 -3.361 1 97.19 26 ASP B C 1
ATOM 2496 O O . ASP B 1 26 ? -11.906 -3.984 -2.506 1 97.19 26 ASP B O 1
ATOM 2500 N N . ARG B 1 27 ? -11.992 -2.807 -4.34 1 97.31 27 ARG B N 1
ATOM 2501 C CA . ARG B 1 27 ? -10.578 -2.99 -4.641 1 97.31 27 ARG B CA 1
ATOM 2502 C C . ARG B 1 27 ? -9.703 -2.311 -3.592 1 97.31 27 ARG B C 1
ATOM 2504 O O . ARG B 1 27 ? -8.508 -2.596 -3.49 1 97.31 27 ARG B O 1
ATOM 2511 N N . ALA B 1 28 ? -10.242 -1.369 -2.791 1 96.88 28 ALA B N 1
ATOM 2512 C CA . ALA B 1 28 ? -9.508 -0.836 -1.649 1 96.88 28 ALA B CA 1
ATOM 2513 C C . ALA B 1 28 ? -9.211 -1.931 -0.628 1 96.88 28 ALA B C 1
ATOM 2515 O O . ALA B 1 28 ? -8.133 -1.952 -0.028 1 96.88 28 ALA B O 1
ATOM 2516 N N . ILE B 1 29 ? -10.18 -2.814 -0.464 1 96.38 29 ILE B N 1
ATOM 2517 C CA . ILE B 1 29 ? -10.039 -3.91 0.489 1 96.38 29 ILE B CA 1
ATOM 2518 C C . ILE B 1 29 ? -9.156 -5.004 -0.107 1 96.38 29 ILE B C 1
ATOM 2520 O O . ILE B 1 29 ? -8.406 -5.668 0.615 1 96.38 29 ILE B O 1
ATOM 2524 N N . GLN B 1 30 ? -9.18 -5.043 -1.375 1 96.19 30 GLN B N 1
ATOM 2525 C CA . GLN B 1 30 ? -8.508 -6.148 -2.049 1 96.19 30 GLN B CA 1
ATOM 2526 C C . GLN B 1 30 ? -7.027 -5.836 -2.268 1 96.19 30 GLN B C 1
ATOM 2528 O O . GLN B 1 30 ? -6.184 -6.73 -2.197 1 96.19 30 GLN B O 1
ATOM 2533 N N . PHE B 1 31 ? -6.703 -4.504 -2.545 1 96.75 31 PHE B N 1
ATOM 2534 C CA . PHE B 1 31 ? -5.355 -4.211 -3.021 1 96.75 31 PHE B CA 1
ATOM 2535 C C . PHE B 1 31 ? -4.891 -2.848 -2.523 1 96.75 31 PHE B C 1
ATOM 2537 O O . PHE B 1 31 ? -3.781 -2.41 -2.836 1 96.75 31 PHE B O 1
ATOM 2544 N N . GLY B 1 32 ? -5.699 -2.143 -1.748 1 97.5 32 GLY B N 1
ATOM 2545 C CA . GLY B 1 32 ? -5.395 -0.75 -1.458 1 97.5 32 GLY B CA 1
ATOM 2546 C C . GLY B 1 32 ? -5.508 0.151 -2.674 1 97.5 32 GLY B C 1
ATOM 2547 O O . GLY B 1 32 ? -4.836 1.183 -2.752 1 97.5 32 GLY B O 1
ATOM 2548 N N . ASP B 1 33 ? -6.332 -0.236 -3.596 1 97.62 33 ASP B N 1
ATOM 2549 C CA . ASP B 1 33 ? -6.453 0.422 -4.895 1 97.62 33 ASP B CA 1
ATOM 2550 C C . ASP B 1 33 ? -7.379 1.636 -4.809 1 97.62 33 ASP B C 1
ATOM 2552 O O . ASP B 1 33 ? -8.562 1.542 -5.121 1 97.62 33 ASP B O 1
ATOM 2556 N N . GLY B 1 34 ? -6.785 2.719 -4.449 1 98.12 34 GLY B N 1
ATOM 2557 C CA . GLY B 1 34 ? -7.504 3.973 -4.273 1 98.12 34 GLY B CA 1
ATOM 2558 C C . GLY B 1 34 ? -6.613 5.105 -3.799 1 98.12 34 GLY B C 1
ATOM 2559 O O . GLY B 1 34 ? -5.406 4.93 -3.631 1 98.12 34 GLY B O 1
ATOM 2560 N N . ALA B 1 35 ? -7.219 6.266 -3.656 1 98.56 35 ALA B N 1
ATOM 2561 C CA . ALA B 1 35 ? -6.566 7.488 -3.186 1 98.56 35 ALA B CA 1
ATOM 2562 C C . ALA B 1 35 ? -7.434 8.211 -2.162 1 98.56 35 ALA B C 1
ATOM 2564 O O . ALA B 1 35 ? -8.633 7.934 -2.043 1 98.56 35 ALA B O 1
ATOM 2565 N N . TYR B 1 36 ? -6.801 9.148 -1.399 1 98.5 36 TYR B N 1
ATOM 2566 C CA . TYR B 1 36 ? -7.594 9.844 -0.388 1 98.5 36 TYR B CA 1
ATOM 2567 C C . TYR B 1 36 ? -7.074 11.258 -0.159 1 98.5 36 TYR B C 1
ATOM 2569 O O . TYR B 1 36 ? -6.004 11.617 -0.656 1 98.5 36 TYR B O 1
ATOM 2577 N N . GLU B 1 37 ? -7.84 11.977 0.496 1 98.38 37 GLU B N 1
ATOM 2578 C CA . GLU B 1 37 ? -7.477 13.297 1.004 1 98.38 37 GLU B CA 1
ATOM 2579 C C . GLU B 1 37 ? -7.953 13.484 2.441 1 98.38 37 GLU B C 1
ATOM 2581 O O . GLU B 1 37 ? -8.992 12.945 2.832 1 98.38 37 GLU B O 1
ATOM 2586 N N . TRP B 1 38 ? -7.238 14.164 3.141 1 97.62 38 TRP B N 1
ATOM 2587 C CA . TRP B 1 38 ? -7.531 14.609 4.5 1 97.62 38 TRP B CA 1
ATOM 2588 C C . TRP B 1 38 ? -7.582 16.141 4.574 1 97.62 38 TRP B C 1
ATOM 2590 O O . TRP B 1 38 ? -6.559 16.797 4.41 1 97.62 38 TRP B O 1
ATOM 2600 N N . ILE B 1 39 ? -8.734 16.656 4.879 1 98 39 ILE B N 1
ATOM 2601 C CA . ILE B 1 39 ? -8.953 18.078 4.742 1 98 39 ILE B CA 1
ATOM 2602 C C . ILE B 1 39 ? -9.359 18.672 6.09 1 98 39 ILE B C 1
ATOM 2604 O O . ILE B 1 39 ? -10.336 18.234 6.703 1 98 39 ILE B O 1
ATOM 2608 N N . ARG B 1 40 ? -8.711 19.719 6.523 1 98.06 40 ARG B N 1
ATOM 2609 C CA . ARG B 1 40 ? -8.992 20.391 7.789 1 98.06 40 ARG B CA 1
ATOM 2610 C C . ARG B 1 40 ? -10.305 21.156 7.723 1 98.06 40 ARG B C 1
ATOM 2612 O O . ARG B 1 40 ? -10.586 21.828 6.727 1 98.06 40 ARG B O 1
ATOM 2619 N N . ILE B 1 41 ? -11.125 20.938 8.719 1 97.44 41 ILE B N 1
ATOM 2620 C CA . ILE B 1 41 ? -12.312 21.75 8.93 1 97.44 41 ILE B CA 1
ATOM 2621 C C . ILE B 1 41 ? -12.055 22.75 10.055 1 97.44 41 ILE B C 1
ATOM 2623 O O . ILE B 1 41 ? -11.719 22.375 11.18 1 97.44 41 ILE B O 1
ATOM 2627 N N . HIS B 1 42 ? -12.117 23.984 9.75 1 97.06 42 HIS B N 1
ATOM 2628 C CA . HIS B 1 42 ? -11.922 25.094 10.68 1 97.06 42 HIS B CA 1
ATOM 2629 C C . HIS B 1 42 ? -13.156 25.984 10.734 1 97.06 42 HIS B C 1
ATOM 2631 O O . HIS B 1 42 ? -13.586 26.531 9.711 1 97.06 42 HIS B O 1
ATOM 2637 N N . HIS B 1 43 ? -13.773 26.125 11.883 1 96 43 HIS B N 1
ATOM 2638 C CA . HIS B 1 43 ? -15 26.891 12.086 1 96 43 HIS B CA 1
ATOM 2639 C C . HIS B 1 43 ? -16.094 26.453 11.133 1 96 43 HIS B C 1
ATOM 2641 O O . HIS B 1 43 ? -16.766 27.281 10.516 1 96 43 HIS B O 1
ATOM 2647 N N . GLY B 1 44 ? -16.172 25.172 10.914 1 95.88 44 GLY B N 1
ATOM 2648 C CA . GLY B 1 44 ? -17.25 24.594 10.141 1 95.88 44 GLY B CA 1
ATOM 2649 C C . GLY B 1 44 ? -17.031 24.656 8.648 1 95.88 44 GLY B C 1
ATOM 2650 O O . GLY B 1 44 ? -17.906 24.297 7.863 1 95.88 44 GLY B O 1
ATOM 2651 N N . HIS B 1 45 ? -15.867 25.094 8.273 1 95.94 45 HIS B N 1
ATOM 2652 C CA . HIS B 1 45 ? -15.57 25.203 6.848 1 95.94 45 HIS B CA 1
ATOM 2653 C C . HIS B 1 45 ? -14.289 24.469 6.488 1 95.94 45 HIS B C 1
ATOM 2655 O O . HIS B 1 45 ? -13.328 24.469 7.262 1 95.94 45 HIS B O 1
ATOM 2661 N N . SER B 1 46 ? -14.344 23.891 5.289 1 97.06 46 SER B N 1
ATOM 2662 C CA . SER B 1 46 ? -13.133 23.203 4.82 1 97.06 46 SER B CA 1
ATOM 2663 C C . SER B 1 46 ? -12.039 24.203 4.473 1 97.06 46 SER B C 1
ATOM 2665 O O . SER B 1 46 ? -12.32 25.281 3.924 1 97.06 46 SER B O 1
ATOM 2667 N N . PHE B 1 47 ? -10.844 23.938 4.824 1 97.62 47 PHE B N 1
ATOM 2668 C CA . PHE B 1 47 ? -9.695 24.766 4.488 1 97.62 47 PHE B CA 1
ATOM 2669 C C . PHE B 1 47 ? -8.891 24.141 3.355 1 97.62 47 PHE B C 1
ATOM 2671 O O . PHE B 1 47 ? -8.383 23.031 3.488 1 97.62 47 PHE B O 1
ATOM 2678 N N . GLY B 1 48 ? -8.781 24.797 2.215 1 96.75 48 GLY B N 1
ATOM 2679 C CA . GLY B 1 48 ? -7.961 24.375 1.091 1 96.75 48 GLY B CA 1
ATOM 2680 C C . GLY B 1 48 ? -8.578 23.234 0.301 1 96.75 48 GLY B C 1
ATOM 2681 O O . GLY B 1 48 ? -7.859 22.391 -0.238 1 96.75 48 GLY B O 1
ATOM 2682 N N . LEU B 1 49 ? -9.906 23.172 0.213 1 97.12 49 LEU B N 1
ATOM 2683 C CA . LEU B 1 49 ? -10.586 22.062 -0.441 1 97.12 49 LEU B CA 1
ATOM 2684 C C . LEU B 1 49 ? -10.148 21.938 -1.896 1 97.12 49 LEU B C 1
ATOM 2686 O O . LEU B 1 49 ? -9.891 20.828 -2.377 1 97.12 49 LEU B O 1
ATOM 2690 N N . SER B 1 50 ? -10.078 23.047 -2.559 1 96.94 50 SER B N 1
ATOM 2691 C CA . SER B 1 50 ? -9.711 23 -3.973 1 96.94 50 SER B CA 1
ATOM 2692 C C . SER B 1 50 ? -8.297 22.453 -4.16 1 96.94 50 SER B C 1
ATOM 2694 O O . SER B 1 50 ? -8.039 21.703 -5.102 1 96.94 50 SER B O 1
ATOM 2696 N N . TYR B 1 51 ? -7.305 22.844 -3.273 1 97.38 51 TYR B N 1
ATOM 2697 C CA . TYR B 1 51 ? -5.945 22.312 -3.318 1 97.38 51 TYR B CA 1
ATOM 2698 C C . TYR B 1 51 ? -5.941 20.812 -3.111 1 97.38 51 TYR B C 1
ATOM 2700 O O . TYR B 1 51 ? -5.223 20.078 -3.803 1 97.38 51 TYR B O 1
ATOM 2708 N N . HIS B 1 52 ? -6.746 20.406 -2.23 1 98.19 52 HIS B N 1
ATOM 2709 C CA . HIS B 1 52 ? -6.812 18.984 -1.907 1 98.19 52 HIS B CA 1
ATOM 2710 C C . HIS B 1 52 ? -7.469 18.188 -3.035 1 98.19 52 HIS B C 1
ATOM 2712 O O . HIS B 1 52 ? -7.008 17.094 -3.383 1 98.19 52 HIS B O 1
ATOM 2718 N N . THR B 1 53 ? -8.555 18.719 -3.6 1 97.94 53 THR B N 1
ATOM 2719 C CA . THR B 1 53 ? -9.219 18.016 -4.691 1 97.94 53 THR B CA 1
ATOM 2720 C C . THR B 1 53 ? -8.32 17.953 -5.922 1 97.94 53 THR B C 1
ATOM 2722 O O . THR B 1 53 ? -8.336 16.969 -6.66 1 97.94 53 THR B O 1
ATOM 2725 N N . ASP B 1 54 ? -7.562 19.016 -6.141 1 97.94 54 ASP B N 1
ATOM 2726 C CA . ASP B 1 54 ? -6.586 19 -7.227 1 97.94 54 ASP B CA 1
ATOM 2727 C C . ASP B 1 54 ? -5.574 17.859 -7.027 1 97.94 54 ASP B C 1
ATOM 2729 O O . ASP B 1 54 ? -5.242 17.156 -7.977 1 97.94 54 ASP B O 1
ATOM 2733 N N . ARG B 1 55 ? -5.062 17.781 -5.84 1 98 55 ARG B N 1
ATOM 2734 C CA . ARG B 1 55 ? -4.113 16.703 -5.551 1 98 55 ARG B CA 1
ATOM 2735 C C . ARG B 1 55 ? -4.773 15.336 -5.676 1 98 55 ARG B C 1
ATOM 2737 O O . ARG B 1 55 ? -4.137 14.375 -6.109 1 98 55 ARG B O 1
ATOM 2744 N N . LEU B 1 56 ? -6.02 15.219 -5.285 1 98.56 56 LEU B N 1
ATOM 2745 C CA . LEU B 1 56 ? -6.766 13.977 -5.441 1 98.56 56 LEU B CA 1
ATOM 2746 C C . LEU B 1 56 ? -6.84 13.57 -6.91 1 98.56 56 LEU B C 1
ATOM 2748 O O . LEU B 1 56 ? -6.578 12.414 -7.25 1 98.56 56 LEU B O 1
ATOM 2752 N N . TYR B 1 57 ? -7.164 14.555 -7.738 1 98.56 57 TYR B N 1
ATOM 2753 C CA . TYR B 1 57 ? -7.281 14.281 -9.164 1 98.56 57 TYR B CA 1
ATOM 2754 C C . TYR B 1 57 ? -5.938 13.852 -9.75 1 98.56 57 TYR B C 1
ATOM 2756 O O . TYR B 1 57 ? -5.875 12.992 -10.625 1 98.56 57 TYR B O 1
ATOM 2764 N N . ARG B 1 58 ? -4.891 14.453 -9.305 1 98 58 ARG B N 1
ATOM 2765 C CA . ARG B 1 58 ? -3.561 14.039 -9.742 1 98 58 ARG B CA 1
ATOM 2766 C C . ARG B 1 58 ? -3.279 12.602 -9.344 1 98 58 ARG B C 1
ATOM 2768 O O . ARG B 1 58 ? -2.775 11.812 -10.148 1 98 58 ARG B O 1
ATOM 2775 N N . SER B 1 59 ? -3.527 12.281 -8.094 1 98.44 59 SER B N 1
ATOM 2776 C CA . SER B 1 59 ? -3.332 10.914 -7.621 1 98.44 59 SER B CA 1
ATOM 2777 C C . SER B 1 59 ? -4.152 9.922 -8.445 1 98.44 59 SER B C 1
ATOM 2779 O O . SER B 1 59 ? -3.645 8.875 -8.844 1 98.44 59 SER B O 1
ATOM 2781 N N . MET B 1 60 ? -5.41 10.266 -8.711 1 97.81 60 MET B N 1
ATOM 2782 C CA . MET B 1 60 ? -6.289 9.414 -9.5 1 97.81 60 MET B CA 1
ATOM 2783 C C . MET B 1 60 ? -5.734 9.211 -10.906 1 97.81 60 MET B C 1
ATOM 2785 O O . MET B 1 60 ? -5.746 8.102 -11.43 1 97.81 60 MET B O 1
ATOM 2789 N N . ARG B 1 61 ? -5.273 10.258 -11.461 1 97.12 61 ARG B N 1
ATOM 2790 C CA . ARG B 1 61 ? -4.688 10.188 -12.797 1 97.12 61 ARG B CA 1
ATOM 2791 C C . ARG B 1 61 ? -3.492 9.242 -12.828 1 97.12 61 ARG B C 1
ATOM 2793 O O . ARG B 1 61 ? -3.371 8.406 -13.727 1 97.12 61 ARG B O 1
ATOM 2800 N N . LEU B 1 62 ? -2.637 9.344 -11.883 1 96.56 62 LEU B N 1
ATOM 2801 C CA . LEU B 1 62 ? -1.44 8.516 -11.812 1 96.56 62 LEU B CA 1
ATOM 2802 C C . LEU B 1 62 ? -1.807 7.055 -11.562 1 96.56 62 LEU B C 1
ATOM 2804 O O . LEU B 1 62 ? -1.097 6.148 -12.008 1 96.56 62 LEU B O 1
ATOM 2808 N N . LEU B 1 63 ? -2.93 6.805 -10.945 1 96.69 63 LEU B N 1
ATOM 2809 C CA . LEU B 1 63 ? -3.387 5.449 -10.656 1 96.69 63 LEU B CA 1
ATOM 2810 C C . LEU B 1 63 ? -4.227 4.902 -11.805 1 96.69 63 LEU B C 1
ATOM 2812 O O . LEU B 1 63 ? -4.551 3.713 -11.828 1 96.69 63 LEU B O 1
ATOM 2816 N N . GLY B 1 64 ? -4.621 5.758 -12.695 1 95.62 64 GLY B N 1
ATOM 2817 C CA . GLY B 1 64 ? -5.508 5.355 -13.773 1 95.62 64 GLY B CA 1
ATOM 2818 C C . GLY B 1 64 ? -6.957 5.242 -13.344 1 95.62 64 GLY B C 1
ATOM 2819 O O . GLY B 1 64 ? -7.711 4.434 -13.891 1 95.62 64 GLY B O 1
ATOM 2820 N N . ILE B 1 65 ? -7.363 5.949 -12.344 1 96.69 65 ILE B N 1
ATOM 2821 C CA . ILE B 1 65 ? -8.742 5.98 -11.875 1 96.69 65 ILE B CA 1
ATOM 2822 C C . ILE B 1 65 ? -9.461 7.184 -12.484 1 96.69 65 ILE B C 1
ATOM 2824 O O . ILE B 1 65 ? -9.023 8.328 -12.312 1 96.69 65 ILE B O 1
ATOM 2828 N N . ARG B 1 66 ? -10.484 6.973 -13.148 1 94.81 66 ARG B N 1
ATOM 2829 C CA . ARG B 1 66 ? -11.242 8.055 -13.766 1 94.81 66 ARG B CA 1
ATOM 2830 C C . ARG B 1 66 ? -12.047 8.82 -12.727 1 94.81 66 ARG B C 1
ATOM 2832 O O . ARG B 1 66 ? -12.75 8.219 -11.914 1 94.81 66 ARG B O 1
ATOM 2839 N N . PRO B 1 67 ? -11.961 10.094 -12.789 1 94.06 67 PRO B N 1
ATOM 2840 C CA . PRO B 1 67 ? -12.805 10.867 -11.867 1 94.06 67 PRO B CA 1
ATOM 2841 C C . PRO B 1 67 ? -14.289 10.789 -12.227 1 94.06 67 PRO B C 1
ATOM 2843 O O . PRO B 1 67 ? -14.648 10.773 -13.406 1 94.06 67 PRO B O 1
ATOM 2846 N N . VAL B 1 68 ? -15.094 10.656 -11.164 1 92.81 68 VAL B N 1
ATOM 2847 C CA . VAL B 1 68 ? -16.531 10.602 -11.406 1 92.81 68 VAL B CA 1
ATOM 2848 C C . VAL B 1 68 ? -17.234 11.742 -10.664 1 92.81 68 VAL B C 1
ATOM 2850 O O . VAL B 1 68 ? -18.453 11.906 -10.766 1 92.81 68 VAL B O 1
ATOM 2853 N N . THR B 1 69 ? -16.578 12.438 -9.859 1 94.94 69 THR B N 1
ATOM 2854 C CA . THR B 1 69 ? -17.094 13.57 -9.094 1 94.94 69 THR B CA 1
ATOM 2855 C C . THR B 1 69 ? -16.375 14.852 -9.5 1 94.94 69 THR B C 1
ATOM 2857 O O . THR B 1 69 ? -15.141 14.922 -9.453 1 94.94 69 THR B O 1
ATOM 2860 N N . ALA B 1 70 ? -17.125 15.828 -9.828 1 95.12 70 ALA B N 1
ATOM 2861 C CA . ALA B 1 70 ? -16.547 17.109 -10.211 1 95.12 70 ALA B CA 1
ATOM 2862 C C . ALA B 1 70 ? -16.156 17.938 -8.984 1 95.12 70 ALA B C 1
ATOM 2864 O O . ALA B 1 70 ? -16.656 17.672 -7.883 1 95.12 70 ALA B O 1
ATOM 2865 N N . PRO B 1 71 ? -15.219 18.875 -9.234 1 93.75 71 PRO B N 1
ATOM 2866 C CA . PRO B 1 71 ? -14.781 19.703 -8.102 1 93.75 71 PRO B CA 1
ATOM 2867 C C . PRO B 1 71 ? -15.938 20.375 -7.371 1 93.75 71 PRO B C 1
ATOM 2869 O O . PRO B 1 71 ? -15.984 20.359 -6.137 1 93.75 71 PRO B O 1
ATOM 2872 N N . ASP B 1 72 ? -16.844 20.922 -8.078 1 95.06 72 ASP B N 1
ATOM 2873 C CA . ASP B 1 72 ? -18 21.594 -7.477 1 95.06 72 ASP B CA 1
ATOM 2874 C C . ASP B 1 72 ? -18.859 20.609 -6.691 1 95.06 72 ASP B C 1
ATOM 2876 O O . ASP B 1 72 ? -19.422 20.953 -5.656 1 95.06 72 ASP B O 1
ATOM 2880 N N . GLU B 1 73 ? -18.969 19.406 -7.227 1 96.38 73 GLU B N 1
ATOM 2881 C CA . GLU B 1 73 ? -19.719 18.375 -6.527 1 96.38 73 GLU B CA 1
ATOM 2882 C C . GLU B 1 73 ? -19.047 18 -5.211 1 96.38 73 GLU B C 1
ATOM 2884 O O . GLU B 1 73 ? -19.719 17.766 -4.203 1 96.38 73 GLU B O 1
ATOM 2889 N N . PHE B 1 74 ? -17.734 17.922 -5.203 1 96.94 74 PHE B N 1
ATOM 2890 C CA . PHE B 1 74 ? -17.016 17.641 -3.961 1 96.94 74 PHE B CA 1
ATOM 2891 C C . PHE B 1 74 ? -17.297 18.734 -2.93 1 96.94 74 PHE B C 1
ATOM 2893 O O . PHE B 1 74 ? -17.422 18.453 -1.737 1 96.94 74 PHE B O 1
ATOM 2900 N N . THR B 1 75 ? -17.297 19.969 -3.377 1 97 75 THR B N 1
ATOM 2901 C CA . THR B 1 75 ? -17.594 21.078 -2.471 1 97 75 THR B CA 1
ATOM 2902 C C . THR B 1 75 ? -18.953 20.875 -1.801 1 97 75 THR B C 1
ATOM 2904 O O . THR B 1 75 ? -19.078 21 -0.581 1 97 75 THR B O 1
ATOM 2907 N N . GLU B 1 76 ? -19.953 20.5 -2.582 1 97.56 76 GLU B N 1
ATOM 2908 C CA . GLU B 1 76 ? -21.297 20.281 -2.061 1 97.56 76 GLU B CA 1
ATOM 2909 C C . GLU B 1 76 ? -21.328 19.109 -1.093 1 97.56 76 GLU B C 1
ATOM 2911 O O . GLU B 1 76 ? -21.938 19.188 -0.023 1 97.56 76 GLU B O 1
ATOM 2916 N N . ILE B 1 77 ? -20.688 18.031 -1.469 1 98.06 77 ILE B N 1
ATOM 2917 C CA . ILE B 1 77 ? -20.656 16.828 -0.646 1 98.06 77 ILE B CA 1
ATOM 2918 C C . ILE B 1 77 ? -20.016 17.125 0.703 1 98.06 77 ILE B C 1
ATOM 2920 O O . ILE B 1 77 ? -20.562 16.781 1.753 1 98.06 77 ILE B O 1
ATOM 2924 N N . VAL B 1 78 ? -18.891 17.812 0.669 1 98.12 78 VAL B N 1
ATOM 2925 C CA . VAL B 1 78 ? -18.141 18.141 1.882 1 98.12 78 VAL B CA 1
ATOM 2926 C C . VAL B 1 78 ? -18.969 19.047 2.775 1 98.12 78 VAL B C 1
ATOM 2928 O O . VAL B 1 78 ? -19.047 18.844 3.988 1 98.12 78 VAL B O 1
ATOM 2931 N N . GLU B 1 79 ? -19.594 20.031 2.186 1 97.38 79 GLU B N 1
ATOM 2932 C CA . GLU B 1 79 ? -20.438 20.953 2.949 1 97.38 79 GLU B CA 1
ATOM 2933 C C . GLU B 1 79 ? -21.562 20.203 3.654 1 97.38 79 GLU B C 1
ATOM 2935 O O . GLU B 1 79 ? -21.828 20.438 4.836 1 97.38 79 GLU B O 1
ATOM 2940 N N . VAL B 1 80 ? -22.219 19.344 2.959 1 97.56 80 VAL B N 1
ATOM 2941 C CA . VAL B 1 80 ? -23.328 18.578 3.521 1 97.56 80 VAL B CA 1
ATOM 2942 C C . VAL B 1 80 ? -22.828 17.688 4.66 1 97.56 80 VAL B C 1
ATOM 2944 O O . VAL B 1 80 ? -23.453 17.641 5.723 1 97.56 80 VAL B O 1
ATOM 2947 N N . VAL B 1 81 ? -21.719 17.016 4.461 1 97.94 81 VAL B N 1
ATOM 2948 C CA . VAL B 1 81 ? -21.172 16.109 5.465 1 97.94 81 VAL B CA 1
ATOM 2949 C C . VAL B 1 81 ? -20.797 16.906 6.719 1 97.94 81 VAL B C 1
ATOM 2951 O O . VAL B 1 81 ? -21.094 16.484 7.84 1 97.94 81 VAL B O 1
ATOM 2954 N N . VAL B 1 82 ? -20.156 18.047 6.551 1 97.62 82 VAL B N 1
ATOM 2955 C CA . VAL B 1 82 ? -19.719 18.875 7.668 1 97.62 82 VAL B CA 1
ATOM 2956 C C . VAL B 1 82 ? -20.938 19.391 8.438 1 97.62 82 VAL B C 1
ATOM 2958 O O . VAL B 1 82 ? -20.969 19.328 9.672 1 97.62 82 VAL B O 1
ATOM 2961 N N . GLU B 1 83 ? -21.906 19.844 7.668 1 96.75 83 GLU B N 1
ATOM 2962 C CA . GLU B 1 83 ? -23.125 20.359 8.281 1 96.75 83 GLU B CA 1
ATOM 2963 C C . GLU B 1 83 ? -23.875 19.281 9.055 1 96.75 83 GLU B C 1
ATOM 2965 O O . GLU B 1 83 ? -24.234 19.469 10.211 1 96.75 83 GLU B O 1
ATOM 2970 N N . GLU B 1 84 ? -24.016 18.156 8.445 1 96.38 84 GLU B N 1
ATOM 2971 C CA . GLU B 1 84 ? -24.781 17.062 9.047 1 96.38 84 GLU B CA 1
ATOM 2972 C C . GLU B 1 84 ? -24.047 16.469 10.242 1 96.38 84 GLU B C 1
ATOM 2974 O O . GLU B 1 84 ? -24.688 16 11.195 1 96.38 84 GLU B O 1
ATOM 2979 N N . SER B 1 85 ? -22.781 16.531 10.195 1 96.31 85 SER B N 1
ATOM 2980 C CA . SER B 1 85 ? -21.984 15.984 11.289 1 96.31 85 SER B CA 1
ATOM 2981 C C . SER B 1 85 ? -21.734 17.031 12.367 1 96.31 85 SER B C 1
ATOM 2983 O O . SER B 1 85 ? -21.156 16.734 13.414 1 96.31 85 SER B O 1
ATOM 2985 N N . GLU B 1 86 ? -22.078 18.25 12.109 1 96.44 86 GLU B N 1
ATOM 2986 C CA . GLU B 1 86 ? -21.953 19.375 13.039 1 96.44 86 GLU B CA 1
ATOM 2987 C C . GLU B 1 86 ? -20.5 19.562 13.484 1 96.44 86 GLU B C 1
ATOM 2989 O O . GLU B 1 86 ? -20.234 19.734 14.672 1 96.44 86 GLU B O 1
ATOM 2994 N N . ILE B 1 87 ? -19.703 19.391 12.547 1 96.31 87 ILE B N 1
ATOM 2995 C CA . ILE B 1 87 ? -18.281 19.547 12.844 1 96.31 87 ILE B CA 1
ATOM 2996 C C . ILE B 1 87 ? -17.906 21.016 12.758 1 96.31 87 ILE B C 1
ATOM 2998 O O . ILE B 1 87 ? -18.094 21.656 11.727 1 96.31 87 ILE B O 1
ATOM 3002 N N . GLU B 1 88 ? -17.375 21.562 13.812 1 96.31 88 GLU B N 1
ATOM 3003 C CA . GLU B 1 88 ? -16.844 22.922 13.812 1 96.31 88 GLU B CA 1
ATOM 3004 C C . GLU B 1 88 ? -15.328 22.922 13.648 1 96.31 88 GLU B C 1
ATOM 3006 O O . GLU B 1 88 ? -14.773 23.719 12.898 1 96.31 88 GLU B O 1
ATOM 3011 N N . GLU B 1 89 ? -14.688 22.094 14.453 1 97.12 89 GLU B N 1
ATOM 3012 C CA . GLU B 1 89 ? -13.25 21.812 14.367 1 97.12 89 GLU B CA 1
ATOM 3013 C C . GLU B 1 89 ? -12.992 20.328 14.141 1 97.12 89 GLU B C 1
ATOM 3015 O O . GLU B 1 89 ? -13.312 19.5 14.984 1 97.12 89 GLU B O 1
ATOM 3020 N N . GLY B 1 90 ? -12.484 19.969 12.984 1 96.88 90 GLY B N 1
ATOM 3021 C CA . GLY B 1 90 ? -12.305 18.578 12.617 1 96.88 90 GLY B CA 1
ATOM 3022 C C . GLY B 1 90 ? -11.664 18.406 11.25 1 96.88 90 GLY B C 1
ATOM 3023 O O . GLY B 1 90 ? -10.82 19.203 10.844 1 96.88 90 GLY B O 1
ATOM 3024 N N . TYR B 1 91 ? -11.906 17.281 10.648 1 97.12 91 TYR B N 1
ATOM 3025 C CA . TYR B 1 91 ? -11.461 16.984 9.289 1 97.12 91 TYR B CA 1
ATOM 3026 C C . TYR B 1 91 ? -12.555 16.281 8.5 1 97.12 91 TYR B C 1
ATOM 3028 O O . TYR B 1 91 ? -13.492 15.734 9.078 1 97.12 91 TYR B O 1
ATOM 3036 N N . VAL B 1 92 ? -12.414 16.422 7.238 1 97.81 92 VAL B N 1
ATOM 3037 C CA . VAL B 1 92 ? -13.141 15.57 6.301 1 97.81 92 VAL B CA 1
ATOM 3038 C C . VAL B 1 92 ? -12.156 14.703 5.523 1 97.81 92 VAL B C 1
ATOM 3040 O O . VAL B 1 92 ? -11.117 15.188 5.062 1 97.81 92 VAL B O 1
ATOM 3043 N N . LYS B 1 93 ? -12.445 13.43 5.465 1 98 93 LYS B N 1
ATOM 3044 C CA . LYS B 1 93 ? -11.672 12.516 4.629 1 98 93 LYS B CA 1
ATOM 3045 C C . LYS B 1 93 ? -12.445 12.125 3.373 1 98 93 LYS B C 1
ATOM 3047 O O . LYS B 1 93 ? -13.633 11.797 3.445 1 98 93 LYS B O 1
ATOM 3052 N N . ILE B 1 94 ? -11.836 12.273 2.271 1 98.5 94 ILE B N 1
ATOM 3053 C CA . ILE B 1 94 ? -12.344 11.781 0.995 1 98.5 94 ILE B CA 1
ATOM 3054 C C . ILE B 1 94 ? -11.539 10.562 0.553 1 98.5 94 ILE B C 1
ATOM 3056 O O . ILE B 1 94 ? -10.305 10.609 0.494 1 98.5 94 ILE B O 1
ATOM 3060 N N . ILE B 1 95 ? -12.188 9.477 0.318 1 98.56 95 ILE B N 1
ATOM 3061 C CA . ILE B 1 95 ? -11.562 8.281 -0.239 1 98.56 95 ILE B CA 1
ATOM 3062 C C . ILE B 1 95 ? -12.219 7.934 -1.573 1 98.56 95 ILE B C 1
ATOM 3064 O O . ILE B 1 95 ? -13.445 7.887 -1.675 1 98.56 95 ILE B O 1
ATOM 3068 N N . VAL B 1 96 ? -11.438 7.777 -2.586 1 98.69 96 VAL B N 1
ATOM 3069 C CA . VAL B 1 96 ? -11.891 7.27 -3.877 1 98.69 96 VAL B CA 1
ATOM 3070 C C . VAL B 1 96 ? -11.195 5.945 -4.18 1 98.69 96 VAL B C 1
ATOM 3072 O O . VAL B 1 96 ? -9.969 5.871 -4.207 1 98.69 96 VAL B O 1
ATOM 3075 N N . THR B 1 97 ? -11.992 4.922 -4.324 1 98 97 THR B N 1
ATOM 3076 C CA . THR B 1 97 ? -11.438 3.639 -4.738 1 98 97 THR B CA 1
ATOM 3077 C C . THR B 1 97 ? -11.734 3.369 -6.211 1 98 97 THR B C 1
ATOM 3079 O O . THR B 1 97 ? -12.609 4.008 -6.801 1 98 97 THR B O 1
ATOM 3082 N N . ARG B 1 98 ? -10.984 2.479 -6.816 1 96.88 98 ARG B N 1
ATOM 3083 C CA . ARG B 1 98 ? -11.203 2.168 -8.227 1 96.88 98 ARG B CA 1
ATOM 3084 C C . ARG B 1 98 ? -12.562 1.518 -8.438 1 96.88 98 ARG B C 1
ATOM 3086 O O . ARG B 1 98 ? -13.102 1.528 -9.547 1 96.88 98 ARG B O 1
ATOM 3093 N N . GLY B 1 99 ? -13.109 0.958 -7.43 1 96.12 99 GLY B N 1
ATOM 3094 C CA . GLY B 1 99 ? -14.406 0.32 -7.547 1 96.12 99 GLY B CA 1
ATOM 3095 C C . GLY B 1 99 ? -14.398 -1.138 -7.129 1 96.12 99 GLY B C 1
ATOM 3096 O O . GLY B 1 99 ? -13.438 -1.604 -6.512 1 96.12 99 GLY B O 1
ATOM 3097 N N . SER B 1 100 ? -15.523 -1.78 -7.363 1 92.81 100 SER B N 1
ATOM 3098 C CA . SER B 1 100 ? -15.703 -3.191 -7.035 1 92.81 100 SER B CA 1
ATOM 3099 C C . SER B 1 100 ? -15.648 -4.062 -8.281 1 92.81 100 SER B C 1
ATOM 3101 O O . SER B 1 100 ? -16.172 -3.682 -9.336 1 92.81 100 SER B O 1
ATOM 3103 N N . ASP B 1 101 ? -14.938 -5.141 -8.188 1 85.94 101 ASP B N 1
ATOM 3104 C CA . ASP B 1 101 ? -14.781 -6.043 -9.328 1 85.94 101 ASP B CA 1
ATOM 3105 C C . ASP B 1 101 ? -14.352 -7.434 -8.867 1 85.94 101 ASP B C 1
ATOM 3107 O O . ASP B 1 101 ? -14.094 -7.652 -7.68 1 85.94 101 ASP B O 1
ATOM 3111 N N . ASP B 1 102 ? -14.445 -8.32 -9.805 1 80.56 102 ASP B N 1
ATOM 3112 C CA . ASP B 1 102 ? -13.805 -9.609 -9.578 1 80.56 102 ASP B CA 1
ATOM 3113 C C . ASP B 1 102 ? -12.312 -9.438 -9.281 1 80.56 102 ASP B C 1
ATOM 3115 O O . ASP B 1 102 ? -11.711 -8.445 -9.68 1 80.56 102 ASP B O 1
ATOM 3119 N N . HIS B 1 103 ? -11.906 -10.367 -8.461 1 79.69 103 HIS B N 1
ATOM 3120 C CA . HIS B 1 103 ? -10.484 -10.305 -8.125 1 79.69 103 HIS B CA 1
ATOM 3121 C C . HIS B 1 103 ? -9.625 -10.445 -9.375 1 79.69 103 HIS B C 1
ATOM 3123 O O . HIS B 1 103 ? -9.562 -11.516 -9.984 1 79.69 103 HIS B O 1
ATOM 3129 N N . ASN B 1 104 ? -9.109 -9.438 -9.789 1 83.31 104 ASN B N 1
ATOM 3130 C CA . ASN B 1 104 ? -8.148 -9.344 -10.883 1 83.31 104 ASN B CA 1
ATOM 3131 C C . ASN B 1 104 ? -6.941 -8.492 -10.492 1 83.31 104 ASN B C 1
ATOM 3133 O O . ASN B 1 104 ? -7.078 -7.301 -10.219 1 83.31 104 ASN B O 1
ATOM 3137 N N . PHE B 1 105 ? -5.828 -9.164 -10.484 1 90.25 105 PHE B N 1
ATOM 3138 C CA . PHE B 1 105 ? -4.613 -8.469 -10.094 1 90.25 105 PHE B CA 1
ATOM 3139 C C . PHE B 1 105 ? -4.062 -7.641 -11.25 1 90.25 105 PHE B C 1
ATOM 3141 O O . PHE B 1 105 ? -2.916 -7.828 -11.664 1 90.25 105 PHE B O 1
ATOM 3148 N N . THR B 1 106 ? -4.863 -6.918 -11.898 1 90.38 106 THR B N 1
ATOM 3149 C CA . THR B 1 106 ? -4.523 -6.008 -12.984 1 90.38 106 THR B CA 1
ATOM 3150 C C . THR B 1 106 ? -5.234 -4.668 -12.812 1 90.38 106 THR B C 1
ATOM 3152 O O . THR B 1 106 ? -6.23 -4.574 -12.094 1 90.38 106 THR B O 1
ATOM 3155 N N . ILE B 1 107 ? -4.668 -3.66 -13.422 1 90.5 107 ILE B N 1
ATOM 3156 C CA . ILE B 1 107 ? -5.375 -2.389 -13.531 1 90.5 107 ILE B CA 1
ATOM 3157 C C . ILE B 1 107 ? -6.355 -2.439 -14.695 1 90.5 107 ILE B C 1
ATOM 3159 O O . ILE B 1 107 ? -5.949 -2.557 -15.852 1 90.5 107 ILE B O 1
ATOM 3163 N N . PRO B 1 108 ? -7.57 -2.426 -14.312 1 89.56 108 PRO B N 1
ATOM 3164 C CA . PRO B 1 108 ? -8.555 -2.471 -15.391 1 89.56 108 PRO B CA 1
ATOM 3165 C C . PRO B 1 108 ? -8.539 -1.215 -16.266 1 89.56 108 PRO B C 1
ATOM 3167 O O . PRO B 1 108 ? -7.969 -0.193 -15.859 1 89.56 108 PRO B O 1
ATOM 3170 N N . ALA B 1 109 ? -9.164 -1.396 -17.391 1 86.31 109 ALA B N 1
ATOM 3171 C CA . ALA B 1 109 ? -9.344 -0.222 -18.234 1 86.31 109 ALA B CA 1
ATOM 3172 C C . ALA B 1 109 ? -10.094 0.881 -17.5 1 86.31 109 ALA B C 1
ATOM 3174 O O . ALA B 1 109 ? -10.945 0.602 -16.656 1 86.31 109 ALA B O 1
ATOM 3175 N N . ARG B 1 110 ? -9.781 2.062 -17.844 1 81.25 110 ARG B N 1
ATOM 3176 C CA . ARG B 1 110 ? -10.242 3.246 -17.125 1 81.25 110 ARG B CA 1
ATOM 3177 C C . ARG B 1 110 ? -11.766 3.273 -17.031 1 81.25 110 ARG B C 1
ATOM 3179 O O . ARG B 1 110 ? -12.328 3.723 -16.031 1 81.25 110 ARG B O 1
ATOM 3186 N N . SER B 1 111 ? -12.414 2.768 -17.953 1 82 111 SER B N 1
ATOM 3187 C CA . SER B 1 111 ? -13.867 2.863 -17.984 1 82 111 SER B CA 1
ATOM 3188 C C . SER B 1 111 ? -14.523 1.547 -17.562 1 82 111 SER B C 1
ATOM 3190 O O . SER B 1 111 ? -15.75 1.432 -17.547 1 82 111 SER B O 1
ATOM 3192 N N . ALA B 1 112 ? -13.703 0.66 -17.109 1 87.56 112 ALA B N 1
ATOM 3193 C CA . ALA B 1 112 ? -14.227 -0.675 -16.844 1 87.56 112 ALA B CA 1
ATOM 3194 C C . ALA B 1 112 ? -14.969 -0.707 -15.508 1 87.56 112 ALA B C 1
ATOM 3196 O O . ALA B 1 112 ? -15.914 -1.472 -15.336 1 87.56 112 ALA B O 1
ATOM 3197 N N . LEU B 1 113 ? -14.508 0.101 -14.594 1 92 113 LEU B N 1
ATOM 3198 C CA . LEU B 1 113 ? -15.117 0.113 -13.273 1 92 113 LEU B CA 1
ATOM 3199 C C . LEU B 1 113 ? -15.586 1.516 -12.906 1 92 113 LEU B C 1
ATOM 3201 O O . LEU B 1 113 ? -15.031 2.508 -13.383 1 92 113 LEU B O 1
ATOM 3205 N N . GLN B 1 114 ? -16.609 1.51 -12.117 1 94.62 114 GLN B N 1
ATOM 3206 C CA . GLN B 1 114 ? -17.062 2.764 -11.516 1 94.62 114 GLN B CA 1
ATOM 3207 C C . GLN B 1 114 ? -16.391 3.002 -10.172 1 94.62 114 GLN B C 1
ATOM 3209 O O . GLN B 1 114 ? -16.562 2.219 -9.234 1 94.62 114 GLN B O 1
ATOM 3214 N N . PRO B 1 115 ? -15.664 4.074 -10.086 1 97.31 115 PRO B N 1
ATOM 3215 C CA . PRO B 1 115 ? -15.039 4.367 -8.797 1 97.31 115 PRO B CA 1
ATOM 3216 C C . PRO B 1 115 ? -16.047 4.582 -7.676 1 97.31 115 PRO B C 1
ATOM 3218 O O . PRO B 1 115 ? -17.172 5.055 -7.934 1 97.31 115 PRO B O 1
ATOM 3221 N N . ASN B 1 116 ? -15.711 4.156 -6.484 1 97.62 116 ASN B N 1
ATOM 3222 C CA . ASN B 1 116 ? -16.5 4.465 -5.289 1 97.62 116 ASN B CA 1
ATOM 3223 C C . ASN B 1 116 ? -15.961 5.707 -4.578 1 97.62 116 ASN B C 1
ATOM 3225 O O . ASN B 1 116 ? -14.75 5.91 -4.492 1 97.62 116 ASN B O 1
ATOM 3229 N N . VAL B 1 117 ? -16.859 6.555 -4.086 1 98.5 117 VAL B N 1
ATOM 3230 C CA . VAL B 1 117 ? -16.5 7.773 -3.373 1 98.5 117 VAL B CA 1
ATOM 3231 C C . VAL B 1 117 ? -17.062 7.727 -1.952 1 98.5 117 VAL B C 1
ATOM 3233 O O . VAL B 1 117 ? -18.266 7.598 -1.759 1 98.5 117 VAL B O 1
ATOM 3236 N N . LEU B 1 118 ? -16.188 7.742 -0.983 1 98.31 118 LEU B N 1
ATOM 3237 C CA . LEU B 1 118 ? -16.516 7.773 0.439 1 98.31 118 LEU B CA 1
ATOM 3238 C C . LEU B 1 118 ? -16.062 9.086 1.069 1 98.31 118 LEU B C 1
ATOM 3240 O O . LEU B 1 118 ? -14.914 9.492 0.923 1 98.31 118 LEU B O 1
ATOM 3244 N N . VAL B 1 119 ? -16.953 9.82 1.687 1 98.56 119 VAL B N 1
ATOM 3245 C CA . VAL B 1 119 ? -16.641 11.07 2.365 1 98.56 119 VAL B CA 1
ATOM 3246 C C . VAL B 1 119 ? -17.234 11.055 3.773 1 98.56 119 VAL B C 1
ATOM 3248 O O . VAL B 1 119 ? -18.422 10.75 3.953 1 98.56 119 VAL B O 1
ATOM 3251 N N . TYR B 1 120 ? -16.406 11.297 4.766 1 97.56 120 TYR B N 1
ATOM 3252 C CA . TYR B 1 120 ? -16.891 11.43 6.133 1 97.56 120 TYR B CA 1
ATOM 3253 C C . TYR B 1 120 ? -16.078 12.461 6.906 1 97.56 120 TYR B C 1
ATOM 3255 O O . TYR B 1 120 ? -15.008 12.875 6.457 1 97.56 120 TYR B O 1
ATOM 3263 N N . GLY B 1 121 ? -16.594 12.969 8.008 1 96.19 121 GLY B N 1
ATOM 3264 C CA . GLY B 1 121 ? -15.914 13.93 8.852 1 96.19 121 GLY B CA 1
ATOM 3265 C C . GLY B 1 121 ? -15.906 13.539 10.312 1 96.19 121 GLY B C 1
ATOM 3266 O O . GLY B 1 121 ? -16.828 12.859 10.789 1 96.19 121 GLY B O 1
ATOM 3267 N N . LYS B 1 122 ? -14.898 13.93 11 1 95.81 122 LYS B N 1
ATOM 3268 C CA . LYS B 1 122 ? -14.766 13.695 12.438 1 95.81 122 LYS B CA 1
ATOM 3269 C C . LYS B 1 122 ? -14.109 14.891 13.125 1 95.81 122 LYS B C 1
ATOM 3271 O O . LYS B 1 122 ? -13.383 15.656 12.492 1 95.81 122 LYS B O 1
ATOM 3276 N N . PRO B 1 123 ? -14.43 15.031 14.414 1 95.56 123 PRO B N 1
ATOM 3277 C CA . PRO B 1 123 ? -13.742 16.078 15.164 1 95.56 123 PRO B CA 1
ATOM 3278 C C . PRO B 1 123 ? -12.258 15.773 15.383 1 95.56 123 PRO B C 1
ATOM 3280 O O . PRO B 1 123 ? -11.836 14.625 15.227 1 95.56 123 PRO B O 1
ATOM 3283 N N . ILE B 1 124 ? -11.523 16.797 15.68 1 95.31 124 ILE B N 1
ATOM 3284 C CA . ILE B 1 124 ? -10.117 16.656 16.031 1 95.31 124 ILE B CA 1
ATOM 3285 C C . ILE B 1 124 ? -9.898 17.125 17.469 1 95.31 124 ILE B C 1
ATOM 3287 O O . ILE B 1 124 ? -10.727 17.828 18.031 1 95.31 124 ILE B O 1
ATOM 3291 N N . ASP B 1 125 ? -8.828 16.703 18.047 1 94.38 125 ASP B N 1
ATOM 3292 C CA . ASP B 1 125 ? -8.422 17.141 19.375 1 94.38 125 ASP B CA 1
ATOM 3293 C C . ASP B 1 125 ? -7.527 18.375 19.297 1 94.38 125 ASP B C 1
ATOM 3295 O O . ASP B 1 125 ? -6.312 18.25 19.109 1 94.38 125 ASP B O 1
ATOM 3299 N N . LEU B 1 126 ? -8.086 19.5 19.594 1 95.5 126 LEU B N 1
ATOM 3300 C CA . LEU B 1 126 ? -7.355 20.75 19.469 1 95.5 126 LEU B CA 1
ATOM 3301 C C . LEU B 1 126 ? -6.238 20.828 20.516 1 95.5 126 LEU B C 1
ATOM 3303 O O . LEU B 1 126 ? -5.203 21.453 20.281 1 95.5 126 LEU B O 1
ATOM 3307 N N . ASN B 1 127 ? -6.469 20.203 21.641 1 95.88 127 ASN B N 1
ATOM 3308 C CA . ASN B 1 127 ? -5.43 20.172 22.672 1 95.88 127 ASN B CA 1
ATOM 3309 C C . ASN B 1 127 ? -4.199 19.391 22.203 1 95.88 127 ASN B C 1
ATOM 3311 O O . ASN B 1 127 ? -3.068 19.797 22.469 1 95.88 127 ASN B O 1
ATOM 3315 N N . ALA B 1 128 ? -4.449 18.344 21.547 1 94.25 128 ALA B N 1
ATOM 3316 C CA . ALA B 1 128 ? -3.346 17.562 21 1 94.25 128 ALA B CA 1
ATOM 3317 C C . ALA B 1 128 ? -2.568 18.359 19.953 1 94.25 128 ALA B C 1
ATOM 3319 O O . ALA B 1 128 ? -1.34 18.281 19.891 1 94.25 128 ALA B O 1
ATOM 3320 N N . ILE B 1 129 ? -3.258 19.094 19.172 1 95.81 129 ILE B N 1
ATOM 3321 C CA . ILE B 1 129 ? -2.635 19.938 18.141 1 95.81 129 ILE B CA 1
ATOM 3322 C C . ILE B 1 129 ? -1.791 21.016 18.797 1 95.81 129 ILE B C 1
ATOM 3324 O O . ILE B 1 129 ? -0.645 21.25 18.406 1 95.81 129 ILE B O 1
ATOM 3328 N N . GLU B 1 130 ? -2.371 21.656 19.766 1 95.75 130 GLU B N 1
ATOM 3329 C CA . GLU B 1 130 ? -1.666 22.719 20.469 1 95.75 130 GLU B CA 1
ATOM 3330 C C . GLU B 1 130 ? -0.367 22.203 21.094 1 95.75 130 GLU B C 1
ATOM 3332 O O . GLU B 1 130 ? 0.645 22.906 21.094 1 95.75 130 GLU B O 1
ATOM 3337 N N . LYS B 1 131 ? -0.396 21.016 21.562 1 95.94 131 LYS B N 1
ATOM 3338 C CA . LYS B 1 131 ? 0.766 20.438 22.219 1 95.94 131 LYS B CA 1
ATOM 3339 C C . LYS B 1 131 ? 1.943 20.312 21.266 1 95.94 131 LYS B C 1
ATOM 3341 O O . LYS B 1 131 ? 3.094 20.516 21.656 1 95.94 131 LYS B O 1
ATOM 3346 N N . VAL B 1 132 ? 1.668 20.047 20.062 1 97.25 132 VAL B N 1
ATOM 3347 C CA . VAL B 1 132 ? 2.777 19.812 19.141 1 97.25 132 VAL B CA 1
ATOM 3348 C C . VAL B 1 132 ? 3.252 21.141 18.547 1 97.25 132 VAL B C 1
ATOM 3350 O O . VAL B 1 132 ? 4.34 21.219 17.969 1 97.25 132 VAL B O 1
ATOM 3353 N N . GLN B 1 133 ? 2.492 22.203 18.719 1 96.62 133 GLN B N 1
ATOM 3354 C CA . GLN B 1 133 ? 2.861 23.516 18.203 1 96.62 133 GLN B CA 1
ATOM 3355 C C . GLN B 1 133 ? 4.043 24.109 18.969 1 96.62 133 GLN B C 1
ATOM 3357 O O . GLN B 1 133 ? 4.68 25.047 18.5 1 96.62 133 GLN B O 1
ATOM 3362 N N . SER B 1 134 ? 4.312 23.562 20.141 1 96.62 134 SER B N 1
ATOM 3363 C CA . SER B 1 134 ? 5.426 24.031 20.953 1 96.62 134 SER B CA 1
ATOM 3364 C C . SER B 1 134 ? 6.707 23.281 20.625 1 96.62 134 SER B C 1
ATOM 3366 O O . SER B 1 134 ? 7.758 23.547 21.219 1 96.62 134 SER B O 1
ATOM 3368 N N . GLY B 1 135 ? 6.582 22.375 19.766 1 98.56 135 GLY B N 1
ATOM 3369 C CA . GLY B 1 135 ? 7.781 21.672 19.328 1 98.56 135 GLY B CA 1
ATOM 3370 C C . GLY B 1 135 ? 7.734 20.172 19.578 1 98.56 135 GLY B C 1
ATOM 3371 O O . GLY B 1 135 ? 7.152 19.734 20.578 1 98.56 135 GLY B O 1
ATOM 3372 N N . VAL B 1 136 ? 8.383 19.438 18.703 1 98.81 136 VAL B N 1
ATOM 3373 C CA . VAL B 1 136 ? 8.406 17.984 18.812 1 98.81 136 VAL B CA 1
ATOM 3374 C C . VAL B 1 136 ? 9.828 17.484 18.562 1 98.81 136 VAL B C 1
ATOM 3376 O O . VAL B 1 136 ? 10.703 18.25 18.156 1 98.81 136 VAL B O 1
ATOM 3379 N N . ASN B 1 137 ? 10.039 16.219 18.891 1 98.81 137 ASN B N 1
ATOM 3380 C CA . ASN B 1 137 ? 11.25 15.492 18.531 1 98.81 137 ASN B CA 1
ATOM 3381 C C . ASN B 1 137 ? 10.984 14.484 17.422 1 98.81 137 ASN B C 1
ATOM 3383 O O . ASN B 1 137 ? 9.891 13.914 17.328 1 98.81 137 ASN B O 1
ATOM 3387 N N . CYS B 1 138 ? 11.945 14.305 16.578 1 98.88 138 CYS B N 1
ATOM 3388 C CA . CYS B 1 138 ? 11.82 13.367 15.461 1 98.88 138 CYS B CA 1
ATOM 3389 C C . CYS B 1 138 ? 13.016 12.43 15.406 1 98.88 138 CYS B C 1
ATOM 3391 O O . CYS B 1 138 ? 14.008 12.633 16.109 1 98.88 138 CYS B O 1
ATOM 3393 N N . ILE B 1 139 ? 12.875 11.367 14.688 1 98.94 139 ILE B N 1
ATOM 3394 C CA . ILE B 1 139 ? 13.984 10.492 14.328 1 98.94 139 ILE B CA 1
ATOM 3395 C C . ILE B 1 139 ? 14.172 10.5 12.812 1 98.94 139 ILE B C 1
ATOM 3397 O O . ILE B 1 139 ? 13.328 11.008 12.07 1 98.94 139 ILE B O 1
ATOM 3401 N N . THR B 1 140 ? 15.32 10.039 12.391 1 98.81 140 THR B N 1
ATOM 3402 C CA . THR B 1 140 ? 15.516 9.812 10.961 1 98.81 140 THR B CA 1
ATOM 3403 C C . THR B 1 140 ? 15.438 8.32 10.633 1 98.81 140 THR B C 1
ATOM 3405 O O . THR B 1 140 ? 15.75 7.48 11.484 1 98.81 140 THR B O 1
ATOM 3408 N N . LEU B 1 141 ? 14.961 8.016 9.508 1 98.5 141 LEU B N 1
ATOM 3409 C CA . LEU B 1 141 ? 14.977 6.664 8.945 1 98.5 141 LEU B CA 1
ATOM 3410 C C . LEU B 1 141 ? 15.438 6.688 7.496 1 98.5 141 LEU B C 1
ATOM 3412 O O . LEU B 1 141 ? 15.234 7.68 6.789 1 98.5 141 LEU B O 1
ATOM 3416 N N . ASP B 1 142 ? 16.062 5.602 7.082 1 97.38 142 ASP B N 1
ATOM 3417 C CA . ASP B 1 142 ? 16.297 5.434 5.648 1 97.38 142 ASP B CA 1
ATOM 3418 C C . ASP B 1 142 ? 14.984 5.363 4.883 1 97.38 142 ASP B C 1
ATOM 3420 O O . ASP B 1 142 ? 14.047 4.676 5.305 1 97.38 142 ASP B O 1
ATOM 3424 N N . ASP B 1 143 ? 14.938 6.176 3.791 1 97 143 ASP B N 1
ATOM 3425 C CA . ASP B 1 143 ? 13.75 6.117 2.943 1 97 143 ASP B CA 1
ATOM 3426 C C . ASP B 1 143 ? 13.773 4.875 2.055 1 97 143 ASP B C 1
ATOM 3428 O O . ASP B 1 143 ? 14.32 4.906 0.949 1 97 143 ASP B O 1
ATOM 3432 N N . ASP B 1 144 ? 13.125 3.875 2.496 1 92.88 144 ASP B N 1
ATOM 3433 C CA . ASP B 1 144 ? 13.07 2.627 1.741 1 92.88 144 ASP B CA 1
ATOM 3434 C C . ASP B 1 144 ? 11.656 2.338 1.25 1 92.88 144 ASP B C 1
ATOM 3436 O O . ASP B 1 144 ? 11.266 1.178 1.112 1 92.88 144 ASP B O 1
ATOM 3440 N N . ARG B 1 145 ? 10.844 3.387 1.021 1 95.44 145 ARG B N 1
ATOM 3441 C CA . ARG B 1 145 ? 9.453 3.256 0.604 1 95.44 145 ARG B CA 1
ATOM 3442 C C . ARG B 1 145 ? 9.352 3.025 -0.901 1 95.44 145 ARG B C 1
ATOM 3444 O O . ARG B 1 145 ? 8.305 2.602 -1.4 1 95.44 145 ARG B O 1
ATOM 3451 N N . GLY B 1 146 ? 10.406 3.252 -1.551 1 92 146 GLY B N 1
ATOM 3452 C CA . GLY B 1 146 ? 10.375 3.096 -2.996 1 92 146 GLY B CA 1
ATOM 3453 C C . GLY B 1 146 ? 9.805 4.305 -3.715 1 92 146 GLY B C 1
ATOM 3454 O O . GLY B 1 146 ? 9.992 5.441 -3.271 1 92 146 GLY B O 1
ATOM 3455 N N . HIS B 1 147 ? 9.164 4.074 -4.883 1 91.88 147 HIS B N 1
ATOM 3456 C CA . HIS B 1 147 ? 8.656 5.148 -5.727 1 91.88 147 HIS B CA 1
ATOM 3457 C C . HIS B 1 147 ? 7.148 5.316 -5.547 1 91.88 147 HIS B C 1
ATOM 3459 O O . HIS B 1 147 ? 6.531 4.621 -4.734 1 91.88 147 HIS B O 1
ATOM 3465 N N . HIS B 1 148 ? 6.594 6.324 -6.137 1 94.94 148 HIS B N 1
ATOM 3466 C CA . HIS B 1 148 ? 5.172 6.637 -6.18 1 94.94 148 HIS B CA 1
ATOM 3467 C C . HIS B 1 148 ? 4.691 7.219 -4.855 1 94.94 148 HIS B C 1
ATOM 3469 O O . HIS B 1 148 ? 3.498 7.18 -4.551 1 94.94 148 HIS B O 1
ATOM 3475 N N . CYS B 1 149 ? 5.668 7.727 -4.109 1 96.38 149 CYS B N 1
ATOM 3476 C CA . CYS B 1 149 ? 5.309 8.383 -2.859 1 96.38 149 CYS B CA 1
ATOM 3477 C C . CYS B 1 149 ? 4.535 9.672 -3.125 1 96.38 149 CYS B C 1
ATOM 3479 O O . CYS B 1 149 ? 3.916 10.227 -2.215 1 96.38 149 CYS B O 1
ATOM 3481 N N . ASP B 1 150 ? 4.543 10.117 -4.363 1 96.88 150 ASP B N 1
ATOM 3482 C CA . ASP B 1 150 ? 3.836 11.336 -4.742 1 96.88 150 ASP B CA 1
ATOM 3483 C C . ASP B 1 150 ? 2.342 11.078 -4.91 1 96.88 150 ASP B C 1
ATOM 3485 O O . ASP B 1 150 ? 1.558 12.016 -5.078 1 96.88 150 ASP B O 1
ATOM 3489 N N . ILE B 1 151 ? 1.965 9.828 -4.918 1 98.25 151 ILE B N 1
ATOM 3490 C CA . ILE B 1 151 ? 0.557 9.445 -4.945 1 98.25 151 ILE B CA 1
ATOM 3491 C C . ILE B 1 151 ? 0.039 9.281 -3.52 1 98.25 151 ILE B C 1
ATOM 3493 O O . ILE B 1 151 ? 0.534 8.445 -2.764 1 98.25 151 ILE B O 1
ATOM 3497 N N . LEU B 1 152 ? -0.892 10.102 -3.164 1 98.44 152 LEU B N 1
ATOM 3498 C CA . LEU B 1 152 ? -1.524 9.891 -1.866 1 98.44 152 LEU B CA 1
ATOM 3499 C C . LEU B 1 152 ? -2.551 8.766 -1.938 1 98.44 152 LEU B C 1
ATOM 3501 O O . LEU B 1 152 ? -3.756 9.023 -1.958 1 98.44 152 LEU B O 1
ATOM 3505 N N . SER B 1 153 ? -2.047 7.543 -1.899 1 98.31 153 SER B N 1
ATOM 3506 C CA . SER B 1 153 ? -2.859 6.352 -2.107 1 98.31 153 SER B CA 1
ATOM 3507 C C . SER B 1 153 ? -3.26 5.715 -0.781 1 98.31 153 SER B C 1
ATOM 3509 O O . SER B 1 153 ? -2.945 6.246 0.287 1 98.31 153 SER B O 1
ATOM 3511 N N . LEU B 1 154 ? -4 4.609 -0.893 1 98.06 154 LEU B N 1
ATOM 3512 C CA . LEU B 1 154 ? -4.434 3.855 0.28 1 98.06 154 LEU B CA 1
ATOM 3513 C C . LEU B 1 154 ? -3.359 2.859 0.712 1 98.06 154 LEU B C 1
ATOM 3515 O O . LEU B 1 154 ? -3.594 2.037 1.599 1 98.06 154 LEU B O 1
ATOM 3519 N N . ASN B 1 155 ? -2.186 2.863 0.098 1 97.75 155 ASN B N 1
ATOM 3520 C CA . ASN B 1 155 ? -1.03 2.078 0.521 1 97.75 155 ASN B CA 1
ATOM 3521 C C . ASN B 1 155 ? -0.16 2.85 1.508 1 97.75 155 ASN B C 1
ATOM 3523 O O . ASN B 1 155 ? 0.788 3.529 1.107 1 97.75 155 ASN B O 1
ATOM 3527 N N . GLN B 1 156 ? -0.47 2.705 2.791 1 97.19 156 GLN B N 1
ATOM 3528 C CA . GLN B 1 156 ? 0.153 3.59 3.77 1 97.19 156 GLN B CA 1
ATOM 3529 C C . GLN B 1 156 ? 0.923 2.791 4.816 1 97.19 156 GLN B C 1
ATOM 3531 O O . GLN B 1 156 ? 1.398 3.354 5.809 1 97.19 156 GLN B O 1
ATOM 3536 N N . LEU B 1 157 ? 1.125 1.527 4.602 1 96.69 157 LEU B N 1
ATOM 3537 C CA . LEU B 1 157 ? 1.709 0.666 5.625 1 96.69 157 LEU B CA 1
ATOM 3538 C C . LEU B 1 157 ? 3.139 1.092 5.941 1 96.69 157 LEU B C 1
ATOM 3540 O O . LEU B 1 157 ? 3.523 1.162 7.109 1 96.69 157 LEU B O 1
ATOM 3544 N N . ASN B 1 158 ? 3.947 1.407 4.934 1 96.31 158 ASN B N 1
ATOM 3545 C CA . ASN B 1 158 ? 5.336 1.795 5.164 1 96.31 158 ASN B CA 1
ATOM 3546 C C . ASN B 1 158 ? 5.43 3.072 5.992 1 96.31 158 ASN B C 1
ATOM 3548 O O . ASN B 1 158 ? 6.262 3.17 6.895 1 96.31 158 ASN B O 1
ATOM 3552 N N . ASN B 1 159 ? 4.609 3.969 5.672 1 97.44 159 ASN B N 1
ATOM 3553 C CA . ASN B 1 159 ? 4.582 5.219 6.422 1 97.44 159 ASN B CA 1
ATOM 3554 C C . ASN B 1 159 ? 4.156 4.992 7.871 1 97.44 159 ASN B C 1
ATOM 3556 O O . ASN B 1 159 ? 4.738 5.566 8.789 1 97.44 159 ASN B O 1
ATOM 3560 N N . MET B 1 160 ? 3.141 4.164 8.008 1 96.62 160 MET B N 1
ATOM 3561 C CA . MET B 1 160 ? 2.65 3.877 9.352 1 96.62 160 MET B CA 1
ATOM 3562 C C . MET B 1 160 ? 3.711 3.15 10.18 1 96.62 160 MET B C 1
ATOM 3564 O O . MET B 1 160 ? 3.854 3.402 11.375 1 96.62 160 MET B O 1
ATOM 3568 N N . MET B 1 161 ? 4.402 2.258 9.555 1 96.12 161 MET B N 1
ATOM 3569 C CA . MET B 1 161 ? 5.465 1.537 10.242 1 96.12 161 MET B CA 1
ATOM 3570 C C . MET B 1 161 ? 6.59 2.484 10.648 1 96.12 161 MET B C 1
ATOM 3572 O O . MET B 1 161 ? 7.156 2.355 11.734 1 96.12 161 MET B O 1
ATOM 3576 N N . ALA B 1 162 ? 6.934 3.416 9.797 1 97.31 162 ALA B N 1
ATOM 3577 C CA . ALA B 1 162 ? 7.934 4.426 10.133 1 97.31 162 ALA B CA 1
ATOM 3578 C C . ALA B 1 162 ? 7.477 5.277 11.312 1 97.31 162 ALA B C 1
ATOM 3580 O O . ALA B 1 162 ? 8.266 5.555 12.227 1 97.31 162 ALA B O 1
ATOM 3581 N N . ARG B 1 163 ? 6.25 5.645 11.281 1 97.25 163 ARG B N 1
ATOM 3582 C CA . ARG B 1 163 ? 5.707 6.422 12.391 1 97.25 163 ARG B CA 1
ATOM 3583 C C . ARG B 1 163 ? 5.773 5.641 13.695 1 97.25 163 ARG B C 1
ATOM 3585 O O . ARG B 1 163 ? 6.07 6.203 14.75 1 97.25 163 ARG B O 1
ATOM 3592 N N . ALA B 1 164 ? 5.469 4.406 13.609 1 96.12 164 ALA B N 1
ATOM 3593 C CA . ALA B 1 164 ? 5.531 3.543 14.789 1 96.12 164 ALA B CA 1
ATOM 3594 C C . ALA B 1 164 ? 6.938 3.523 15.375 1 96.12 164 ALA B C 1
ATOM 3596 O O . ALA B 1 164 ? 7.105 3.479 16.594 1 96.12 164 ALA B O 1
ATOM 3597 N N . GLU B 1 165 ? 7.945 3.516 14.562 1 97.12 165 GLU B N 1
ATOM 3598 C CA . GLU B 1 165 ? 9.32 3.553 15.039 1 97.12 165 GLU B CA 1
ATOM 3599 C C . GLU B 1 165 ? 9.609 4.84 15.812 1 97.12 165 GLU B C 1
ATOM 3601 O O . GLU B 1 165 ? 10.312 4.82 16.828 1 97.12 165 GLU B O 1
ATOM 3606 N N . ALA B 1 166 ? 9.102 5.898 15.289 1 98.12 166 ALA B N 1
ATOM 3607 C CA . ALA B 1 166 ? 9.242 7.172 15.984 1 98.12 166 ALA B CA 1
ATOM 3608 C C . ALA B 1 166 ? 8.539 7.137 17.344 1 98.12 166 ALA B C 1
ATOM 3610 O O . ALA B 1 166 ? 9.094 7.582 18.344 1 98.12 166 ALA B O 1
ATOM 3611 N N . GLN B 1 167 ? 7.367 6.574 17.359 1 96.44 167 GLN B N 1
ATOM 3612 C CA . GLN B 1 167 ? 6.582 6.508 18.594 1 96.44 167 GLN B CA 1
ATOM 3613 C C . GLN B 1 167 ? 7.285 5.664 19.641 1 96.44 167 GLN B C 1
ATOM 3615 O O . GLN B 1 167 ? 7.242 5.988 20.828 1 96.44 167 GLN B O 1
ATOM 3620 N N . LYS B 1 168 ? 7.902 4.625 19.234 1 96.19 168 LYS B N 1
ATOM 3621 C CA . LYS B 1 168 ? 8.648 3.771 20.156 1 96.19 168 LYS B CA 1
ATOM 3622 C C . LYS B 1 168 ? 9.742 4.559 20.859 1 96.19 168 LYS B C 1
ATOM 3624 O O . LYS B 1 168 ? 10.133 4.215 21.984 1 96.19 168 LYS B O 1
ATOM 3629 N N . LYS B 1 169 ? 10.172 5.602 20.25 1 97.56 169 LYS B N 1
ATOM 3630 C CA . LYS B 1 169 ? 11.234 6.434 20.797 1 97.56 169 LYS B CA 1
ATOM 3631 C C . LYS B 1 169 ? 10.672 7.719 21.406 1 97.56 169 LYS B C 1
ATOM 3633 O O . LYS B 1 169 ? 11.414 8.672 21.641 1 97.56 169 LYS B O 1
ATOM 3638 N N . ASN B 1 170 ? 9.336 7.758 21.5 1 97.38 170 ASN B N 1
ATOM 3639 C CA . ASN B 1 170 ? 8.617 8.914 22.031 1 97.38 170 ASN B CA 1
ATOM 3640 C C . ASN B 1 170 ? 8.836 10.156 21.172 1 97.38 170 ASN B C 1
ATOM 3642 O O . ASN B 1 170 ? 8.984 11.258 21.703 1 97.38 170 ASN B O 1
ATOM 3646 N N . CYS B 1 171 ? 8.984 9.93 19.938 1 98.44 171 CYS B N 1
ATOM 3647 C CA . CYS B 1 171 ? 9.141 11.023 18.984 1 98.44 171 CYS B CA 1
ATOM 3648 C C . CYS B 1 171 ? 7.883 11.188 18.141 1 98.44 171 CYS B C 1
ATOM 3650 O O . CYS B 1 171 ? 7.09 10.25 18 1 98.44 171 CYS B O 1
ATOM 3652 N N . TYR B 1 172 ? 7.68 12.336 17.578 1 98.19 172 TYR B N 1
ATOM 3653 C CA . TYR B 1 172 ? 6.461 12.727 16.875 1 98.19 172 TYR B CA 1
ATOM 3654 C C . TYR B 1 172 ? 6.414 12.109 15.484 1 98.19 172 TYR B C 1
ATOM 3656 O O . TYR B 1 172 ? 5.363 11.641 15.039 1 98.19 172 TYR B O 1
ATOM 3664 N N . ASP B 1 173 ? 7.559 12.133 14.781 1 98.5 173 ASP B N 1
ATOM 3665 C CA . ASP B 1 173 ? 7.574 11.703 13.383 1 98.5 173 ASP B CA 1
ATOM 3666 C C . ASP B 1 173 ? 8.938 11.141 13 1 98.5 173 ASP B C 1
ATOM 3668 O O . ASP B 1 173 ? 9.914 11.289 13.742 1 98.5 173 ASP B O 1
ATOM 3672 N N . ALA B 1 174 ? 8.961 10.391 11.938 1 98.81 174 ALA B N 1
ATOM 3673 C CA . ALA B 1 174 ? 10.188 9.875 11.328 1 98.81 174 ALA B CA 1
ATOM 3674 C C . ALA B 1 174 ? 10.5 10.602 10.023 1 98.81 174 ALA B C 1
ATOM 3676 O O . ALA B 1 174 ? 9.695 10.578 9.086 1 98.81 174 ALA B O 1
ATOM 3677 N N . VAL B 1 175 ? 11.609 11.266 9.969 1 98.88 175 VAL B N 1
ATOM 3678 C CA . VAL B 1 175 ? 12.07 11.977 8.781 1 98.88 175 VAL B CA 1
ATOM 3679 C C . VAL B 1 175 ? 12.867 11.039 7.883 1 98.88 175 VAL B C 1
ATOM 3681 O O . VAL B 1 175 ? 13.82 10.398 8.336 1 98.88 175 VAL B O 1
ATOM 3684 N N . PHE B 1 176 ? 12.484 11.008 6.652 1 98.69 176 PHE B N 1
ATOM 3685 C CA . PHE B 1 176 ? 13.086 10.062 5.715 1 98.69 176 PHE B CA 1
ATOM 3686 C C . PHE B 1 176 ? 14.297 10.688 5.023 1 98.69 176 PHE B C 1
ATOM 3688 O O . PHE B 1 176 ? 14.242 11.836 4.586 1 98.69 176 PHE B O 1
ATOM 3695 N N . ILE B 1 177 ? 15.344 9.898 4.953 1 98.44 177 ILE B N 1
ATOM 3696 C CA . ILE B 1 177 ? 16.562 10.25 4.23 1 98.44 177 ILE B CA 1
ATOM 3697 C C . ILE B 1 177 ? 16.828 9.219 3.141 1 98.44 177 ILE B C 1
ATOM 3699 O O . ILE B 1 177 ? 16.922 8.023 3.424 1 98.44 177 ILE B O 1
ATOM 3703 N N . LYS B 1 178 ? 16.859 9.625 1.921 1 95.88 178 LYS B N 1
ATOM 3704 C CA . LYS B 1 178 ? 17.188 8.773 0.783 1 95.88 178 LYS B CA 1
ATOM 3705 C C . LYS B 1 178 ? 18.547 9.156 0.175 1 95.88 178 LYS B C 1
ATOM 3707 O O . LYS B 1 178 ? 18.672 10.234 -0.407 1 95.88 178 LYS B O 1
ATOM 3712 N N . ASP B 1 179 ? 19.547 8.305 0.284 1 93.81 179 ASP B N 1
ATOM 3713 C CA . ASP B 1 179 ? 20.875 8.547 -0.268 1 93.81 179 ASP B CA 1
ATOM 3714 C C . ASP B 1 179 ? 21.438 9.883 0.215 1 93.81 179 ASP B C 1
ATOM 3716 O O . ASP B 1 179 ? 21.922 10.68 -0.584 1 93.81 179 ASP B O 1
ATOM 3720 N N . GLY B 1 180 ? 21.188 10.18 1.409 1 97.06 180 GLY B N 1
ATOM 3721 C CA . GLY B 1 180 ? 21.719 11.383 2.037 1 97.06 180 GLY B CA 1
ATOM 3722 C C . GLY B 1 180 ? 20.859 12.609 1.812 1 97.06 180 GLY B C 1
ATOM 3723 O O . GLY B 1 180 ? 21.188 13.695 2.279 1 97.06 180 GLY B O 1
ATOM 3724 N N . LEU B 1 181 ? 19.797 12.438 1.124 1 96.56 181 LEU B N 1
ATOM 3725 C CA . LEU B 1 181 ? 18.922 13.555 0.786 1 96.56 181 LEU B CA 1
ATOM 3726 C C . LEU B 1 181 ? 17.609 13.469 1.553 1 96.56 181 LEU B C 1
ATOM 3728 O O . LEU B 1 181 ? 17.047 12.391 1.714 1 96.56 181 LEU B O 1
ATOM 3732 N N . LEU B 1 182 ? 17.125 14.648 1.982 1 97 182 LEU B N 1
ATOM 3733 C CA . LEU B 1 182 ? 15.836 14.766 2.662 1 97 182 LEU B CA 1
ATOM 3734 C C . LEU B 1 182 ? 14.68 14.547 1.69 1 97 182 LEU B C 1
ATOM 3736 O O . LEU B 1 182 ? 14.703 15.055 0.568 1 97 182 LEU B O 1
ATOM 3740 N N . THR B 1 183 ? 13.703 13.75 2.057 1 96.38 183 THR B N 1
ATOM 3741 C CA . THR B 1 183 ? 12.484 13.625 1.268 1 96.38 183 THR B CA 1
ATOM 3742 C C . THR B 1 183 ? 11.297 14.227 2.012 1 96.38 183 THR B C 1
ATOM 3744 O O . THR B 1 183 ? 11.016 15.414 1.875 1 96.38 183 THR B O 1
ATOM 3747 N N . GLU B 1 184 ? 10.734 13.508 2.885 1 97.88 184 GLU B N 1
ATOM 3748 C CA . GLU B 1 184 ? 9.641 13.93 3.762 1 97.88 184 GLU B CA 1
ATOM 3749 C C . GLU B 1 184 ? 9.617 13.109 5.047 1 97.88 184 GLU B C 1
ATOM 3751 O O . GLU B 1 184 ? 10.586 12.43 5.375 1 97.88 184 GLU B O 1
ATOM 3756 N N . ALA B 1 185 ? 8.625 13.312 5.867 1 98.56 185 ALA B N 1
ATOM 3757 C CA . ALA B 1 185 ? 8.414 12.484 7.047 1 98.56 185 ALA B CA 1
ATOM 3758 C C . ALA B 1 185 ? 7.258 11.508 6.828 1 98.56 185 ALA B C 1
ATOM 3760 O O . ALA B 1 185 ? 6.73 11.406 5.723 1 98.56 185 ALA B O 1
ATOM 3761 N N . SER B 1 186 ? 6.93 10.703 7.797 1 98 186 SER B N 1
ATOM 3762 C CA . SER B 1 186 ? 5.945 9.633 7.641 1 98 186 SER B CA 1
ATOM 3763 C C . SER B 1 186 ? 4.566 10.203 7.309 1 98 186 SER B C 1
ATOM 3765 O O . SER B 1 186 ? 3.781 9.562 6.609 1 98 186 SER B O 1
ATOM 3767 N N . HIS B 1 187 ? 4.254 11.367 7.797 1 97.31 187 HIS B N 1
ATOM 3768 C CA . HIS B 1 187 ? 2.938 11.945 7.543 1 97.31 187 HIS B CA 1
ATOM 3769 C C . HIS B 1 187 ? 3.012 13.461 7.438 1 97.31 187 HIS B C 1
ATOM 3771 O O . HIS B 1 187 ? 2.049 14.164 7.758 1 97.31 187 HIS B O 1
ATOM 3777 N N . SER B 1 188 ? 4.215 14 7.086 1 98.19 188 SER B N 1
ATOM 3778 C CA . SER B 1 188 ? 4.434 15.438 6.969 1 98.19 188 SER B CA 1
ATOM 3779 C C . SER B 1 188 ? 5.512 15.758 5.941 1 98.19 188 SER B C 1
ATOM 3781 O O . SER B 1 188 ? 6.344 14.898 5.625 1 98.19 188 SER B O 1
ATOM 3783 N N . ASN B 1 189 ? 5.449 16.953 5.402 1 97.56 189 ASN B N 1
ATOM 3784 C CA . ASN B 1 189 ? 6.617 17.516 4.727 1 97.56 189 ASN B CA 1
ATOM 3785 C C . ASN B 1 189 ? 7.582 18.156 5.719 1 97.56 189 ASN B C 1
ATOM 3787 O O . ASN B 1 189 ? 7.227 18.391 6.875 1 97.56 189 ASN B O 1
ATOM 3791 N N . VAL B 1 190 ? 8.812 18.391 5.223 1 98.19 190 VAL B N 1
ATOM 3792 C CA . VAL B 1 190 ? 9.844 18.922 6.105 1 98.19 190 VAL B CA 1
ATOM 3793 C C . VAL B 1 190 ? 10.453 20.188 5.48 1 98.19 190 VAL B C 1
ATOM 3795 O O . VAL B 1 190 ? 10.797 20.188 4.301 1 98.19 190 VAL B O 1
ATOM 3798 N N . CYS B 1 191 ? 10.562 21.188 6.246 1 98.06 191 CYS B N 1
ATOM 3799 C CA . CYS B 1 191 ? 11.242 22.422 5.867 1 98.06 191 CYS B CA 1
ATOM 3800 C C . CYS B 1 191 ? 12.391 22.734 6.816 1 98.06 191 CYS B C 1
ATOM 3802 O O . CYS B 1 191 ? 12.305 22.453 8.016 1 98.06 191 CYS B O 1
ATOM 3804 N N . ILE B 1 192 ? 13.406 23.297 6.277 1 97.69 192 ILE B N 1
ATOM 3805 C CA . ILE B 1 192 ? 14.508 23.781 7.102 1 97.69 192 ILE B CA 1
ATOM 3806 C C . ILE B 1 192 ? 14.695 25.281 6.902 1 97.69 192 ILE B C 1
ATOM 3808 O O . ILE B 1 192 ? 14.273 25.828 5.883 1 97.69 192 ILE B O 1
ATOM 3812 N N . VAL B 1 193 ? 15.281 25.922 7.883 1 98.06 193 VAL B N 1
ATOM 3813 C CA . VAL B 1 193 ? 15.617 27.328 7.789 1 98.06 193 VAL B CA 1
ATOM 3814 C C . VAL B 1 193 ? 17.125 27.516 7.855 1 98.06 193 VAL B C 1
ATOM 3816 O O . VAL B 1 193 ? 17.766 27.094 8.82 1 98.06 193 VAL B O 1
ATOM 3819 N N . LYS B 1 194 ? 17.641 28.047 6.848 1 95.12 194 LYS B N 1
ATOM 3820 C CA . LYS B 1 194 ? 19.062 28.406 6.754 1 95.12 194 LYS B CA 1
ATOM 3821 C C . LYS B 1 194 ? 19.234 29.844 6.312 1 95.12 194 LYS B C 1
ATOM 3823 O O . LYS B 1 194 ? 18.734 30.25 5.262 1 95.12 194 LYS B O 1
ATOM 3828 N N . ALA B 1 195 ? 19.938 30.594 7.09 1 95.12 195 ALA B N 1
ATOM 3829 C CA . ALA B 1 195 ? 20.156 32.031 6.82 1 95.12 195 ALA B CA 1
ATOM 3830 C C . ALA B 1 195 ? 18.828 32.75 6.66 1 95.12 195 ALA B C 1
ATOM 3832 O O . ALA B 1 195 ? 18.672 33.594 5.758 1 95.12 195 ALA B O 1
ATOM 3833 N N . GLY B 1 196 ? 17.922 32.344 7.391 1 95.81 196 GLY B N 1
ATOM 3834 C CA . GLY B 1 196 ? 16.609 32.969 7.422 1 95.81 196 GLY B CA 1
ATOM 3835 C C . GLY B 1 196 ? 15.734 32.594 6.25 1 95.81 196 GLY B C 1
ATOM 3836 O O . GLY B 1 196 ? 14.609 33.094 6.121 1 95.81 196 GLY B O 1
ATOM 3837 N N . VAL B 1 197 ? 16.25 31.703 5.422 1 95.75 197 VAL B N 1
ATOM 3838 C CA . VAL B 1 197 ? 15.523 31.297 4.227 1 95.75 197 VAL B CA 1
ATOM 3839 C C . VAL B 1 197 ? 14.945 29.906 4.43 1 95.75 197 VAL B C 1
ATOM 3841 O O . VAL B 1 197 ? 15.625 29.016 4.949 1 95.75 197 VAL B O 1
ATOM 3844 N N . ILE B 1 198 ? 13.672 29.734 4.035 1 97.31 198 ILE B N 1
ATOM 3845 C CA . ILE B 1 198 ? 13.039 28.422 4.117 1 97.31 198 ILE B CA 1
ATOM 3846 C C . ILE B 1 198 ? 13.422 27.578 2.904 1 97.31 198 ILE B C 1
ATOM 3848 O O . ILE B 1 198 ? 13.32 28.047 1.764 1 97.31 198 ILE B O 1
ATOM 3852 N N . TRP B 1 199 ? 13.922 26.391 3.27 1 95.25 199 TRP B N 1
ATOM 3853 C CA . TRP B 1 199 ? 14.234 25.406 2.236 1 95.25 199 TRP B CA 1
ATOM 3854 C C . TRP B 1 199 ? 13.398 24.141 2.414 1 95.25 199 TRP B C 1
ATOM 3856 O O . TRP B 1 199 ? 13.109 23.734 3.543 1 95.25 199 TRP B O 1
ATOM 3866 N N . THR B 1 200 ? 12.977 23.562 1.326 1 95.62 200 THR B N 1
ATOM 3867 C CA . THR B 1 200 ? 12.352 22.234 1.306 1 95.62 200 THR B CA 1
ATOM 3868 C C . THR B 1 200 ? 12.68 21.5 0.009 1 95.62 200 THR B C 1
ATOM 3870 O O . THR B 1 200 ? 13 22.125 -1.001 1 95.62 200 THR B O 1
ATOM 3873 N N . PRO B 1 201 ? 12.695 20.172 0.065 1 93.44 201 PRO B N 1
ATOM 3874 C CA . PRO B 1 201 ? 12.961 19.453 -1.183 1 93.44 201 PRO B CA 1
ATOM 3875 C C . PRO B 1 201 ? 11.961 19.797 -2.283 1 93.44 201 PRO B C 1
ATOM 3877 O O . PRO B 1 201 ? 10.773 19.969 -2.008 1 93.44 201 PRO B O 1
ATOM 3880 N N . ALA B 1 202 ? 12.516 19.828 -3.506 1 90.75 202 ALA B N 1
ATOM 3881 C CA . ALA B 1 202 ? 11.602 19.953 -4.637 1 90.75 202 ALA B CA 1
ATOM 3882 C C . ALA B 1 202 ? 10.688 18.734 -4.727 1 90.75 202 ALA B C 1
ATOM 3884 O O . ALA B 1 202 ? 11.102 17.609 -4.414 1 90.75 202 ALA B O 1
ATOM 3885 N N . THR B 1 203 ? 9.453 18.984 -5.254 1 91.06 203 THR B N 1
ATOM 3886 C CA . THR B 1 203 ? 8.508 17.875 -5.383 1 91.06 203 THR B CA 1
ATOM 3887 C C . THR B 1 203 ? 8.984 16.875 -6.426 1 91.06 203 THR B C 1
ATOM 3889 O O . THR B 1 203 ? 9.492 17.266 -7.484 1 91.06 203 THR B O 1
ATOM 3892 N N . ASN B 1 204 ? 8.961 15.695 -6.117 1 91.94 204 ASN B N 1
ATOM 3893 C CA . ASN B 1 204 ? 9.305 14.586 -7 1 91.94 204 ASN B CA 1
ATOM 3894 C C . ASN B 1 204 ? 8.508 13.328 -6.668 1 91.94 204 ASN B C 1
ATOM 3896 O O . ASN B 1 204 ? 7.512 13.391 -5.945 1 91.94 204 ASN B O 1
ATOM 3900 N N . GLU B 1 205 ? 8.891 12.203 -7.16 1 92.88 205 GLU B N 1
ATOM 3901 C CA . GLU B 1 205 ? 8.117 10.977 -7.027 1 92.88 205 GLU B CA 1
ATOM 3902 C C . GLU B 1 205 ? 8.336 10.328 -5.66 1 92.88 205 GLU B C 1
ATOM 3904 O O . GLU B 1 205 ? 7.695 9.328 -5.332 1 92.88 205 GLU B O 1
ATOM 3909 N N . HIS B 1 206 ? 9.18 10.93 -4.805 1 94.31 206 HIS B N 1
ATOM 3910 C CA . HIS B 1 206 ? 9.516 10.32 -3.521 1 94.31 206 HIS B CA 1
ATOM 3911 C C . HIS B 1 206 ? 8.844 11.062 -2.367 1 94.31 206 HIS B C 1
ATOM 3913 O O . HIS B 1 206 ? 9.164 10.82 -1.201 1 94.31 206 HIS B O 1
ATOM 3919 N N . MET B 1 207 ? 7.941 11.922 -2.729 1 95.5 207 MET B N 1
ATOM 3920 C CA . MET B 1 207 ? 7.297 12.664 -1.647 1 95.5 207 MET B CA 1
ATOM 3921 C C . MET B 1 207 ? 5.902 13.117 -2.061 1 95.5 207 MET B C 1
ATOM 3923 O O . MET B 1 207 ? 5.621 13.281 -3.248 1 95.5 207 MET B O 1
ATOM 3927 N N . ILE B 1 208 ? 5.102 13.297 -1.08 1 97.25 208 ILE B N 1
ATOM 3928 C CA . ILE B 1 208 ? 3.773 13.867 -1.3 1 97.25 208 ILE B CA 1
ATOM 3929 C C . ILE B 1 208 ? 3.893 15.367 -1.57 1 97.25 208 ILE B C 1
ATOM 3931 O O . ILE B 1 208 ? 4.672 16.062 -0.916 1 97.25 208 ILE B O 1
ATOM 3935 N N . ARG B 1 209 ? 3.086 15.797 -2.504 1 95.56 209 ARG B N 1
ATOM 3936 C CA . ARG B 1 209 ? 2.959 17.234 -2.723 1 95.56 209 ARG B CA 1
ATOM 3937 C C . ARG B 1 209 ? 2.031 17.859 -1.69 1 95.56 209 ARG B C 1
ATOM 3939 O O . ARG B 1 209 ? 0.861 18.125 -1.978 1 95.56 209 ARG B O 1
ATOM 3946 N N . GLY B 1 210 ? 2.566 18.141 -0.585 1 97.25 210 GLY B N 1
ATOM 3947 C CA . GLY B 1 210 ? 1.768 18.594 0.546 1 97.25 210 GLY B CA 1
ATOM 3948 C C . GLY B 1 210 ? 1.061 19.906 0.296 1 97.25 210 GLY B C 1
ATOM 3949 O O . GLY B 1 210 ? 1.669 20.859 -0.195 1 97.25 210 GLY B O 1
ATOM 3950 N N . VAL B 1 211 ? -0.189 19.953 0.656 1 97.94 211 VAL B N 1
ATOM 3951 C CA . VAL B 1 211 ? -0.987 21.172 0.479 1 97.94 211 VAL B CA 1
ATOM 3952 C C . VAL B 1 211 ? -0.536 22.234 1.475 1 97.94 211 VAL B C 1
ATOM 3954 O O . VAL B 1 211 ? -0.331 23.391 1.103 1 97.94 211 VAL B O 1
ATOM 3957 N N . THR B 1 212 ? -0.347 21.844 2.74 1 98 212 THR B N 1
ATOM 3958 C CA . THR B 1 212 ? 0.123 22.781 3.75 1 98 212 THR B CA 1
ATOM 3959 C C . THR B 1 212 ? 1.508 23.312 3.393 1 98 212 THR B C 1
ATOM 3961 O O . THR B 1 212 ? 1.775 24.516 3.533 1 98 212 THR B O 1
ATOM 3964 N N . ARG B 1 213 ? 2.385 22.422 2.959 1 96.81 213 ARG B N 1
ATOM 3965 C CA . ARG B 1 213 ? 3.689 22.859 2.465 1 96.81 213 ARG B CA 1
ATOM 3966 C C . ARG B 1 213 ? 3.545 23.922 1.391 1 96.81 213 ARG B C 1
ATOM 3968 O O . ARG B 1 213 ? 4.219 24.953 1.44 1 96.81 213 ARG B O 1
ATOM 3975 N N . SER B 1 214 ? 2.686 23.625 0.425 1 96.19 214 SER B N 1
ATOM 3976 C CA . SER B 1 214 ? 2.463 24.578 -0.668 1 96.19 214 SER B CA 1
ATOM 3977 C C . SER B 1 214 ? 1.954 25.906 -0.15 1 96.19 214 SER B C 1
ATOM 3979 O O . SER B 1 214 ? 2.406 26.969 -0.596 1 96.19 214 SER B O 1
ATOM 3981 N N . LEU B 1 215 ? 1.059 25.906 0.73 1 97.12 215 LEU B N 1
ATOM 3982 C CA . LEU B 1 215 ? 0.477 27.125 1.274 1 97.12 215 LEU B CA 1
ATOM 3983 C C . LEU B 1 215 ? 1.505 27.906 2.092 1 97.12 215 LEU B C 1
ATOM 3985 O O . LEU B 1 215 ? 1.486 29.141 2.113 1 97.12 215 LEU B O 1
ATOM 3989 N N . VAL B 1 216 ? 2.352 27.188 2.76 1 97.12 216 VAL B N 1
ATOM 3990 C CA . VAL B 1 216 ? 3.434 27.844 3.49 1 97.12 216 VAL B CA 1
ATOM 3991 C C . VAL B 1 216 ? 4.336 28.594 2.518 1 97.12 216 VAL B C 1
ATOM 3993 O O . VAL B 1 216 ? 4.641 29.766 2.73 1 97.12 216 VAL B O 1
ATOM 3996 N N . LEU B 1 217 ? 4.676 27.938 1.459 1 95.81 217 LEU B N 1
ATOM 3997 C CA . LEU B 1 217 ? 5.645 28.5 0.52 1 95.81 217 LEU B CA 1
ATOM 3998 C C . LEU B 1 217 ? 5.023 29.625 -0.29 1 95.81 217 LEU B C 1
ATOM 4000 O O . LEU B 1 217 ? 5.684 30.625 -0.572 1 95.81 217 LEU B O 1
ATOM 4004 N N . THR B 1 218 ? 3.779 29.547 -0.613 1 95.5 218 THR B N 1
ATOM 4005 C CA . THR B 1 218 ? 3.203 30.438 -1.604 1 95.5 218 THR B CA 1
ATOM 4006 C C . THR B 1 218 ? 2.404 31.547 -0.927 1 95.5 218 THR B C 1
ATOM 4008 O O . THR B 1 218 ? 2.131 32.594 -1.537 1 95.5 218 THR B O 1
ATOM 4011 N N . ARG B 1 219 ? 1.98 31.328 0.341 1 96.56 219 ARG B N 1
ATOM 4012 C CA . ARG B 1 219 ? 1.103 32.312 0.979 1 96.56 219 ARG B CA 1
ATOM 4013 C C . ARG B 1 219 ? 1.69 32.781 2.301 1 96.56 219 ARG B C 1
ATOM 4015 O O . ARG B 1 219 ? 1.996 33.969 2.453 1 96.56 219 ARG B O 1
ATOM 4022 N N . ALA B 1 220 ? 1.988 31.859 3.225 1 97.25 220 ALA B N 1
ATOM 4023 C CA . ALA B 1 220 ? 2.395 32.25 4.574 1 97.25 220 ALA B CA 1
ATOM 4024 C C . ALA B 1 220 ? 3.758 32.938 4.566 1 97.25 220 ALA B C 1
ATOM 4026 O O . ALA B 1 220 ? 3.939 33.969 5.203 1 97.25 220 ALA B O 1
ATOM 4027 N N . ALA B 1 221 ? 4.688 32.344 3.822 1 97.44 221 ALA B N 1
ATOM 4028 C CA . ALA B 1 221 ? 6.043 32.875 3.805 1 97.44 221 ALA B CA 1
ATOM 4029 C C . ALA B 1 221 ? 6.074 34.281 3.193 1 97.44 221 ALA B C 1
ATOM 4031 O O . ALA B 1 221 ? 6.594 35.219 3.801 1 97.44 221 ALA B O 1
ATOM 4032 N N . PRO B 1 222 ? 5.465 34.438 2.037 1 96.81 222 PRO B N 1
ATOM 4033 C CA . PRO B 1 222 ? 5.441 35.781 1.468 1 96.81 222 PRO B CA 1
ATOM 4034 C C . PRO B 1 222 ? 4.781 36.812 2.395 1 96.81 222 PRO B C 1
ATOM 4036 O O . PRO B 1 222 ? 5.301 37.906 2.566 1 96.81 222 PRO B O 1
ATOM 4039 N N . SER B 1 223 ? 3.676 36.438 2.99 1 96.81 223 SER B N 1
ATOM 4040 C CA . SER B 1 223 ? 2.973 37.344 3.885 1 96.81 223 SER B CA 1
ATOM 4041 C C . SER B 1 223 ? 3.807 37.656 5.121 1 96.81 223 SER B C 1
ATOM 4043 O O . SER B 1 223 ? 3.672 38.719 5.707 1 96.81 223 SER B O 1
ATOM 4045 N N . ALA B 1 224 ? 4.66 36.719 5.5 1 97.56 224 ALA B N 1
ATOM 4046 C CA . ALA B 1 224 ? 5.512 36.906 6.68 1 97.56 224 ALA B CA 1
ATOM 4047 C C . ALA B 1 224 ? 6.805 37.625 6.324 1 97.56 224 ALA B C 1
ATOM 4049 O O . ALA B 1 224 ? 7.613 37.938 7.203 1 97.56 224 ALA B O 1
ATOM 4050 N N . GLY B 1 225 ? 7.016 37.875 5.066 1 97.56 225 GLY B N 1
ATOM 4051 C CA . GLY B 1 225 ? 8.25 38.5 4.621 1 97.56 225 GLY B CA 1
ATOM 4052 C C . GLY B 1 225 ? 9.445 37.562 4.688 1 97.56 225 GLY B C 1
ATOM 4053 O O . GLY B 1 225 ? 10.57 38 4.926 1 97.56 225 GLY B O 1
ATOM 4054 N N . VAL B 1 226 ? 9.172 36.312 4.609 1 97.38 226 VAL B N 1
ATOM 4055 C CA . VAL B 1 226 ? 10.219 35.312 4.66 1 97.38 226 VAL B CA 1
ATOM 4056 C C . VAL B 1 226 ? 10.453 34.719 3.266 1 97.38 226 VAL B C 1
ATOM 4058 O O . VAL B 1 226 ? 9.5 34.344 2.578 1 97.38 226 VAL B O 1
ATOM 4061 N N . THR B 1 227 ? 11.711 34.656 2.879 1 95.31 227 THR B N 1
ATOM 4062 C CA . THR B 1 227 ? 12.039 34.062 1.6 1 95.31 227 THR B CA 1
ATOM 4063 C C . THR B 1 227 ? 11.953 32.531 1.695 1 95.31 227 THR B C 1
ATOM 4065 O O . THR B 1 227 ? 12.352 31.938 2.703 1 95.31 227 THR B O 1
ATOM 4068 N N . SER B 1 228 ? 11.367 31.938 0.694 1 93.56 228 SER B N 1
ATOM 4069 C CA . SER B 1 228 ? 11.328 30.484 0.599 1 93.56 228 SER B CA 1
ATOM 4070 C C . SER B 1 228 ? 11.789 30 -0.776 1 93.56 228 SER B C 1
ATOM 4072 O O . SER B 1 228 ? 11.555 30.672 -1.781 1 93.56 228 SER B O 1
ATOM 4074 N N . ILE B 1 229 ? 12.422 28.891 -0.798 1 86.94 229 ILE B N 1
ATOM 4075 C CA . ILE B 1 229 ? 12.945 28.312 -2.027 1 86.94 229 ILE B CA 1
ATOM 4076 C C . ILE B 1 229 ? 12.422 26.875 -2.191 1 86.94 229 ILE B C 1
ATOM 4078 O O . ILE B 1 229 ? 12.625 26.031 -1.321 1 86.94 229 ILE B O 1
ATOM 4082 N N . ASP B 1 230 ? 11.508 26.516 -3.219 1 70.81 230 ASP B N 1
ATOM 4083 C CA . ASP B 1 230 ? 11.086 25.141 -3.498 1 70.81 230 ASP B CA 1
ATOM 4084 C C . ASP B 1 230 ? 11.328 24.781 -4.961 1 70.81 230 ASP B C 1
ATOM 4086 O O . ASP B 1 230 ? 11.438 23.594 -5.305 1 70.81 230 ASP B O 1
ATOM 4090 N N . GLU B 1 231 ? 10.898 25.688 -6.016 1 62.44 231 GLU B N 1
ATOM 4091 C CA . GLU B 1 231 ? 10.836 25.359 -7.438 1 62.44 231 GLU B CA 1
ATOM 4092 C C . GLU B 1 231 ? 12.133 24.703 -7.906 1 62.44 231 GLU B C 1
ATOM 4094 O O . GLU B 1 231 ? 12.109 23.656 -8.555 1 62.44 231 GLU B O 1
ATOM 4099 N N . ALA B 1 232 ? 13.039 25.453 -8.297 1 53.97 232 ALA B N 1
ATOM 4100 C CA . ALA B 1 232 ? 14.297 24.984 -8.867 1 53.97 232 ALA B CA 1
ATOM 4101 C C . ALA B 1 232 ? 15.227 24.453 -7.781 1 53.97 232 ALA B C 1
ATOM 4103 O O . ALA B 1 232 ? 16.438 24.281 -8.008 1 53.97 232 ALA B O 1
ATOM 4104 N N . SER B 1 233 ? 14.641 24.266 -6.508 1 60.69 233 SER B N 1
ATOM 4105 C CA . SER B 1 233 ? 15.555 24.188 -5.371 1 60.69 233 SER B CA 1
ATOM 4106 C C . SER B 1 233 ? 16.281 22.844 -5.336 1 60.69 233 SER B C 1
ATOM 4108 O O . SER B 1 233 ? 15.797 21.859 -5.883 1 60.69 233 SER B O 1
ATOM 4110 N N . GLU B 1 234 ? 17.516 22.812 -5.18 1 71.81 234 GLU B N 1
ATOM 4111 C CA . GLU B 1 234 ? 18.562 21.812 -4.949 1 71.81 234 GLU B CA 1
ATOM 4112 C C . GLU B 1 234 ? 18.141 20.828 -3.854 1 71.81 234 GLU B C 1
ATOM 4114 O O . GLU B 1 234 ? 17.375 21.188 -2.959 1 71.81 234 GLU B O 1
ATOM 4119 N N . PRO B 1 235 ? 18.438 19.625 -3.98 1 89.56 235 PRO B N 1
ATOM 4120 C CA . PRO B 1 235 ? 18.234 18.656 -2.902 1 89.56 235 PRO B CA 1
ATOM 4121 C C . PRO B 1 235 ? 18.656 19.203 -1.536 1 89.56 235 PRO B C 1
ATOM 4123 O O . PRO B 1 235 ? 19.562 20.031 -1.447 1 89.56 235 PRO B O 1
ATOM 4126 N N . VAL B 1 236 ? 17.812 19.047 -0.584 1 94.69 236 VAL B N 1
ATOM 4127 C CA . VAL B 1 236 ? 18.188 19.328 0.797 1 94.69 236 VAL B CA 1
ATOM 4128 C C . VAL B 1 236 ? 18.922 18.125 1.394 1 94.69 236 VAL B C 1
ATOM 4130 O O . VAL B 1 236 ? 18.359 17.031 1.465 1 94.69 236 VAL B O 1
ATOM 4133 N N . ARG B 1 237 ? 20.156 18.375 1.833 1 96.19 237 ARG B N 1
ATOM 4134 C CA . ARG B 1 237 ? 20.984 17.281 2.359 1 96.19 237 ARG B CA 1
ATOM 4135 C C . ARG B 1 237 ? 20.703 17.047 3.84 1 96.19 237 ARG B C 1
ATOM 4137 O O . ARG B 1 237 ? 20.297 17.969 4.551 1 96.19 237 ARG B O 1
ATOM 4144 N N . PHE B 1 238 ? 20.953 15.867 4.215 1 98 238 PHE B N 1
ATOM 4145 C CA . PHE B 1 238 ? 20.859 15.5 5.621 1 98 238 PHE B CA 1
ATOM 4146 C C . PHE B 1 238 ? 21.672 16.453 6.488 1 98 238 PHE B C 1
ATOM 4148 O O . PHE B 1 238 ? 21.188 16.922 7.52 1 98 238 PHE B O 1
ATOM 4155 N N . GLU B 1 239 ? 22.797 16.719 6.055 1 97.31 239 GLU B N 1
ATOM 4156 C CA . GLU B 1 239 ? 23.703 17.594 6.805 1 97.31 239 GLU B CA 1
ATOM 4157 C C . GLU B 1 239 ? 23.125 19 6.938 1 97.31 239 GLU B C 1
ATOM 4159 O O . GLU B 1 239 ? 23.281 19.641 7.973 1 97.31 239 GLU B O 1
ATOM 4164 N N . ASP B 1 240 ? 22.5 19.438 5.855 1 95.81 240 ASP B N 1
ATOM 4165 C CA . ASP B 1 240 ? 21.875 20.75 5.895 1 95.81 240 ASP B CA 1
ATOM 4166 C C . ASP B 1 240 ? 20.766 20.797 6.949 1 95.81 240 ASP B C 1
ATOM 4168 O O . ASP B 1 240 ? 20.641 21.781 7.668 1 95.81 240 ASP B O 1
ATOM 4172 N N . MET B 1 241 ? 20.031 19.75 7.066 1 97.88 241 MET B N 1
ATOM 4173 C CA . MET B 1 241 ? 18.953 19.672 8.039 1 97.88 241 MET B CA 1
ATOM 4174 C C . MET B 1 241 ? 19.484 19.672 9.461 1 97.88 241 MET B C 1
ATOM 4176 O O . MET B 1 241 ? 19 20.406 10.32 1 97.88 241 MET B O 1
ATOM 4180 N N . MET B 1 242 ? 20.562 18.938 9.672 1 98.25 242 MET B N 1
ATOM 4181 C CA . MET B 1 242 ? 21.094 18.766 11.023 1 98.25 242 MET B CA 1
ATOM 4182 C C . MET B 1 242 ? 21.797 20.016 11.516 1 98.25 242 MET B C 1
ATOM 4184 O O . MET B 1 242 ? 21.922 20.234 12.719 1 98.25 242 MET B O 1
ATOM 4188 N N . THR B 1 243 ? 22.188 20.875 10.578 1 97.81 243 THR B N 1
ATOM 4189 C CA . THR B 1 243 ? 22.906 22.094 10.953 1 97.81 243 THR B CA 1
ATOM 4190 C C . THR B 1 243 ? 22.016 23.312 10.75 1 97.81 243 THR B C 1
ATOM 4192 O O . THR B 1 243 ? 22.484 24.453 10.875 1 97.81 243 THR B O 1
ATOM 4195 N N . ALA B 1 244 ? 20.812 23.156 10.391 1 98.19 244 ALA B N 1
ATOM 4196 C CA . ALA B 1 244 ? 19.875 24.25 10.125 1 98.19 244 ALA B CA 1
ATOM 4197 C C . ALA B 1 244 ? 19.594 25.047 11.398 1 98.19 244 ALA B C 1
ATOM 4199 O O . ALA B 1 244 ? 19.703 24.516 12.508 1 98.19 244 ALA B O 1
ATOM 4200 N N . GLU B 1 245 ? 19.188 26.312 11.219 1 98.56 245 GLU B N 1
ATOM 4201 C CA . GLU B 1 245 ? 18.75 27.125 12.344 1 98.56 245 GLU B CA 1
ATOM 4202 C C . GLU B 1 245 ? 17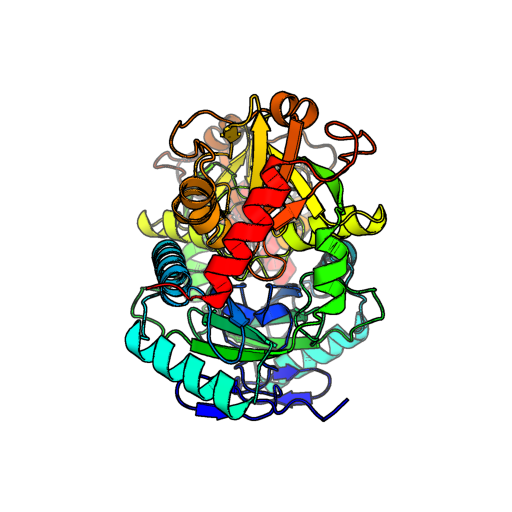.438 26.609 12.922 1 98.56 245 GLU B C 1
ATOM 4204 O O . GLU B 1 245 ? 17.219 26.641 14.133 1 98.56 245 GLU B O 1
ATOM 4209 N N . GLU B 1 246 ? 16.547 26.234 12.062 1 98.81 246 GLU B N 1
ATOM 4210 C CA . GLU B 1 246 ? 15.242 25.703 12.414 1 98.81 246 GLU B CA 1
ATOM 4211 C C . GLU B 1 246 ? 14.836 24.578 11.461 1 98.81 246 GLU B C 1
ATOM 4213 O O . GLU B 1 246 ? 15.273 24.547 10.312 1 98.81 246 GLU B O 1
ATOM 4218 N N . VAL B 1 247 ? 14.086 23.625 11.945 1 98.88 247 VAL B N 1
ATOM 4219 C CA . VAL B 1 247 ? 13.367 22.625 11.172 1 98.88 247 VAL B CA 1
ATOM 4220 C C . VAL B 1 247 ? 11.898 22.594 11.586 1 98.88 247 VAL B C 1
ATOM 4222 O O . VAL B 1 247 ? 11.586 22.688 12.781 1 98.88 247 VAL B O 1
ATOM 4225 N N . PHE B 1 248 ? 11 22.562 10.648 1 98.88 248 PHE B N 1
ATOM 4226 C CA . PHE B 1 248 ? 9.602 22.375 11 1 98.88 248 PHE B CA 1
ATOM 4227 C C . PHE B 1 248 ? 8.906 21.453 10.008 1 98.88 248 PHE B C 1
ATOM 4229 O O . PHE B 1 248 ? 9.336 21.328 8.859 1 98.88 248 PHE B O 1
ATOM 4236 N N . LEU B 1 249 ? 7.871 20.781 10.445 1 98.88 249 LEU B N 1
ATOM 4237 C CA . LEU B 1 249 ? 7.023 19.906 9.648 1 98.88 249 LEU B CA 1
ATOM 4238 C C . LEU B 1 249 ? 5.746 20.625 9.219 1 98.88 249 LEU B C 1
ATOM 4240 O O . LEU B 1 249 ? 5.324 21.578 9.859 1 98.88 249 LEU B O 1
ATOM 4244 N N . THR B 1 250 ? 5.164 20.156 8.125 1 98.56 250 THR B N 1
ATOM 4245 C CA . THR B 1 250 ? 3.861 20.641 7.691 1 98.56 250 THR B CA 1
ATOM 4246 C C . THR B 1 250 ? 2.922 19.484 7.379 1 98.56 250 THR B C 1
ATOM 4248 O O . THR B 1 250 ? 3.314 18.531 6.707 1 98.56 250 THR B O 1
ATOM 4251 N N . ASN B 1 251 ? 1.759 19.5 7.898 1 97.94 251 ASN B N 1
ATOM 4252 C CA . ASN B 1 251 ? 0.663 18.625 7.508 1 97.94 251 ASN B CA 1
ATOM 4253 C C . ASN B 1 251 ? -0.694 19.266 7.75 1 97.94 251 ASN B C 1
ATOM 4255 O O . ASN B 1 251 ? -0.781 20.297 8.422 1 97.94 251 ASN B O 1
ATOM 4259 N N . SER B 1 252 ? -1.698 18.703 7.191 1 97.06 252 SER B N 1
ATOM 4260 C CA . SER B 1 252 ? -3.002 19.359 7.172 1 97.06 252 SER B CA 1
ATOM 4261 C C . SER B 1 252 ? -3.633 19.375 8.562 1 97.06 252 SER B C 1
ATOM 4263 O O . SER B 1 252 ? -4.379 20.312 8.898 1 97.06 252 SER B O 1
ATOM 4265 N N . GLN B 1 253 ? -3.34 18.469 9.391 1 95.69 253 GLN B N 1
ATOM 4266 C CA . GLN B 1 253 ? -3.971 18.391 10.703 1 95.69 253 GLN B CA 1
ATOM 4267 C C . GLN B 1 253 ? -3.299 19.344 11.688 1 95.69 253 GLN B C 1
ATOM 4269 O O . GLN B 1 253 ? -3.945 20.25 12.227 1 95.69 253 GLN B O 1
ATOM 4274 N N . ASP B 1 254 ? -2 19.203 11.812 1 96.94 254 ASP B N 1
ATOM 4275 C CA . ASP B 1 254 ? -1.28 19.875 12.883 1 96.94 254 ASP B CA 1
ATOM 4276 C C . ASP B 1 254 ? -0.725 21.219 12.406 1 96.94 254 ASP B C 1
ATOM 4278 O O . ASP B 1 254 ? -0.32 22.062 13.219 1 96.94 254 ASP B O 1
ATOM 4282 N N . GLY B 1 255 ? -0.742 21.453 11.086 1 97.94 255 GLY B N 1
ATOM 4283 C CA . GLY B 1 255 ? -0.244 22.719 10.555 1 97.94 255 GLY B CA 1
ATOM 4284 C C . GLY B 1 255 ? 1.271 22.781 10.5 1 97.94 255 GLY B C 1
ATOM 4285 O O . GLY B 1 255 ? 1.912 21.953 9.852 1 97.94 255 GLY B O 1
ATOM 4286 N N . ILE B 1 256 ? 1.809 23.766 11.203 1 98.69 256 ILE B N 1
ATOM 4287 C CA . ILE B 1 256 ? 3.25 23.984 11.258 1 98.69 256 ILE B CA 1
ATOM 4288 C C . ILE B 1 256 ? 3.795 23.484 12.594 1 98.69 256 ILE B C 1
ATOM 4290 O O . ILE B 1 256 ? 3.465 24.031 13.648 1 98.69 256 ILE B O 1
ATOM 4294 N N . ILE B 1 257 ? 4.711 22.469 12.539 1 98.81 257 ILE B N 1
ATOM 4295 C CA . ILE B 1 257 ? 5.18 21.812 13.75 1 98.81 257 ILE B CA 1
ATOM 4296 C C . ILE B 1 257 ? 6.688 22.016 13.898 1 98.81 257 ILE B C 1
ATOM 4298 O O . ILE B 1 257 ? 7.473 21.406 13.164 1 98.81 257 ILE B O 1
ATOM 4302 N N . PRO B 1 258 ? 7.098 22.828 14.883 1 98.88 258 PRO B N 1
ATOM 4303 C CA . PRO B 1 258 ? 8.539 22.969 15.086 1 98.88 258 PRO B CA 1
ATOM 4304 C C . PRO B 1 258 ? 9.219 21.672 15.516 1 98.88 258 PRO B C 1
ATOM 4306 O O . PRO B 1 258 ? 8.648 20.906 16.297 1 98.88 258 PRO B O 1
ATOM 4309 N N . VAL B 1 259 ? 10.383 21.406 14.984 1 98.94 259 VAL B N 1
ATOM 4310 C CA . VAL B 1 259 ? 11.188 20.266 15.398 1 98.94 259 VAL B CA 1
ATOM 4311 C C . VAL B 1 259 ? 12.344 20.734 16.266 1 98.94 259 VAL B C 1
ATOM 4313 O O . VAL B 1 259 ? 13.195 21.516 15.828 1 98.94 259 VAL B O 1
ATOM 4316 N N . LEU B 1 260 ? 12.367 20.234 17.469 1 98.88 260 LEU B N 1
ATOM 4317 C CA . LEU B 1 260 ? 13.344 20.719 18.438 1 98.88 260 LEU B CA 1
ATOM 4318 C C . LEU B 1 260 ? 14.602 19.859 18.422 1 98.88 260 LEU B C 1
ATOM 4320 O O . LEU B 1 260 ? 15.688 20.328 18.781 1 98.88 260 LEU B O 1
ATOM 4324 N N . SER B 1 261 ? 14.406 18.578 18.109 1 98.81 261 SER B N 1
ATOM 4325 C CA . SER B 1 261 ? 15.547 17.672 18.031 1 98.81 261 SER B CA 1
ATOM 4326 C C . SER B 1 261 ? 15.289 16.562 17.031 1 98.81 261 SER B C 1
ATOM 4328 O O . SER B 1 261 ? 14.141 16.203 16.766 1 98.81 261 SER B O 1
ATOM 4330 N N . ILE B 1 262 ? 16.328 16.062 16.469 1 98.88 262 ILE B N 1
ATOM 4331 C CA . ILE B 1 262 ? 16.312 14.898 15.602 1 98.88 262 ILE B CA 1
ATOM 4332 C C . ILE B 1 262 ? 17.391 13.906 16.047 1 98.88 262 ILE B C 1
ATOM 4334 O O . ILE B 1 262 ? 18.562 14.273 16.188 1 98.88 262 ILE B O 1
ATOM 4338 N N . ASP B 1 263 ? 16.984 12.711 16.312 1 98.5 263 ASP B N 1
ATOM 4339 C CA . ASP B 1 263 ? 17.891 11.656 16.766 1 98.5 263 ASP B CA 1
ATOM 4340 C C . ASP B 1 263 ? 18.625 12.062 18.031 1 98.5 263 ASP B C 1
ATOM 4342 O O . ASP B 1 263 ? 19.828 11.812 18.156 1 98.5 263 ASP B O 1
ATOM 4346 N N . GLY B 1 264 ? 17.938 12.781 18.797 1 98.06 264 GLY B N 1
ATOM 4347 C CA . GLY B 1 264 ? 18.5 13.164 20.078 1 98.06 264 GLY B CA 1
ATOM 4348 C C . GLY B 1 264 ? 19.391 14.391 20 1 98.06 264 GLY B C 1
ATOM 4349 O O . GLY B 1 264 ? 19.891 14.883 21.016 1 98.06 264 GLY B O 1
ATOM 4350 N N . ASN B 1 265 ? 19.625 14.883 18.844 1 98.44 265 ASN B N 1
ATOM 4351 C CA . ASN B 1 265 ? 20.422 16.094 18.656 1 98.44 265 ASN B CA 1
ATOM 4352 C C . ASN B 1 265 ? 19.547 17.328 18.516 1 98.44 265 ASN B C 1
ATOM 4354 O O . ASN B 1 265 ? 18.609 17.344 17.719 1 98.44 265 ASN B O 1
ATOM 4358 N N . LEU B 1 266 ? 19.891 18.359 19.172 1 98.5 266 LEU B N 1
ATOM 4359 C CA . LEU B 1 266 ? 19.109 19.594 19.141 1 98.5 266 LEU B CA 1
ATOM 4360 C C . LEU B 1 266 ? 19.219 20.25 17.781 1 98.5 266 LEU B C 1
ATOM 4362 O O . LEU B 1 266 ? 20.281 20.266 17.156 1 98.5 266 LEU B O 1
ATOM 4366 N N . ILE B 1 267 ? 18.188 20.797 17.344 1 98.5 267 ILE B N 1
ATOM 4367 C CA . ILE B 1 267 ? 18.156 21.672 16.172 1 98.5 267 ILE B CA 1
ATOM 4368 C C . ILE B 1 267 ? 18.219 23.125 16.609 1 98.5 267 ILE B C 1
ATOM 4370 O O . ILE B 1 267 ? 17.422 23.578 17.438 1 98.5 267 ILE B O 1
ATOM 4374 N N . GLY B 1 268 ? 19.172 23.766 16.031 1 95.88 268 GLY B N 1
ATOM 4375 C CA . GLY B 1 268 ? 19.391 25.109 16.547 1 95.88 268 GLY B CA 1
ATOM 4376 C C . GLY B 1 268 ? 19.562 25.141 18.047 1 95.88 268 GLY B C 1
ATOM 4377 O O . GLY B 1 268 ? 20.406 24.422 18.594 1 95.88 268 GLY B O 1
ATOM 4378 N N . GLY B 1 269 ? 18.828 25.906 18.766 1 94.56 269 GLY B N 1
ATOM 4379 C CA . GLY B 1 269 ? 18.891 26.031 20.203 1 94.56 269 GLY B CA 1
ATOM 4380 C C . GLY B 1 269 ? 17.922 25.125 20.938 1 94.56 269 GLY B C 1
ATOM 4381 O O . GLY B 1 269 ? 17.828 25.156 22.156 1 94.56 269 GLY B O 1
ATOM 4382 N N . GLY B 1 270 ? 17.219 24.328 20.219 1 96.75 270 GLY B N 1
ATOM 4383 C CA . GLY B 1 270 ? 16.266 23.406 20.828 1 96.75 270 GLY B CA 1
ATOM 4384 C C . GLY B 1 270 ? 14.977 24.062 21.25 1 96.75 270 GLY B C 1
ATOM 4385 O O . GLY B 1 270 ? 14.266 23.562 22.125 1 96.75 270 GLY B O 1
ATOM 4386 N N . LYS B 1 271 ? 14.789 25.172 20.688 1 97.31 271 LYS B N 1
ATOM 4387 C CA . LYS B 1 271 ? 13.562 25.938 20.906 1 97.31 271 LYS B CA 1
ATOM 4388 C C . LYS B 1 271 ? 12.922 26.328 19.578 1 97.31 271 LYS B C 1
ATOM 4390 O O . LYS B 1 271 ? 13.555 26.25 18.531 1 97.31 271 LYS B O 1
ATOM 4395 N N . VAL B 1 272 ? 11.688 26.688 19.656 1 98.19 272 VAL B N 1
ATOM 4396 C CA . VAL B 1 272 ? 11 27.141 18.453 1 98.19 272 VAL B CA 1
ATOM 4397 C C . VAL B 1 272 ? 11.695 28.391 17.906 1 98.19 272 VAL B C 1
ATOM 4399 O O . VAL B 1 272 ? 11.938 29.344 18.641 1 98.19 272 VAL B O 1
ATOM 4402 N N . GLY B 1 273 ? 12.031 28.359 16.656 1 97.88 273 GLY B N 1
ATOM 4403 C CA . GLY B 1 273 ? 12.75 29.469 16.047 1 97.88 273 GLY B CA 1
ATOM 4404 C C . GLY B 1 273 ? 11.844 30.594 15.586 1 97.88 273 GLY B C 1
ATOM 4405 O O . GLY B 1 273 ? 10.633 30.406 15.477 1 97.88 273 GLY B O 1
ATOM 4406 N N . ASP B 1 274 ? 12.461 31.719 15.305 1 97.88 274 ASP B N 1
ATOM 4407 C CA . ASP B 1 274 ? 11.727 32.938 14.953 1 97.88 274 ASP B CA 1
ATOM 4408 C C . ASP B 1 274 ? 10.984 32.781 13.633 1 97.88 274 ASP B C 1
ATOM 4410 O O . ASP B 1 274 ? 9.844 33.219 13.492 1 97.88 274 ASP B O 1
ATOM 4414 N N . VAL B 1 275 ? 11.633 32.188 12.688 1 98.56 275 VAL B N 1
ATOM 4415 C CA . VAL B 1 275 ? 11.023 32.031 11.375 1 98.56 275 VAL B CA 1
ATOM 4416 C C . VAL B 1 275 ? 9.812 31.078 11.492 1 98.56 275 VAL B C 1
ATOM 4418 O O . VAL B 1 275 ? 8.75 31.375 10.945 1 98.56 275 VAL B O 1
ATOM 4421 N N . THR B 1 276 ? 9.992 29.984 12.188 1 98.69 276 THR B N 1
ATOM 4422 C CA . THR B 1 276 ? 8.898 29.031 12.375 1 98.69 276 THR B CA 1
ATOM 4423 C C . THR B 1 276 ? 7.719 29.703 13.07 1 98.69 276 THR B C 1
ATOM 4425 O O . THR B 1 276 ? 6.566 29.5 12.672 1 98.69 276 THR B O 1
ATOM 4428 N N . GLN B 1 277 ? 8 30.5 14.07 1 98.38 277 GLN B N 1
ATOM 4429 C CA . GLN B 1 277 ? 6.945 31.203 14.789 1 98.38 277 GLN B CA 1
ATOM 4430 C C . GLN B 1 277 ? 6.184 32.156 13.867 1 98.38 277 GLN B C 1
ATOM 4432 O O . GLN B 1 277 ? 4.957 32.219 13.938 1 98.38 277 GLN B O 1
ATOM 4437 N N . LYS B 1 278 ? 6.918 32.844 13.07 1 98.38 278 LYS B N 1
ATOM 4438 C CA . LYS B 1 278 ? 6.293 33.75 12.102 1 98.38 278 LYS B CA 1
ATOM 4439 C C . LYS B 1 278 ? 5.383 33 11.148 1 98.38 278 LYS B C 1
ATOM 4441 O O . LYS B 1 278 ? 4.273 33.438 10.852 1 98.38 278 LYS B O 1
ATOM 4446 N N . ILE B 1 279 ? 5.875 31.906 10.672 1 98.62 279 ILE B N 1
ATOM 4447 C CA . ILE B 1 279 ? 5.105 31.094 9.734 1 98.62 279 ILE B CA 1
ATOM 4448 C C . ILE B 1 279 ? 3.859 30.547 10.422 1 98.62 279 ILE B C 1
ATOM 4450 O O . ILE B 1 279 ? 2.781 30.5 9.82 1 98.62 279 ILE B O 1
ATOM 4454 N N . GLN B 1 280 ? 3.975 30.047 11.688 1 98.56 280 GLN B N 1
ATOM 4455 C CA . GLN B 1 280 ? 2.818 29.594 12.453 1 98.56 280 GLN B CA 1
ATOM 4456 C C . GLN B 1 280 ? 1.751 30.688 12.531 1 98.56 280 GLN B C 1
ATOM 4458 O O . GLN B 1 280 ? 0.57 30.422 12.297 1 98.56 280 GLN B O 1
ATOM 4463 N N . GLU B 1 281 ? 2.184 31.875 12.852 1 98.31 281 GLU B N 1
ATOM 4464 C CA . GLU B 1 281 ? 1.27 33 13.008 1 98.31 281 GLU B CA 1
ATOM 4465 C C . GLU B 1 281 ? 0.565 33.344 11.695 1 98.31 281 GLU B C 1
ATOM 4467 O O . GLU B 1 281 ? -0.656 33.5 11.664 1 98.31 281 GLU B O 1
ATOM 4472 N N . HIS B 1 282 ? 1.306 33.375 10.664 1 98.31 282 HIS B N 1
ATOM 4473 C CA . HIS B 1 282 ? 0.739 33.781 9.383 1 98.31 282 HIS B CA 1
ATOM 4474 C C . HIS B 1 282 ? -0.129 32.656 8.805 1 98.31 282 HIS B C 1
ATOM 4476 O O . HIS B 1 282 ? -1.108 32.938 8.102 1 98.31 282 HIS B O 1
ATOM 4482 N N . TYR B 1 283 ? 0.228 31.453 9.047 1 97.94 283 TYR B N 1
ATOM 4483 C CA . TYR B 1 283 ? -0.621 30.344 8.625 1 97.94 283 TYR B CA 1
ATOM 4484 C C . TYR B 1 283 ? -1.945 30.359 9.375 1 97.94 283 TYR B C 1
ATOM 4486 O O . TYR B 1 283 ? -2.996 30.078 8.805 1 97.94 283 TYR B O 1
ATOM 4494 N N . ALA B 1 284 ? -1.871 30.641 10.641 1 96.81 284 ALA B N 1
ATOM 4495 C CA . ALA B 1 284 ? -3.092 30.75 11.438 1 96.81 284 ALA B CA 1
ATOM 4496 C C . ALA B 1 284 ? -4.004 31.844 10.883 1 96.81 284 ALA B C 1
ATOM 4498 O O . ALA B 1 284 ? -5.227 31.672 10.844 1 96.81 284 ALA B O 1
ATOM 4499 N N . HIS B 1 285 ? -3.434 32.969 10.477 1 96.81 285 HIS B N 1
ATOM 4500 C CA . HIS B 1 285 ? -4.207 34.031 9.867 1 96.81 285 HIS B CA 1
ATOM 4501 C C . HIS B 1 285 ? -4.832 33.594 8.555 1 96.81 285 HIS B C 1
ATOM 4503 O O . HIS B 1 285 ? -5.98 33.938 8.258 1 96.81 285 HIS B O 1
ATOM 4509 N N . LEU B 1 286 ? -4.012 32.875 7.828 1 96.25 286 LEU B N 1
ATOM 4510 C CA . LEU B 1 286 ? -4.504 32.312 6.562 1 96.25 286 LEU B CA 1
ATOM 4511 C C . LEU B 1 286 ? -5.719 31.438 6.785 1 96.25 286 LEU B C 1
ATOM 4513 O O . LEU B 1 286 ? -6.684 31.484 6.023 1 96.25 286 LEU B O 1
ATOM 4517 N N . MET B 1 287 ? -5.691 30.594 7.777 1 95.62 287 MET B N 1
ATOM 4518 C CA . MET B 1 287 ? -6.789 29.688 8.102 1 95.62 287 MET B CA 1
ATOM 4519 C C . MET B 1 287 ? -8.023 30.469 8.555 1 95.62 287 MET B C 1
ATOM 4521 O O . MET B 1 287 ? -9.148 30.094 8.227 1 95.62 287 MET B O 1
ATOM 4525 N N . GLU B 1 288 ? -7.797 31.516 9.336 1 94.62 288 GLU B N 1
ATOM 4526 C CA . GLU B 1 288 ? -8.891 32.344 9.82 1 94.62 288 GLU B CA 1
ATOM 4527 C C . GLU B 1 288 ? -9.562 33.094 8.672 1 94.62 288 GLU B C 1
ATOM 4529 O O . GLU B 1 288 ? -10.797 33.188 8.633 1 94.62 288 GLU B O 1
ATOM 4534 N N . ASP B 1 289 ? -8.766 33.562 7.758 1 92.62 289 ASP B N 1
ATOM 4535 C CA . ASP B 1 289 ? -9.273 34.344 6.648 1 92.62 289 ASP B CA 1
ATOM 4536 C C . ASP B 1 289 ? -9.883 33.469 5.566 1 92.62 289 ASP B C 1
ATOM 4538 O O . ASP B 1 289 ? -10.758 33.906 4.816 1 92.62 289 ASP B O 1
ATOM 4542 N N . GLY B 1 290 ? -9.445 32.25 5.547 1 89 290 GLY B N 1
ATOM 4543 C CA . GLY B 1 290 ? -9.836 31.375 4.457 1 89 290 GLY B CA 1
ATOM 4544 C C . GLY B 1 290 ? -9.031 31.594 3.189 1 89 290 GLY B C 1
ATOM 4545 O O . GLY B 1 290 ? -8.273 32.562 3.09 1 89 290 GLY B O 1
ATOM 4546 N N . LEU B 1 291 ? -9.078 30.609 2.309 1 85.94 291 LEU B N 1
ATOM 4547 C CA . LEU B 1 291 ? -8.414 30.719 1.012 1 85.94 291 LEU B CA 1
ATOM 4548 C C . LEU B 1 291 ? -9.391 31.203 -0.057 1 85.94 291 LEU B C 1
ATOM 4550 O O . LEU B 1 291 ? -10.586 30.875 -0.002 1 85.94 291 LEU B O 1
ATOM 4554 N N . PRO B 1 292 ? -8.945 32.094 -0.955 1 68.25 292 PRO B N 1
ATOM 4555 C CA . PRO B 1 292 ? -9.852 32.562 -1.997 1 68.25 292 PRO B CA 1
ATOM 4556 C C . PRO B 1 292 ? -10.422 31.438 -2.859 1 68.25 292 PRO B C 1
ATOM 4558 O O . PRO B 1 292 ? -9.781 30.391 -3.016 1 68.25 292 PRO B O 1
#

Nearest PDB structures (foldseek):
  2dab-assembly1_A  TM=9.528E-01  e=7.986E-35  Bacillus sp. YM-1
  5mqz-assembly1_A  TM=8.990E-01  e=6.334E-31  Archaeoglobus fulgidus DSM 4304
  5cm0-assembly1_B-2  TM=8.856E-01  e=3.100E-30  Geoglobus acetivorans
  4tm5-assembly1_A-2  TM=8.824E-01  e=1.574E-27  Burkholderia thailandensis E264
  5fr9-assembly1_D  TM=8.815E-01  e=1.768E-24  Arthrobacter sp.